Protein AF-A0A1M3I862-F1 (afdb_monomer)

Foldseek 3Di:
DDDDPVPDDDDDDDDDPDWDWDQDPNDTDTDDPPPDDDDDDDPPVVVVVVVVVVVPVPVVPVVVVVVVVVVPPVDDDDDDDDDDDPDDADWDWDADPDPFFGIFTAHPVRDGQWTQGPVPRDIDGPDDDDDDDDDDAAWDWAADDLVVQFRTFIAGNVRDGQWGAGPVRDTDGPDDPPDDDDPVVVLVVCCVPPVVSNPCDDFLFAEEEQEECLLVQPLEPAFLQRLLCVLVVGHHQRLYYHLWALQQSLCLLPLQWKWWDWVVQKDAQFFKTWIAIDTPVRHDGDPQPPHSRFAPQKDWPNFTFDWDDDPNITITGGPDGHHMGGRNDTTTMGTRNLVPVLQHQYEYEHGPNHPAPDLVRSVVSVCSNQVSRPDPDTHYAYEAAQADACVVCVVSLVVVCVVQPLRYDDLLQQQLDPVLCVVLVHDDDPQSVVQSVRSHHRPQQGRPPPVGRRGGYPSSSSSSSVSVSVSCVVVVSD

Secondary structure (DSSP, 8-state):
-PPPGGGPPPP-------EEEEEETTEEEEEEGGG---PPPTTSTTHHHHHHHHTSSSHHHHHHHHHHHHSSGGG----------------EEEE---SSEEEEEE-TT--EEEEEETTT--EEESSTTT------S--EEEE--GGGTEEEEEE-TT--EEEEEETTS-EEE---TT----HHHHHHHHHHH-HHHHS--S-SS-EEEEESHHHHTTTSSS-HHHHHHHHH-S-EEEEE-TT--HHHHHHHTTSSPEEEEEGGGEE-SSSEEEEEEEETTS-B--TTTT--TT--SEEETTEEEEEEEETTEEEEEESS--S-EE--S-EEEEPHHHHHSTTSEEEEB--TT---SSHHHHHHHHHHHHHT--SSS--EEEEPP-SS-HHHHHHHHHHHHHHHGGGEE-HHHHHTSHHHHHHTTPPPPHHHHHHHHTTS--GGGBSSTTT-SS-B-HHHHHHHHHHHHHHHHHTT--

Sequence (478 aa):
MARKISELEPALEIDGTELVPVVKDGENKLAHLEDLVWPLGEGVAAQVAADKEAAAGSASAAATSAAAALEAEVGAGAAASTTMDLRFGSLRTIPFHHGVYSHALVDEDRNIFALIERATGKWKLALADDSIVPLGGGLTFVACPPASGWLFVIVDTDRNVLGGVLANGKWRIALDDSAIIPAGAVQAIIAANYPALANGGVSGPDIACPGDSLTAGAGATTSYPAALATFTGRTVHNLGVGGETARTIAGRFGTWPWIATVSGGAIPESGGVAVTLKSVDGEAVAPLLQGAAGINPCTIAGVSGILSLSGGVYTFTRLANGAAVPVPFPAPIVTDAYANRRGDILIVKIGQNGGYADTEQLLAMIDSIVNSQTRPVRRFLVIGFTTSTLAARASIHSAMLNRYGRRFVNSLEYLSSYAALARAGITPTAGDDAKIANGSLPPSFLTNFPTDVTHMNDAGYGQEAFYIDQRLRELGWI

Solvent-accessible surface area (backbone atoms only — not comparable to full-atom values): 27613 Å² total; per-residue (Å²): 137,85,83,64,81,90,74,66,79,88,81,84,84,83,95,74,90,61,69,44,83,44,76,56,96,89,42,84,43,73,43,59,76,87,80,73,84,86,89,85,75,86,76,64,69,65,62,65,61,62,66,57,66,70,62,64,70,65,62,69,66,63,61,66,63,60,64,68,62,62,75,65,68,84,72,73,86,88,84,82,89,84,80,87,84,84,79,78,74,76,65,44,79,42,84,34,100,51,101,59,33,47,31,32,34,18,45,90,88,62,53,70,54,29,37,27,33,62,90,76,70,48,80,43,61,76,60,72,99,79,79,84,86,89,88,85,85,60,74,43,81,43,77,42,61,80,90,73,52,26,47,29,33,33,19,45,84,87,64,50,72,54,25,33,31,29,63,85,72,47,75,48,68,63,75,54,101,81,70,79,74,58,73,67,60,58,47,51,56,40,28,77,78,36,53,85,75,47,49,92,75,76,70,77,58,37,34,36,29,48,18,20,28,86,34,50,18,48,57,33,93,46,19,26,43,60,43,31,22,67,77,69,75,39,60,47,47,61,26,23,32,47,83,34,21,32,49,32,42,28,20,35,45,32,54,41,30,32,32,34,39,46,53,92,28,36,47,59,39,60,64,68,37,50,40,49,63,22,32,74,88,69,44,86,53,62,76,58,77,71,50,58,54,38,29,58,60,24,28,49,87,85,46,50,22,41,75,45,77,56,97,89,44,39,32,43,26,51,76,65,72,50,78,61,45,83,35,83,57,71,36,56,42,47,19,29,27,42,75,71,46,32,68,27,34,36,44,40,37,67,44,92,62,37,67,56,94,49,67,65,54,46,48,53,43,52,46,34,53,60,68,56,35,74,44,96,72,72,51,57,37,40,45,45,72,61,56,68,29,49,78,81,39,41,68,62,48,49,52,44,34,72,75,46,43,93,32,36,42,61,48,30,65,50,54,18,33,69,66,42,36,53,74,69,71,44,81,83,46,76,65,24,52,58,23,31,77,55,34,14,60,24,52,88,28,31,20,71,59,85,83,34,79,74,34,32,18,45,63,32,23,42,49,50,18,48,54,51,50,51,52,38,44,78,68,70,75,102

Radius of gyration: 34.79 Å; Cα contacts (8 Å, |Δi|>4): 792; chains: 1; bounding box: 78×102×59 Å

pLDDT: mean 70.25, std 27.37, range [26.52, 98.75]

Structure (mmCIF, N/CA/C/O backbone):
data_AF-A0A1M3I862-F1
#
_entry.id   AF-A0A1M3I862-F1
#
loop_
_atom_site.group_PDB
_atom_site.id
_atom_site.type_symbol
_atom_site.label_atom_id
_atom_site.label_alt_id
_atom_site.label_comp_id
_atom_site.label_asym_id
_atom_site.label_entity_id
_atom_site.label_seq_id
_atom_site.pdbx_PDB_ins_code
_atom_site.Cartn_x
_atom_site.Cartn_y
_atom_site.Cartn_z
_atom_site.occupancy
_atom_site.B_iso_or_equiv
_atom_site.auth_seq_id
_atom_site.auth_comp_id
_atom_site.auth_asym_id
_atom_site.auth_atom_id
_atom_site.pdbx_PDB_model_num
ATOM 1 N N . MET A 1 1 ? 14.809 -77.726 -16.623 1.00 30.47 1 MET A N 1
ATOM 2 C CA . MET A 1 1 ? 15.847 -77.905 -15.583 1.00 30.47 1 MET A CA 1
ATOM 3 C C . MET A 1 1 ? 16.326 -76.524 -15.168 1.00 30.47 1 MET A C 1
ATOM 5 O O . MET A 1 1 ? 16.873 -75.827 -16.009 1.00 30.47 1 MET A O 1
ATOM 9 N N . ALA A 1 2 ? 16.042 -76.102 -13.936 1.00 28.00 2 ALA A N 1
ATOM 10 C CA . ALA A 1 2 ? 16.507 -74.825 -13.389 1.00 28.00 2 ALA A CA 1
ATOM 11 C C . ALA A 1 2 ? 17.905 -74.998 -12.763 1.00 28.00 2 ALA A C 1
ATOM 13 O O . ALA A 1 2 ? 18.160 -76.031 -12.141 1.00 28.00 2 ALA A O 1
ATOM 14 N N . ARG A 1 3 ? 18.808 -74.025 -12.952 1.00 28.08 3 ARG A N 1
ATOM 15 C CA . ARG A 1 3 ? 20.164 -74.027 -12.368 1.00 28.08 3 ARG A CA 1
ATOM 16 C C . ARG A 1 3 ? 20.164 -73.454 -10.948 1.00 28.08 3 ARG A C 1
ATOM 18 O O . ARG A 1 3 ? 19.301 -72.650 -10.603 1.00 28.08 3 ARG A O 1
ATOM 25 N N . LYS A 1 4 ? 21.123 -73.897 -10.126 1.00 31.92 4 LYS A N 1
ATOM 26 C CA . LYS A 1 4 ? 21.293 -73.469 -8.728 1.00 31.92 4 LYS A CA 1
ATOM 27 C C . LYS A 1 4 ? 21.999 -72.111 -8.655 1.00 31.92 4 LYS A C 1
ATOM 29 O O . LYS A 1 4 ? 22.919 -71.844 -9.417 1.00 31.92 4 LYS A O 1
ATOM 34 N N . ILE A 1 5 ? 21.618 -71.309 -7.661 1.00 36.09 5 ILE A N 1
ATOM 35 C CA . ILE A 1 5 ? 22.190 -69.990 -7.317 1.00 36.09 5 ILE A CA 1
ATOM 36 C C . ILE A 1 5 ? 23.721 -69.992 -7.137 1.00 36.09 5 ILE A C 1
ATOM 38 O O . ILE A 1 5 ? 24.356 -68.960 -7.305 1.00 36.09 5 ILE A O 1
ATOM 42 N N . SER A 1 6 ? 24.332 -71.143 -6.838 1.00 39.84 6 SER A N 1
ATOM 43 C CA . SER A 1 6 ? 25.788 -71.301 -6.706 1.00 39.84 6 SER A CA 1
ATOM 44 C C . SER A 1 6 ? 26.576 -71.141 -8.014 1.00 39.84 6 SER A C 1
ATOM 46 O O . SER A 1 6 ? 27.799 -71.192 -7.977 1.00 39.84 6 SER A O 1
ATOM 48 N N . GLU A 1 7 ? 25.900 -71.021 -9.158 1.00 39.69 7 GLU A N 1
ATOM 49 C CA . GLU A 1 7 ? 26.516 -70.995 -10.494 1.00 39.69 7 GLU A CA 1
ATOM 50 C C . GLU A 1 7 ? 26.462 -69.612 -11.170 1.00 39.69 7 GLU A C 1
ATOM 52 O O . GLU A 1 7 ? 26.741 -69.504 -12.363 1.00 39.69 7 GLU A O 1
ATOM 57 N N . LEU A 1 8 ? 26.079 -68.557 -10.443 1.00 36.22 8 LEU A N 1
ATOM 58 C CA . LEU A 1 8 ? 26.023 -67.191 -10.969 1.00 36.22 8 LEU A CA 1
ATOM 59 C C . LEU A 1 8 ? 27.274 -66.405 -10.547 1.00 36.22 8 LEU A C 1
ATOM 61 O O . LEU A 1 8 ? 27.578 -66.310 -9.360 1.00 36.22 8 LEU A O 1
ATOM 65 N N . GLU A 1 9 ? 28.000 -65.860 -11.526 1.00 35.66 9 GLU A N 1
ATOM 66 C CA . GLU A 1 9 ? 29.149 -64.970 -11.299 1.00 35.66 9 GLU A CA 1
ATOM 67 C C . GLU A 1 9 ? 28.691 -63.558 -10.871 1.00 35.66 9 GLU A C 1
ATOM 69 O O . GLU A 1 9 ? 27.595 -63.136 -11.258 1.00 35.66 9 GLU A O 1
ATOM 74 N N . PRO A 1 10 ? 29.501 -62.804 -10.097 1.00 35.12 10 PRO A N 1
ATOM 75 C CA . PRO A 1 10 ? 29.122 -61.485 -9.595 1.00 35.12 10 PRO A CA 1
ATOM 76 C C . PRO A 1 10 ? 29.035 -60.448 -10.723 1.00 35.12 10 PRO A C 1
ATOM 78 O O . PRO A 1 10 ? 29.948 -60.320 -11.539 1.00 35.12 10 PRO A O 1
ATOM 81 N N . ALA A 1 11 ? 27.949 -59.677 -10.738 1.00 31.48 11 ALA A N 1
ATOM 82 C CA . ALA A 1 11 ? 27.768 -58.552 -11.647 1.00 31.48 11 ALA A CA 1
ATOM 83 C C . ALA A 1 11 ? 28.617 -57.341 -11.222 1.00 31.48 11 ALA A C 1
ATOM 85 O O . ALA A 1 11 ? 28.744 -57.041 -10.034 1.00 31.48 11 ALA A O 1
ATOM 86 N N . LEU A 1 12 ? 29.156 -56.622 -12.208 1.00 28.77 12 LEU A N 1
ATOM 87 C CA . LEU A 1 12 ? 29.765 -55.306 -12.024 1.00 28.77 12 LEU A CA 1
ATOM 88 C C . LEU A 1 12 ? 28.682 -54.223 -12.161 1.00 28.77 12 LEU A C 1
ATOM 90 O O . LEU A 1 12 ? 28.185 -53.996 -13.258 1.00 28.77 12 LEU A O 1
ATOM 94 N N . GLU A 1 13 ? 28.366 -53.631 -11.004 1.00 32.97 13 GLU A N 1
ATOM 95 C CA . GLU A 1 13 ? 27.828 -52.290 -10.693 1.00 32.97 13 GLU A CA 1
ATOM 96 C C . GLU A 1 13 ? 26.580 -51.752 -11.423 1.00 32.97 13 GLU A C 1
ATOM 98 O O . GLU A 1 13 ? 2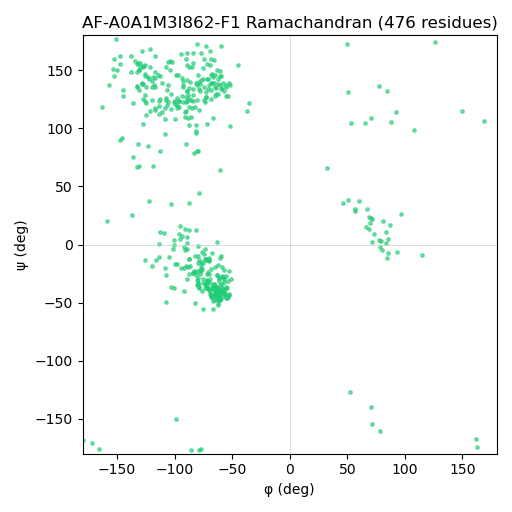6.527 -51.666 -12.645 1.00 32.97 13 GLU A O 1
ATOM 103 N N . ILE A 1 14 ? 25.619 -51.235 -10.638 1.00 30.75 14 ILE A N 1
ATOM 104 C CA . ILE A 1 14 ? 25.434 -49.785 -10.411 1.00 30.75 14 ILE A CA 1
ATOM 105 C C . ILE A 1 14 ? 24.684 -49.560 -9.075 1.00 30.75 14 ILE A C 1
ATOM 107 O O . ILE A 1 14 ? 23.744 -50.263 -8.730 1.00 30.75 14 ILE A O 1
ATOM 111 N N . ASP A 1 15 ? 25.191 -48.567 -8.352 1.00 38.94 15 ASP A N 1
ATOM 112 C CA . ASP A 1 15 ? 24.945 -48.032 -7.007 1.00 38.94 15 ASP A CA 1
ATOM 113 C C . ASP A 1 15 ? 23.489 -47.993 -6.460 1.00 38.94 15 ASP A C 1
ATOM 115 O O . ASP A 1 15 ? 22.646 -47.223 -6.923 1.00 38.94 15 ASP A O 1
ATOM 119 N N . GLY A 1 16 ? 23.232 -48.773 -5.398 1.00 43.16 16 GLY A N 1
ATOM 120 C CA . GLY A 1 16 ? 22.026 -48.756 -4.554 1.00 43.16 16 GLY A CA 1
ATOM 121 C C . GLY A 1 16 ? 22.388 -49.131 -3.108 1.00 43.16 16 GLY A C 1
ATOM 122 O O . GLY A 1 16 ? 22.436 -50.302 -2.742 1.00 43.16 16 GLY A O 1
ATOM 123 N N . THR A 1 17 ? 22.721 -48.136 -2.285 1.00 46.16 17 THR A N 1
ATOM 124 C CA . THR A 1 17 ? 23.561 -48.281 -1.075 1.00 46.16 17 THR A CA 1
ATOM 125 C C . THR A 1 17 ? 22.889 -48.783 0.213 1.00 46.16 17 THR A C 1
ATOM 127 O O . THR A 1 17 ? 23.529 -48.749 1.266 1.00 46.16 17 THR A O 1
ATOM 130 N N . GLU A 1 18 ? 21.659 -49.308 0.193 1.00 44.75 18 GLU A N 1
ATOM 131 C CA . GLU A 1 18 ? 21.063 -49.902 1.405 1.00 44.75 18 GLU A CA 1
ATOM 132 C C . GLU A 1 18 ? 21.343 -51.407 1.522 1.00 44.75 18 GLU A C 1
ATOM 134 O O . GLU A 1 18 ? 20.802 -52.241 0.793 1.00 44.75 18 GLU A O 1
ATOM 139 N N . LEU A 1 19 ? 22.197 -51.745 2.491 1.00 43.12 19 LEU A N 1
ATOM 140 C CA . LEU A 1 19 ? 22.541 -53.106 2.886 1.00 43.12 19 LEU A CA 1
ATOM 141 C C . LEU A 1 19 ? 21.827 -53.481 4.189 1.00 43.12 19 LEU A C 1
ATOM 143 O O . LEU A 1 19 ? 21.940 -52.771 5.190 1.00 43.12 19 LEU A O 1
ATOM 147 N N . VAL A 1 20 ? 21.150 -54.631 4.207 1.00 40.47 20 VAL A N 1
ATOM 148 C CA . VAL A 1 20 ? 20.466 -55.166 5.396 1.00 40.47 20 VAL A CA 1
ATOM 149 C C . VAL A 1 20 ? 21.157 -56.425 5.926 1.00 40.47 20 VAL A C 1
ATOM 151 O O . VAL A 1 20 ? 21.588 -57.274 5.140 1.00 40.47 20 VAL A O 1
ATOM 154 N N . PRO A 1 21 ? 21.285 -56.576 7.259 1.00 37.69 21 PRO A N 1
ATOM 155 C CA . PRO A 1 21 ? 21.890 -57.755 7.858 1.00 37.69 21 PRO A CA 1
ATOM 156 C C . PRO A 1 21 ? 20.963 -58.965 7.741 1.00 37.69 21 PRO A C 1
ATOM 158 O O . PRO A 1 21 ? 19.812 -58.941 8.168 1.00 37.69 21 PRO A O 1
ATOM 161 N N . VAL A 1 22 ? 21.501 -60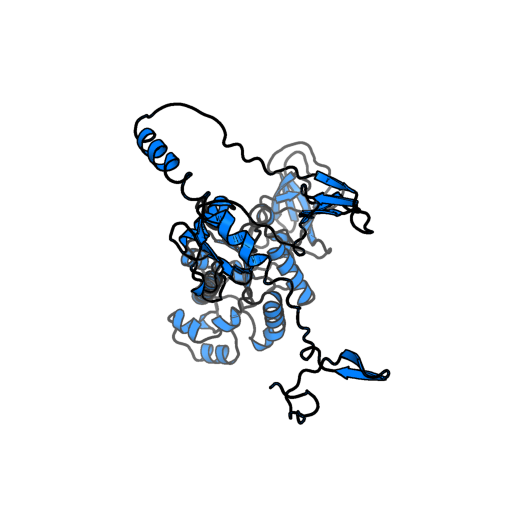.045 7.193 1.00 46.50 22 VAL A N 1
ATOM 162 C CA . VAL A 1 22 ? 20.853 -61.343 7.025 1.00 46.50 22 VAL A CA 1
ATOM 163 C C . VAL A 1 22 ? 21.745 -62.430 7.610 1.00 46.50 22 VAL A C 1
ATOM 165 O O . VAL A 1 22 ? 22.966 -62.424 7.444 1.00 46.50 22 VAL A O 1
ATOM 168 N N . VAL A 1 23 ? 21.131 -63.383 8.308 1.00 39.66 23 VAL A N 1
ATOM 169 C CA . VAL A 1 23 ? 21.848 -64.530 8.872 1.00 39.66 23 VAL A CA 1
ATOM 170 C C . VAL A 1 23 ? 21.852 -65.641 7.838 1.00 39.66 23 VAL A C 1
ATOM 172 O O . VAL A 1 23 ? 20.797 -66.171 7.488 1.00 39.66 23 VAL A O 1
ATOM 175 N N . LYS A 1 24 ? 23.037 -65.998 7.346 1.00 42.34 24 LYS A N 1
ATOM 176 C CA . LYS A 1 24 ? 23.210 -67.093 6.392 1.00 42.34 24 LYS A CA 1
ATOM 177 C C . LYS A 1 24 ? 24.266 -68.047 6.925 1.00 42.34 24 LYS A C 1
ATOM 179 O O . LYS A 1 24 ? 25.370 -67.630 7.255 1.00 42.34 24 LYS A O 1
ATOM 184 N N . ASP A 1 25 ? 23.890 -69.317 7.036 1.00 41.00 25 ASP A N 1
ATOM 185 C CA . ASP A 1 25 ? 24.734 -70.397 7.564 1.00 41.00 25 ASP A CA 1
ATOM 186 C C . ASP A 1 25 ? 25.260 -70.142 8.991 1.00 41.00 25 ASP A C 1
ATOM 188 O O . ASP A 1 25 ? 26.332 -70.601 9.369 1.00 41.00 25 ASP A O 1
ATOM 192 N N . GLY A 1 26 ? 24.485 -69.414 9.804 1.00 38.12 26 GLY A N 1
ATOM 193 C CA . GLY A 1 26 ? 24.811 -69.133 11.206 1.00 38.12 26 GLY A CA 1
ATOM 194 C C . GLY A 1 26 ? 25.748 -67.943 11.436 1.00 38.12 26 GLY A C 1
ATOM 195 O O . GLY A 1 26 ? 26.029 -67.632 12.590 1.00 38.12 26 GLY A O 1
ATOM 196 N N . GLU A 1 27 ? 26.175 -67.240 10.382 1.00 33.00 27 GLU A N 1
ATOM 197 C CA . GLU A 1 27 ? 26.927 -65.985 10.488 1.00 33.00 27 GLU A CA 1
ATOM 198 C C . GLU A 1 27 ? 26.155 -64.803 9.884 1.00 33.00 27 GLU A C 1
ATOM 200 O O . GLU A 1 27 ? 25.393 -64.941 8.921 1.00 33.00 27 GLU A O 1
ATOM 205 N N . ASN A 1 28 ? 26.364 -63.615 10.456 1.00 37.50 28 ASN A N 1
ATOM 206 C CA . ASN A 1 28 ? 25.723 -62.384 10.001 1.00 37.50 28 ASN A CA 1
ATOM 207 C C . ASN A 1 28 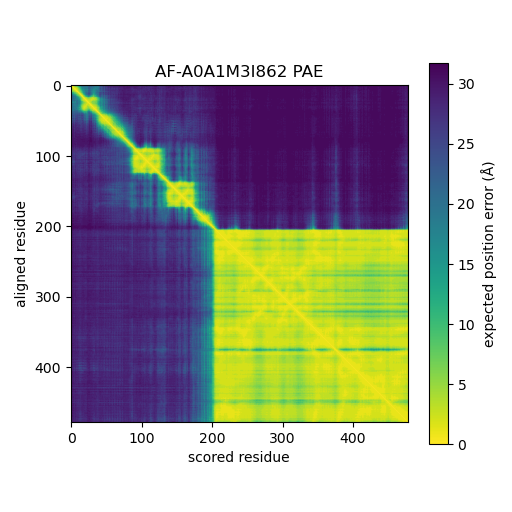? 26.463 -61.819 8.785 1.00 37.50 28 ASN A C 1
ATOM 209 O O . ASN A 1 28 ? 27.659 -61.533 8.859 1.00 37.50 28 ASN A O 1
ATOM 213 N N . LYS A 1 29 ? 25.741 -61.610 7.684 1.00 45.16 29 LYS A N 1
ATOM 214 C CA . LYS A 1 29 ? 26.241 -60.957 6.465 1.00 45.16 29 LYS A CA 1
ATOM 215 C C . LYS A 1 29 ? 25.298 -59.835 6.040 1.00 45.16 29 LYS A C 1
ATOM 217 O O . LYS A 1 29 ? 24.184 -59.752 6.537 1.00 45.16 29 LYS A O 1
ATOM 222 N N . LEU A 1 30 ? 25.742 -58.970 5.133 1.00 41.66 30 LEU A N 1
ATOM 223 C CA . LEU A 1 30 ? 24.939 -57.881 4.572 1.00 41.66 30 LEU A CA 1
ATOM 224 C C . LEU A 1 30 ? 24.539 -58.220 3.126 1.00 41.66 30 LEU A C 1
ATOM 226 O O . LEU A 1 30 ? 25.393 -58.666 2.362 1.00 41.66 30 LEU A O 1
ATOM 230 N N . ALA A 1 31 ? 23.264 -58.032 2.769 1.00 46.41 31 ALA A N 1
ATOM 231 C CA . ALA A 1 31 ? 22.736 -58.228 1.412 1.00 46.41 31 ALA A CA 1
ATOM 232 C C . ALA A 1 31 ? 21.820 -57.066 0.992 1.00 46.41 31 ALA A C 1
ATOM 234 O O . ALA A 1 31 ? 21.281 -56.363 1.850 1.00 46.41 31 ALA A O 1
ATOM 235 N N . HIS A 1 32 ? 21.645 -56.873 -0.317 1.00 51.56 32 HIS A N 1
ATOM 236 C CA . HIS A 1 32 ? 20.746 -55.857 -0.863 1.00 51.56 32 HIS A CA 1
ATOM 237 C C . HIS A 1 32 ? 19.282 -56.309 -0.767 1.00 51.56 32 HIS A C 1
ATOM 239 O O . HIS A 1 32 ? 18.956 -57.486 -0.931 1.00 51.56 32 HIS A O 1
ATOM 245 N N . LEU A 1 33 ? 18.397 -55.359 -0.456 1.00 42.50 33 LEU A N 1
ATOM 246 C CA . LEU A 1 33 ? 16.994 -55.615 -0.105 1.00 42.50 33 LEU A CA 1
ATOM 247 C C . LEU A 1 33 ? 16.177 -56.259 -1.242 1.00 42.50 33 LEU A C 1
ATOM 249 O O . LEU A 1 33 ? 15.201 -56.960 -0.986 1.00 42.50 33 LEU A O 1
ATOM 253 N N . GLU A 1 34 ? 16.572 -56.030 -2.490 1.00 43.12 34 GLU A N 1
ATOM 254 C CA . GLU A 1 34 ? 15.835 -56.435 -3.692 1.00 43.12 34 GLU A CA 1
ATOM 255 C C . GLU A 1 34 ? 16.002 -57.912 -4.093 1.00 43.12 34 GLU A C 1
ATOM 257 O O . GLU A 1 34 ? 15.215 -58.421 -4.890 1.00 43.12 34 GLU A O 1
ATOM 262 N N . ASP A 1 35 ? 16.933 -58.638 -3.470 1.00 44.06 35 ASP A N 1
ATOM 263 C CA . ASP A 1 35 ? 17.248 -60.034 -3.813 1.00 44.06 35 ASP A CA 1
ATOM 264 C C . ASP A 1 35 ? 16.409 -61.091 -3.052 1.00 44.06 35 ASP A C 1
ATOM 266 O O . ASP A 1 35 ? 16.655 -62.297 -3.158 1.00 44.06 35 ASP A O 1
ATOM 270 N N . LEU A 1 36 ? 15.401 -60.687 -2.269 1.00 41.34 36 LEU A N 1
ATOM 271 C CA . LEU A 1 36 ? 14.572 -61.591 -1.452 1.00 41.34 36 LEU A CA 1
ATOM 272 C C . LEU A 1 36 ? 13.217 -61.923 -2.119 1.00 41.34 36 LEU A C 1
ATOM 274 O O . LEU A 1 36 ? 12.307 -61.098 -2.121 1.00 41.34 36 LEU A O 1
ATOM 278 N N . VAL A 1 37 ? 13.025 -63.162 -2.614 1.00 38.56 37 VAL A N 1
ATOM 279 C CA . VAL A 1 37 ? 11.722 -63.670 -3.127 1.00 38.56 37 VAL A CA 1
ATOM 280 C C . VAL A 1 37 ? 11.382 -65.064 -2.563 1.00 38.56 37 VAL A C 1
ATOM 282 O O . VAL A 1 37 ? 12.235 -65.950 -2.545 1.00 38.56 37 VAL A O 1
ATOM 285 N N . TRP A 1 38 ? 10.120 -65.289 -2.151 1.00 32.34 38 TRP A N 1
ATOM 286 C CA . TRP A 1 38 ? 9.602 -66.577 -1.638 1.00 32.34 38 TRP A CA 1
ATOM 287 C C . TRP A 1 38 ? 8.459 -67.154 -2.512 1.00 32.34 38 TRP A C 1
ATOM 289 O O . TRP A 1 38 ? 7.558 -66.395 -2.871 1.00 32.34 38 TRP A O 1
ATOM 299 N N . PRO A 1 39 ? 8.412 -68.470 -2.830 1.00 38.00 39 PRO A N 1
ATOM 300 C CA . PRO A 1 39 ? 7.326 -69.070 -3.618 1.00 38.00 39 PRO A CA 1
ATOM 301 C C . PRO A 1 39 ? 6.180 -69.672 -2.768 1.00 38.00 39 PRO A C 1
ATOM 303 O O . PRO A 1 39 ? 6.410 -70.274 -1.720 1.00 38.00 39 PRO A O 1
ATOM 306 N N . LEU A 1 40 ? 4.932 -69.545 -3.247 1.00 32.41 40 LEU A N 1
ATOM 307 C CA . LEU A 1 40 ? 3.709 -70.127 -2.654 1.00 32.41 40 LEU A CA 1
ATOM 308 C C . LEU A 1 40 ? 3.374 -71.507 -3.269 1.00 32.41 40 LEU A C 1
ATOM 310 O O . LEU A 1 40 ? 3.532 -71.699 -4.472 1.00 32.41 40 LEU A O 1
ATOM 314 N N . GLY A 1 41 ? 2.913 -72.461 -2.446 1.00 32.34 41 GLY A N 1
ATOM 315 C CA . GLY A 1 41 ? 2.682 -73.874 -2.807 1.00 32.34 41 GLY A CA 1
ATOM 316 C C . GLY A 1 41 ? 1.287 -74.234 -3.364 1.00 32.34 41 GLY A C 1
ATOM 317 O O . GLY A 1 41 ? 0.316 -73.498 -3.208 1.00 32.34 41 GLY A O 1
ATOM 318 N N . GLU A 1 42 ? 1.201 -75.420 -3.979 1.00 40.25 42 GLU A N 1
ATOM 319 C CA . GLU A 1 42 ? 0.169 -75.938 -4.910 1.00 40.25 42 GLU A CA 1
ATOM 320 C C . GLU A 1 42 ? -1.285 -76.108 -4.391 1.00 40.25 42 GLU A C 1
ATOM 322 O O . GLU A 1 42 ? -2.158 -76.529 -5.147 1.00 40.25 42 GLU A O 1
ATOM 327 N N . GLY A 1 43 ? -1.609 -75.750 -3.145 1.00 43.22 43 GLY A N 1
ATOM 328 C CA . GLY A 1 43 ? -2.946 -75.985 -2.564 1.00 43.22 43 GLY A CA 1
ATOM 329 C C . GLY A 1 43 ? -4.059 -75.020 -3.007 1.00 43.22 43 GLY A C 1
ATOM 330 O O . GLY A 1 43 ? -5.237 -75.328 -2.852 1.00 43.22 43 GLY A O 1
ATOM 331 N N . VAL A 1 44 ? -3.718 -73.856 -3.569 1.00 41.94 44 VAL A N 1
ATOM 332 C CA . VAL A 1 44 ? -4.689 -72.775 -3.863 1.00 41.94 44 VAL A CA 1
ATOM 333 C C . VAL A 1 44 ? -5.338 -72.917 -5.250 1.00 41.94 44 VAL A C 1
ATOM 335 O O . VAL A 1 44 ? -6.425 -72.396 -5.487 1.00 41.94 44 VAL A O 1
ATOM 338 N N . ALA A 1 45 ? -4.731 -73.676 -6.166 1.00 39.12 45 ALA A N 1
ATOM 339 C CA . ALA A 1 45 ? -5.223 -73.808 -7.540 1.00 39.12 45 ALA A CA 1
ATOM 340 C C . ALA A 1 45 ? -6.522 -74.635 -7.663 1.00 39.12 45 ALA A C 1
ATOM 342 O O . ALA A 1 45 ? -7.296 -74.417 -8.593 1.00 39.12 45 ALA A O 1
ATOM 343 N N . ALA A 1 46 ? -6.794 -75.551 -6.725 1.00 39.66 46 ALA A N 1
ATOM 344 C CA . ALA A 1 46 ? -7.967 -76.430 -6.783 1.00 39.66 46 ALA A CA 1
ATOM 345 C C . ALA A 1 46 ? -9.275 -75.749 -6.326 1.00 39.66 46 ALA A C 1
ATOM 347 O O . ALA A 1 46 ? -10.335 -76.033 -6.878 1.00 39.66 46 ALA A O 1
ATOM 348 N N . GLN A 1 47 ? -9.214 -74.811 -5.373 1.00 39.84 47 GLN A N 1
ATOM 349 C CA . GLN A 1 47 ? -10.404 -74.127 -4.841 1.00 39.84 47 GLN A CA 1
ATOM 350 C C . GLN A 1 47 ? -11.019 -73.148 -5.859 1.00 39.84 47 GLN A C 1
ATOM 352 O O . GLN A 1 47 ? -12.234 -73.014 -5.953 1.00 39.84 47 GLN A O 1
ATOM 357 N N . VAL A 1 48 ? -10.181 -72.537 -6.702 1.00 39.41 48 VAL A N 1
ATOM 358 C CA . VAL A 1 48 ? -10.583 -71.550 -7.723 1.00 39.41 48 VAL A CA 1
ATOM 359 C C . VAL A 1 48 ? -11.416 -72.167 -8.861 1.00 39.41 48 VAL A C 1
ATOM 361 O O . VAL A 1 48 ? -12.148 -71.456 -9.550 1.00 39.41 48 VAL A O 1
ATOM 364 N N . ALA A 1 49 ? -11.333 -73.484 -9.076 1.00 41.31 49 ALA A N 1
ATOM 365 C CA . ALA A 1 49 ? -12.104 -74.166 -10.116 1.00 41.31 49 ALA A CA 1
ATOM 366 C C . ALA A 1 49 ? -13.565 -74.435 -9.701 1.00 41.31 49 ALA A C 1
ATOM 368 O O . ALA A 1 49 ? -14.452 -74.346 -10.548 1.00 41.31 49 ALA A O 1
ATOM 369 N N . ALA A 1 50 ? -13.827 -74.703 -8.416 1.00 39.81 50 ALA A N 1
ATOM 370 C CA . ALA A 1 50 ? -15.165 -75.032 -7.912 1.00 39.81 50 ALA A CA 1
ATOM 371 C C . ALA A 1 50 ? -16.107 -73.812 -7.868 1.00 39.81 50 ALA A C 1
ATOM 373 O O . ALA A 1 50 ? -17.290 -73.921 -8.185 1.00 39.81 50 ALA A O 1
ATOM 374 N N . ASP A 1 51 ? -15.572 -72.626 -7.569 1.00 40.91 51 ASP A N 1
ATOM 375 C CA . ASP A 1 51 ? -16.370 -71.400 -7.427 1.00 40.91 51 ASP A CA 1
ATOM 376 C C . ASP A 1 51 ? -16.872 -70.839 -8.778 1.00 40.91 51 ASP A C 1
ATOM 378 O O . ASP A 1 51 ? -17.771 -69.997 -8.822 1.00 40.91 51 ASP A O 1
ATOM 382 N N . LYS A 1 52 ? -16.337 -71.332 -9.908 1.00 39.66 52 LYS A N 1
ATOM 383 C CA . LYS A 1 52 ? -16.708 -70.890 -11.264 1.00 39.66 52 LYS A CA 1
ATOM 384 C C . LYS A 1 52 ? -18.001 -71.509 -11.807 1.00 39.66 52 LYS A C 1
ATOM 386 O O . LYS A 1 52 ? -18.683 -70.847 -12.585 1.00 39.66 52 LYS A O 1
ATOM 391 N N . GLU A 1 53 ? -18.367 -72.733 -11.418 1.00 38.28 53 GLU A N 1
ATOM 392 C CA . GLU A 1 53 ? -19.584 -73.396 -11.929 1.00 38.28 53 GLU A CA 1
ATOM 393 C C . GLU A 1 53 ? -20.871 -72.917 -11.231 1.00 38.28 53 GLU A C 1
ATOM 395 O O . GLU A 1 53 ? -21.924 -72.844 -11.865 1.00 38.28 53 GLU A O 1
ATOM 400 N N . ALA A 1 54 ? -20.799 -72.485 -9.967 1.00 38.12 54 ALA A N 1
ATOM 401 C CA . ALA A 1 54 ? -21.958 -71.972 -9.226 1.00 38.12 54 ALA A CA 1
ATOM 402 C C . ALA A 1 54 ? -22.456 -70.597 -9.728 1.00 38.12 54 ALA A C 1
ATOM 404 O O . ALA A 1 54 ? -23.637 -70.272 -9.593 1.00 38.12 54 ALA A O 1
ATOM 405 N N . ALA A 1 55 ? -21.582 -69.798 -10.350 1.00 37.50 55 ALA A N 1
ATOM 406 C CA . ALA A 1 55 ? -21.896 -68.446 -10.820 1.00 37.50 55 ALA A CA 1
ATOM 407 C C . ALA A 1 55 ? -22.657 -68.394 -12.166 1.00 37.50 55 ALA A C 1
ATOM 409 O O . ALA A 1 55 ? -23.247 -67.366 -12.492 1.00 37.50 55 ALA A O 1
ATOM 410 N N . ALA A 1 56 ? -22.686 -69.479 -12.951 1.00 35.12 56 ALA A N 1
ATOM 411 C CA . ALA A 1 56 ? -23.301 -69.481 -14.287 1.00 35.12 56 ALA A CA 1
ATOM 412 C C . ALA A 1 56 ? -24.828 -69.727 -14.283 1.00 35.12 56 ALA A C 1
ATOM 414 O O . ALA A 1 56 ? -25.521 -69.300 -15.205 1.00 35.12 56 ALA A O 1
ATOM 415 N N . GLY A 1 57 ? -25.378 -70.376 -13.249 1.00 35.31 57 GLY A N 1
ATOM 416 C CA . GLY A 1 57 ? -26.808 -70.719 -13.173 1.00 35.31 57 GLY A CA 1
ATOM 417 C C . GLY A 1 57 ? -27.736 -69.583 -12.714 1.00 35.31 57 GLY A C 1
ATOM 418 O O . GLY A 1 57 ? -28.910 -69.562 -13.079 1.00 35.31 57 GLY A O 1
ATOM 419 N N . SER A 1 58 ? -27.235 -68.609 -11.946 1.00 37.22 58 SER A N 1
ATOM 420 C CA . SER A 1 58 ? -28.048 -67.525 -11.362 1.00 37.22 58 SER A CA 1
ATOM 421 C C . SER A 1 58 ? -28.241 -66.313 -12.286 1.00 37.22 58 SER A C 1
ATOM 423 O O . SER A 1 58 ? -29.188 -65.547 -12.105 1.00 37.22 58 SER A O 1
ATOM 425 N N . ALA A 1 59 ? -27.408 -66.160 -13.321 1.00 33.53 59 ALA A N 1
ATOM 426 C CA . ALA A 1 59 ? -27.458 -65.026 -14.250 1.00 33.53 59 ALA A CA 1
ATOM 427 C C . ALA A 1 59 ? -28.598 -65.109 -15.295 1.00 33.53 59 ALA A C 1
ATOM 429 O O . ALA A 1 59 ? -29.007 -64.090 -15.845 1.00 33.53 59 ALA A O 1
ATOM 430 N N . SER A 1 60 ? -29.157 -66.299 -15.552 1.00 35.69 60 SER A N 1
ATOM 431 C CA . SER A 1 60 ? -30.172 -66.520 -16.601 1.00 35.69 60 SER A CA 1
ATOM 432 C C . SER A 1 60 ? -31.616 -66.206 -16.173 1.00 35.69 60 SER A C 1
ATOM 434 O O . SER A 1 60 ? -32.451 -65.930 -17.032 1.00 35.69 60 SER A O 1
ATOM 436 N N . ALA A 1 61 ? -31.947 -66.247 -14.877 1.00 32.88 61 ALA A N 1
ATOM 437 C CA . ALA A 1 61 ? -33.320 -66.024 -14.399 1.00 32.88 61 ALA A CA 1
ATOM 438 C C . ALA A 1 61 ? -33.625 -64.539 -14.107 1.00 32.88 61 ALA A C 1
ATOM 440 O O . ALA A 1 61 ? -34.752 -64.090 -14.306 1.00 32.88 61 ALA A O 1
ATOM 441 N N . ALA A 1 62 ? -32.615 -63.755 -13.711 1.00 36.91 62 ALA A N 1
ATOM 442 C CA . ALA A 1 62 ? -32.766 -62.340 -13.351 1.00 36.91 62 ALA A CA 1
ATOM 443 C C . ALA A 1 62 ? -32.923 -61.394 -14.564 1.00 36.91 62 ALA A C 1
ATOM 445 O O . ALA A 1 62 ? -33.473 -60.302 -14.431 1.00 36.91 62 ALA A O 1
ATOM 446 N N . ALA A 1 63 ? -32.488 -61.812 -15.760 1.00 33.47 63 ALA A N 1
ATOM 447 C CA . ALA A 1 63 ? -32.563 -60.997 -16.977 1.00 33.47 63 ALA A CA 1
ATOM 448 C C . ALA A 1 63 ? -33.976 -60.934 -17.599 1.00 33.47 63 ALA A C 1
ATOM 450 O O . ALA A 1 63 ? -34.294 -59.977 -18.301 1.00 33.47 63 ALA A O 1
ATOM 451 N N . THR A 1 64 ? -34.850 -61.910 -17.320 1.00 34.59 64 THR A N 1
ATOM 452 C CA . THR A 1 64 ? -36.183 -61.993 -17.957 1.00 34.59 64 THR A CA 1
ATOM 453 C C . THR A 1 64 ? -37.253 -61.182 -17.205 1.00 34.59 64 THR A C 1
ATOM 455 O O . THR A 1 64 ? -38.199 -60.699 -17.819 1.00 34.59 64 THR A O 1
ATOM 458 N N . SER A 1 65 ? -37.097 -60.947 -15.895 1.00 35.25 65 SER A N 1
ATOM 459 C CA . SER A 1 65 ? -38.040 -60.145 -15.092 1.00 35.25 65 SER A CA 1
ATOM 460 C C . SER A 1 65 ? -37.806 -58.630 -15.181 1.00 35.25 65 SER A C 1
ATOM 462 O O . SER A 1 65 ? -38.733 -57.857 -14.958 1.00 35.25 65 SER A O 1
ATOM 464 N N . ALA A 1 66 ? -36.592 -58.193 -15.530 1.00 34.28 66 ALA A N 1
ATOM 465 C CA . ALA A 1 66 ? -36.235 -56.775 -15.623 1.00 34.28 66 ALA A CA 1
ATOM 466 C C . ALA A 1 66 ? -36.750 -56.093 -16.909 1.00 34.28 66 ALA A C 1
ATOM 468 O O . ALA A 1 66 ? -36.995 -54.890 -16.907 1.00 34.28 66 ALA A O 1
ATOM 469 N N . ALA A 1 67 ? -36.970 -56.850 -17.992 1.00 33.81 67 ALA A N 1
ATOM 470 C CA . ALA A 1 67 ? -37.459 -56.308 -19.264 1.00 33.81 67 ALA A CA 1
ATOM 471 C C . ALA A 1 67 ? -38.965 -55.966 -19.248 1.00 33.81 67 ALA A C 1
ATOM 473 O O . ALA A 1 67 ? -39.381 -55.021 -19.907 1.00 33.81 67 ALA A O 1
ATOM 474 N N . ALA A 1 68 ? -39.780 -56.680 -18.460 1.00 35.12 68 ALA A N 1
ATOM 475 C CA . ALA A 1 68 ? -41.229 -56.453 -18.383 1.00 35.12 68 ALA A CA 1
ATOM 476 C C . ALA A 1 68 ? -41.630 -55.275 -17.468 1.00 35.12 68 ALA A C 1
ATOM 478 O O . ALA A 1 68 ? -42.705 -54.708 -17.634 1.00 35.12 68 ALA A O 1
ATOM 479 N N . ALA A 1 69 ? -40.773 -54.886 -16.516 1.00 36.56 69 ALA A N 1
ATOM 480 C CA . ALA A 1 69 ? -41.028 -53.754 -15.619 1.00 36.56 69 ALA A CA 1
ATOM 481 C C . ALA A 1 69 ? -40.772 -52.387 -16.288 1.00 36.56 69 ALA A C 1
ATOM 483 O O . ALA A 1 69 ? -41.335 -51.382 -15.862 1.00 36.56 69 ALA A O 1
ATOM 484 N N . LEU A 1 70 ? -39.966 -52.354 -17.356 1.00 37.00 70 LEU A N 1
ATOM 485 C CA . LEU A 1 70 ? -39.529 -51.122 -18.019 1.00 37.00 70 LEU A CA 1
ATOM 486 C C . LEU A 1 70 ? -40.558 -50.561 -19.026 1.00 37.00 70 LEU A C 1
ATOM 488 O O . LEU A 1 70 ? -40.570 -49.360 -19.275 1.00 37.00 70 LEU A O 1
ATOM 492 N N . GLU A 1 71 ? -41.461 -51.385 -19.578 1.00 37.50 71 GLU A N 1
ATOM 493 C CA . GLU A 1 71 ? -42.509 -50.912 -20.508 1.00 37.50 71 GLU A CA 1
ATOM 494 C C . GLU A 1 71 ? -43.710 -50.242 -19.806 1.00 37.50 71 GLU A C 1
ATOM 496 O O . GLU A 1 71 ? -44.491 -49.549 -20.457 1.00 37.50 71 GLU A O 1
ATOM 501 N N . ALA A 1 72 ? -43.854 -50.380 -18.481 1.00 36.84 72 ALA A N 1
ATOM 502 C CA . ALA A 1 72 ? -44.988 -49.825 -17.732 1.00 36.84 72 ALA A CA 1
ATOM 503 C C . ALA A 1 72 ? -44.765 -48.393 -17.191 1.00 36.84 72 ALA A C 1
ATOM 505 O O . ALA A 1 72 ? -45.735 -47.699 -16.892 1.00 36.84 72 ALA A O 1
ATOM 506 N N . GLU A 1 73 ? -43.518 -47.917 -17.090 1.00 38.66 73 GLU A N 1
ATOM 507 C CA . GLU A 1 73 ? -43.186 -46.620 -16.463 1.00 38.66 73 GLU A CA 1
ATOM 508 C C . GLU A 1 73 ? -43.235 -45.406 -17.411 1.00 38.66 73 GLU A C 1
ATOM 510 O O . GLU A 1 73 ? -43.270 -44.266 -16.953 1.00 38.66 73 GLU A O 1
ATOM 515 N N . VAL A 1 74 ? -43.313 -45.604 -18.733 1.00 37.34 74 VAL A N 1
ATOM 516 C CA . VAL A 1 74 ? -43.399 -44.493 -19.712 1.00 37.34 74 VAL A CA 1
ATOM 517 C C . VAL A 1 74 ? -44.807 -43.859 -19.754 1.00 37.34 74 VAL A C 1
ATOM 519 O O . VAL A 1 74 ? -45.023 -42.831 -20.394 1.00 37.34 74 VAL A O 1
ATOM 522 N N . GLY A 1 75 ? -45.785 -44.435 -19.049 1.00 36.81 75 GLY A N 1
ATOM 523 C CA . GLY A 1 75 ? -47.206 -44.150 -19.237 1.00 36.81 75 GLY A CA 1
ATOM 524 C C . GLY A 1 75 ? -47.991 -43.653 -18.023 1.00 36.81 75 GLY A C 1
ATOM 525 O O . GLY A 1 75 ? -49.141 -44.047 -17.910 1.00 36.81 75 GLY A O 1
ATOM 526 N N . ALA A 1 76 ? -47.468 -42.819 -17.119 1.00 32.53 76 ALA A N 1
ATOM 527 C CA . ALA A 1 76 ? -48.337 -42.059 -16.202 1.00 32.53 76 ALA A CA 1
ATOM 528 C C . ALA A 1 76 ? -47.608 -40.887 -15.537 1.00 32.53 76 ALA A C 1
ATOM 530 O O . ALA A 1 76 ? -46.660 -41.066 -14.781 1.00 32.53 76 ALA A O 1
ATOM 531 N N . GLY A 1 77 ? -48.088 -39.673 -15.799 1.00 32.69 77 GLY A N 1
ATOM 532 C CA . GLY A 1 77 ? -47.687 -38.483 -15.064 1.00 32.69 77 GLY A CA 1
ATOM 533 C C . GLY A 1 77 ? -48.399 -38.326 -13.716 1.00 32.69 77 GLY A C 1
ATOM 534 O O . GLY A 1 77 ? -49.404 -38.972 -13.435 1.00 32.69 77 GLY A O 1
ATOM 535 N N . ALA A 1 78 ? -47.909 -37.320 -12.990 1.00 33.50 78 ALA A N 1
ATOM 536 C CA . ALA A 1 78 ? -48.510 -36.617 -11.858 1.00 33.50 78 ALA A CA 1
ATOM 537 C C . ALA A 1 78 ? -48.362 -37.210 -10.440 1.00 33.50 78 ALA A C 1
ATOM 539 O O . ALA A 1 78 ? -48.744 -38.333 -10.144 1.00 33.50 78 ALA A O 1
ATOM 540 N N . ALA A 1 79 ? -47.962 -36.285 -9.559 1.00 30.94 79 ALA A N 1
ATOM 541 C CA . ALA A 1 79 ? -48.187 -36.210 -8.116 1.00 30.94 79 ALA A CA 1
ATOM 542 C C . ALA A 1 79 ? -47.138 -36.810 -7.153 1.00 30.94 79 ALA A C 1
ATOM 544 O O . ALA A 1 79 ? -47.000 -38.010 -6.978 1.00 30.94 79 ALA A O 1
ATOM 545 N N . ALA A 1 80 ? -46.543 -35.865 -6.414 1.00 30.81 80 ALA A N 1
ATOM 546 C CA . ALA A 1 80 ? -46.248 -35.905 -4.983 1.00 30.81 80 ALA A CA 1
ATOM 547 C C . ALA A 1 80 ? -45.153 -36.854 -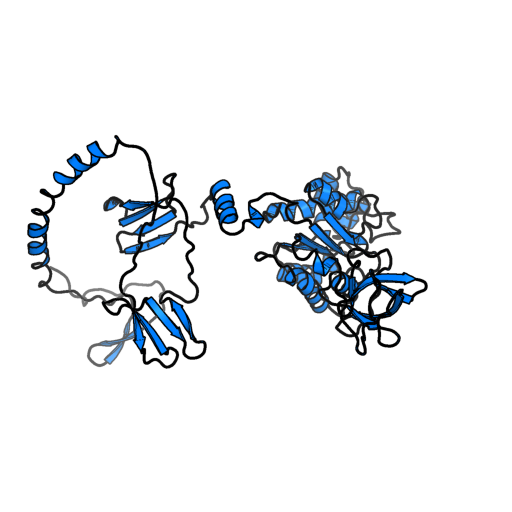4.444 1.00 30.81 80 ALA A C 1
ATOM 549 O O . ALA A 1 80 ? -45.380 -38.019 -4.167 1.00 30.81 80 ALA A O 1
ATOM 550 N N . SER A 1 81 ? -44.057 -36.200 -4.038 1.00 31.09 81 SER A N 1
ATOM 551 C CA . SER A 1 81 ? -43.503 -36.259 -2.675 1.00 31.09 81 SER A CA 1
ATOM 552 C C . SER A 1 81 ? -42.681 -37.477 -2.213 1.00 31.09 81 SER A C 1
ATOM 554 O O . SER A 1 81 ? -43.108 -38.624 -2.230 1.00 31.09 81 SER A O 1
ATOM 556 N N . THR A 1 82 ? -41.588 -37.099 -1.534 1.00 29.64 82 THR A N 1
ATOM 557 C CA . THR A 1 82 ? -40.937 -37.710 -0.354 1.00 29.64 82 THR A CA 1
ATOM 558 C C . THR A 1 82 ? -39.872 -38.804 -0.534 1.00 29.64 82 THR A C 1
ATOM 560 O O . THR A 1 82 ? -40.168 -39.981 -0.673 1.00 29.64 82 THR A O 1
ATOM 563 N N . THR A 1 83 ? -38.620 -38.360 -0.313 1.00 27.28 83 THR A N 1
ATOM 564 C CA . THR A 1 83 ? -37.484 -39.051 0.345 1.00 27.28 83 THR A CA 1
ATOM 565 C C . THR A 1 83 ? -36.888 -40.294 -0.324 1.00 27.28 83 THR A C 1
ATOM 567 O O . THR A 1 83 ? -37.391 -41.399 -0.161 1.00 27.28 83 THR A O 1
ATOM 570 N N . MET A 1 84 ? -35.708 -40.134 -0.941 1.00 26.52 84 MET A N 1
ATOM 571 C CA . MET A 1 84 ? -34.745 -41.235 -1.052 1.00 26.52 84 MET A CA 1
ATOM 572 C C . MET A 1 84 ? -33.995 -41.387 0.275 1.00 26.52 84 MET A C 1
ATOM 574 O O . MET A 1 84 ? -33.278 -40.488 0.713 1.00 26.52 84 MET A O 1
ATOM 578 N N . ASP A 1 85 ? -34.203 -42.538 0.903 1.00 28.91 85 ASP A N 1
ATOM 579 C CA . ASP A 1 85 ? -33.569 -42.996 2.135 1.00 28.91 85 ASP A CA 1
ATOM 580 C C . ASP A 1 85 ? -32.184 -43.586 1.782 1.00 28.91 85 ASP A C 1
ATOM 582 O O . ASP A 1 85 ? -32.077 -44.723 1.325 1.00 28.91 85 ASP A O 1
ATOM 586 N N . LEU A 1 86 ? -31.110 -42.804 1.934 1.00 29.83 86 LEU A N 1
ATOM 587 C CA . LEU A 1 86 ? -29.727 -43.296 1.851 1.00 29.83 86 LEU A CA 1
ATOM 588 C C . LEU A 1 86 ? -29.266 -43.723 3.251 1.00 29.83 86 LEU A C 1
ATOM 590 O O . LEU A 1 86 ? -28.661 -42.940 3.984 1.00 29.83 86 LEU A O 1
ATOM 594 N N . ARG A 1 87 ? -29.551 -44.968 3.646 1.00 30.16 87 ARG A N 1
ATOM 595 C CA . ARG A 1 87 ? -29.013 -45.539 4.891 1.00 30.16 87 ARG A CA 1
ATOM 596 C C . ARG A 1 87 ? -27.629 -46.137 4.640 1.00 30.16 87 ARG A C 1
ATOM 598 O O . ARG A 1 87 ? -27.508 -47.172 3.992 1.00 30.16 87 ARG A O 1
ATOM 605 N N . PHE A 1 88 ? -26.592 -45.499 5.181 1.00 31.23 88 PHE A N 1
ATOM 606 C CA . PHE A 1 88 ? -25.302 -46.149 5.428 1.00 31.23 88 PHE A CA 1
ATOM 607 C C . PHE A 1 88 ? -25.459 -47.159 6.581 1.00 31.23 88 PHE A C 1
ATOM 609 O O . PHE A 1 88 ? -26.129 -46.864 7.571 1.00 31.23 88 PHE A O 1
ATOM 616 N N . GLY A 1 89 ? -24.871 -48.349 6.427 1.00 40.88 89 GLY A N 1
ATOM 617 C CA . GLY A 1 89 ? -24.908 -49.450 7.397 1.00 40.88 89 GLY A CA 1
ATOM 618 C C . GLY A 1 89 ? -24.324 -49.113 8.778 1.00 40.88 89 GLY A C 1
ATOM 619 O O . GLY A 1 89 ? -23.731 -48.056 8.987 1.00 40.88 89 GLY A O 1
ATOM 620 N N . SER A 1 90 ? -24.530 -50.033 9.722 1.00 46.94 90 SER A N 1
ATOM 621 C CA . SER A 1 90 ? -24.389 -49.943 11.186 1.00 46.94 90 SER A CA 1
ATOM 622 C C . SER A 1 90 ? -22.983 -49.601 11.711 1.00 46.94 90 SER A C 1
ATOM 624 O O . SER A 1 90 ? -22.355 -50.392 12.417 1.00 46.94 90 SER A O 1
ATOM 626 N N . LEU A 1 91 ? -22.465 -48.413 11.409 1.00 48.00 91 LEU A N 1
ATOM 627 C CA . LEU A 1 91 ? -21.228 -47.932 12.020 1.00 48.00 91 LEU A CA 1
ATOM 628 C C . LEU A 1 91 ? -21.425 -47.754 13.531 1.00 48.00 91 LEU A C 1
ATOM 630 O O . LEU A 1 91 ? -22.372 -47.102 13.977 1.00 48.00 91 LEU A O 1
ATOM 634 N N . ARG A 1 92 ? -20.513 -48.313 14.330 1.00 42.25 92 ARG A N 1
ATOM 635 C CA . ARG A 1 92 ? -20.548 -48.201 15.795 1.00 42.25 92 ARG A CA 1
ATOM 636 C C . ARG A 1 92 ? -19.210 -47.774 16.366 1.00 42.25 92 ARG A C 1
ATOM 638 O O . ARG A 1 92 ? -18.150 -48.085 15.828 1.00 42.25 92 ARG A O 1
ATOM 645 N N . THR A 1 93 ? -19.269 -47.077 17.493 1.00 45.50 93 THR A N 1
ATOM 646 C CA . THR A 1 93 ? -18.084 -46.657 18.234 1.00 45.50 93 THR A CA 1
ATOM 647 C C . THR A 1 93 ? -17.693 -47.729 19.246 1.00 45.50 93 THR A C 1
ATOM 649 O O . THR A 1 93 ? -18.533 -48.242 19.984 1.00 45.50 93 THR A O 1
ATOM 652 N N . ILE A 1 94 ? -16.412 -48.094 19.276 1.00 43.81 94 ILE A N 1
ATOM 653 C CA . ILE A 1 94 ? -15.864 -49.066 20.229 1.00 43.81 94 ILE A CA 1
ATOM 654 C C . ILE A 1 94 ? -14.679 -48.461 20.996 1.00 43.81 94 ILE A C 1
ATOM 656 O O . ILE A 1 94 ? -13.941 -47.655 20.423 1.00 43.81 94 ILE A O 1
ATOM 660 N N . PRO A 1 95 ? -14.460 -48.825 22.274 1.00 45.16 95 PRO A N 1
ATOM 661 C CA . PRO A 1 95 ? -13.259 -48.428 23.004 1.00 45.16 95 PRO A CA 1
ATOM 662 C C . PRO A 1 95 ? -11.991 -48.919 22.298 1.00 45.16 95 PRO A C 1
ATOM 664 O O . PRO A 1 95 ? -11.909 -50.075 21.884 1.00 45.16 95 PRO A O 1
ATOM 667 N N . PHE A 1 96 ? -10.995 -48.041 22.173 1.00 49.88 96 PHE A N 1
ATOM 668 C CA . PHE A 1 96 ? -9.727 -48.326 21.506 1.00 49.88 96 PHE A CA 1
ATOM 669 C C . PHE A 1 96 ? -8.570 -48.031 22.469 1.00 49.88 96 PHE A C 1
ATOM 671 O O . PHE A 1 96 ? -8.335 -46.890 22.874 1.00 49.88 96 PHE A O 1
ATOM 678 N N . HIS A 1 97 ? -7.869 -49.079 22.903 1.00 46.00 97 HIS A N 1
ATOM 679 C CA . HIS A 1 97 ? -6.822 -48.984 23.921 1.00 46.00 97 HIS A CA 1
ATOM 680 C C . HIS A 1 97 ? -5.483 -48.564 23.296 1.00 46.00 97 HIS A C 1
ATOM 682 O O . HIS A 1 97 ? -4.606 -49.389 23.065 1.00 46.00 97 HIS A O 1
ATOM 688 N N . HIS A 1 98 ? -5.335 -47.264 23.025 1.00 49.72 98 HIS A N 1
ATOM 689 C CA . HIS A 1 98 ? -4.102 -46.639 22.535 1.00 49.72 98 HIS A CA 1
ATOM 690 C C . HIS A 1 98 ? -3.737 -45.405 23.382 1.00 49.72 98 HIS A C 1
ATOM 692 O O . HIS A 1 98 ? -4.621 -44.750 23.938 1.00 49.72 98 HIS A O 1
ATOM 698 N N . GLY A 1 99 ? -2.447 -45.051 23.463 1.00 45.47 99 GLY A N 1
ATOM 699 C CA . GLY A 1 99 ? -1.968 -43.926 24.286 1.00 45.47 99 GLY A CA 1
ATOM 700 C C . GLY A 1 99 ? -2.509 -42.552 23.861 1.00 45.47 99 GLY A C 1
ATOM 701 O O . GLY A 1 99 ? -2.658 -41.663 24.693 1.00 45.47 99 GLY A O 1
ATOM 702 N N . VAL A 1 100 ? -2.868 -42.401 22.582 1.00 46.62 100 VAL A N 1
ATOM 703 C CA . VAL A 1 100 ? -3.342 -41.135 21.978 1.00 46.62 100 VAL A CA 1
ATOM 704 C C . VAL A 1 100 ? -4.849 -41.143 21.676 1.00 46.62 100 VAL A C 1
ATOM 706 O O . VAL A 1 100 ? -5.493 -40.097 21.704 1.00 46.62 100 VAL A O 1
ATOM 709 N N . TYR A 1 101 ? -5.451 -42.315 21.450 1.00 53.75 101 TYR A N 1
ATOM 710 C CA . TYR A 1 101 ? -6.841 -42.439 20.991 1.00 53.75 101 TYR A CA 1
ATOM 711 C C . TYR A 1 101 ? -7.696 -43.196 22.003 1.00 53.75 101 TYR A C 1
ATOM 713 O O . TYR A 1 101 ? -7.215 -44.102 22.683 1.00 53.75 101 TYR A O 1
ATOM 721 N N . SER A 1 102 ? -8.955 -42.786 22.143 1.00 46.03 102 SER A N 1
ATOM 722 C CA . SER A 1 102 ? -9.882 -43.336 23.138 1.00 46.03 102 SER A CA 1
ATOM 723 C C . SER A 1 102 ? -10.860 -44.347 22.546 1.00 46.03 102 SER A C 1
ATOM 725 O O . SER A 1 102 ? -11.179 -45.332 23.209 1.00 46.03 102 SER A O 1
ATOM 727 N N . HIS A 1 103 ? -11.325 -44.107 21.316 1.00 51.53 103 HIS A N 1
ATOM 728 C CA . HIS A 1 103 ? -12.379 -44.876 20.651 1.00 51.53 103 HIS A CA 1
ATOM 729 C C . HIS A 1 103 ? -12.145 -44.931 19.134 1.00 51.53 103 HIS A C 1
ATOM 731 O O . HIS A 1 103 ? -11.506 -44.037 18.577 1.00 51.53 103 HIS A O 1
ATOM 737 N N . ALA A 1 104 ? -12.688 -45.955 18.476 1.00 49.72 104 ALA A N 1
ATOM 738 C CA . ALA A 1 104 ? -12.681 -46.135 17.024 1.00 49.72 104 ALA A CA 1
ATOM 739 C C . ALA A 1 104 ? -14.117 -46.250 16.488 1.00 49.72 104 ALA A C 1
ATOM 741 O O . ALA A 1 104 ? -14.963 -46.859 17.142 1.00 49.72 104 ALA A O 1
ATOM 742 N N . LEU A 1 105 ? -14.388 -45.681 15.312 1.00 52.75 105 LEU A N 1
ATOM 743 C CA . LEU A 1 105 ? -15.609 -45.906 14.537 1.00 52.75 105 LEU A CA 1
ATOM 744 C C . LEU A 1 105 ? -15.352 -47.038 13.551 1.00 52.75 105 LEU A C 1
ATOM 746 O O . LEU A 1 105 ? -14.429 -46.946 12.736 1.00 52.75 105 LEU A O 1
ATOM 750 N N . VAL A 1 106 ? -16.163 -48.085 13.640 1.00 46.47 106 VAL A N 1
ATOM 751 C CA . VAL A 1 106 ? -15.983 -49.302 12.854 1.00 46.47 106 VAL A CA 1
ATOM 752 C C . VAL A 1 106 ? -17.278 -49.766 12.203 1.00 46.47 106 VAL A C 1
ATOM 754 O O . VAL A 1 106 ? -18.361 -49.463 12.708 1.00 46.47 106 VAL A O 1
ATOM 757 N N . ASP A 1 107 ? -17.160 -50.518 11.113 1.00 49.88 107 ASP A N 1
ATOM 758 C CA . ASP A 1 107 ? -18.271 -51.278 10.532 1.00 49.88 107 ASP A CA 1
ATOM 759 C C . ASP A 1 107 ? -18.572 -52.566 11.326 1.00 49.88 107 ASP A C 1
ATOM 761 O O . ASP A 1 107 ? -18.009 -52.830 12.398 1.00 49.88 107 ASP A O 1
ATOM 765 N N . GLU A 1 108 ? -19.511 -53.365 10.815 1.00 44.09 108 GLU A N 1
ATOM 766 C CA . GLU A 1 108 ? -19.930 -54.628 11.430 1.00 44.09 108 GLU A CA 1
ATOM 767 C C . GLU A 1 108 ? -18.774 -55.641 11.532 1.00 44.09 108 GLU A C 1
ATOM 769 O O . GLU A 1 108 ? -18.704 -56.379 12.523 1.00 44.09 108 GLU A O 1
ATOM 774 N N . ASP A 1 109 ? -17.811 -55.562 10.608 1.00 45.12 109 ASP A N 1
ATOM 775 C CA . ASP A 1 109 ? -16.618 -56.411 10.509 1.00 45.12 109 ASP A CA 1
ATOM 776 C C . ASP A 1 109 ? -15.403 -55.874 11.296 1.00 45.12 109 ASP A C 1
ATOM 778 O O . ASP A 1 109 ? -14.356 -56.517 11.359 1.00 45.12 109 ASP A O 1
ATOM 782 N N . ARG A 1 110 ? -15.560 -54.737 11.991 1.00 42.34 110 ARG A N 1
ATOM 783 C CA . ARG A 1 110 ? -14.544 -54.040 12.806 1.00 42.34 110 ARG A CA 1
ATOM 784 C C . ARG A 1 110 ? -13.420 -53.343 12.024 1.00 42.34 110 ARG A C 1
ATOM 786 O O . ARG A 1 110 ? -12.382 -53.034 12.617 1.00 42.34 110 ARG A O 1
ATOM 793 N N . ASN A 1 111 ? -13.618 -53.018 10.750 1.00 47.62 111 ASN A N 1
ATOM 794 C CA . ASN A 1 111 ? -12.676 -52.177 10.009 1.00 47.62 111 ASN A CA 1
ATOM 795 C C . ASN A 1 111 ? -12.747 -50.733 10.517 1.00 47.62 111 ASN A C 1
ATOM 797 O O . ASN A 1 111 ? -13.833 -50.189 10.707 1.00 47.62 111 ASN A O 1
ATOM 801 N N . ILE A 1 112 ? -11.594 -50.102 10.757 1.00 46.31 112 ILE A N 1
ATOM 802 C CA . ILE A 1 112 ? -11.531 -48.758 11.345 1.00 46.31 112 ILE A CA 1
ATOM 803 C C . ILE A 1 112 ? -11.670 -47.700 10.256 1.00 46.31 112 ILE A C 1
ATOM 805 O O . ILE A 1 112 ? -10.797 -47.550 9.407 1.00 46.31 112 ILE A O 1
ATOM 809 N N . PHE A 1 113 ? -12.738 -46.912 10.349 1.00 48.09 113 PHE A N 1
ATOM 810 C CA . PHE A 1 113 ? -12.971 -45.757 9.485 1.00 48.09 113 PHE A CA 1
ATOM 811 C C . PHE A 1 113 ? -12.403 -44.473 10.091 1.00 48.09 113 PHE A C 1
ATOM 813 O O . PHE A 1 113 ? -11.824 -43.650 9.382 1.00 48.09 113 PHE A O 1
ATOM 820 N N . ALA A 1 114 ? -12.548 -44.296 11.409 1.00 50.41 114 ALA A N 1
ATOM 821 C CA . ALA A 1 114 ? -12.069 -43.107 12.108 1.00 50.41 114 ALA A CA 1
ATOM 822 C C . ALA A 1 114 ? -11.725 -43.372 13.585 1.00 50.41 114 ALA A C 1
ATOM 824 O O . ALA A 1 114 ? -12.209 -44.328 14.187 1.00 50.41 114 ALA A O 1
ATOM 825 N N . LEU A 1 115 ? -10.911 -42.499 14.182 1.00 48.78 115 LEU A N 1
ATOM 826 C CA . LEU A 1 115 ? -10.433 -42.570 15.569 1.00 48.78 115 LEU A CA 1
ATOM 827 C C . LEU A 1 115 ? -10.748 -41.274 16.333 1.00 48.78 115 LEU A C 1
ATOM 829 O O . LEU A 1 115 ? -10.678 -40.192 15.754 1.00 48.78 115 LEU A O 1
ATOM 833 N N . ILE A 1 116 ? -11.050 -41.375 17.634 1.00 46.88 116 ILE A N 1
ATOM 834 C CA . ILE A 1 116 ? -11.239 -40.218 18.529 1.00 46.88 116 ILE A CA 1
ATOM 835 C C . ILE A 1 116 ? -9.982 -39.975 19.362 1.00 46.88 116 ILE A C 1
ATOM 837 O O . ILE A 1 116 ? -9.585 -40.823 20.170 1.00 46.88 116 ILE A O 1
ATOM 841 N N . GLU A 1 117 ? -9.394 -38.790 19.233 1.00 45.69 117 GLU A N 1
ATOM 842 C CA . GLU A 1 117 ? -8.228 -38.367 20.012 1.00 45.69 117 GLU A CA 1
ATOM 843 C C . GLU A 1 117 ? -8.583 -38.063 21.479 1.00 45.69 117 GLU A C 1
ATOM 845 O O . GLU A 1 117 ? -9.524 -37.324 21.766 1.00 45.69 117 GLU A O 1
ATOM 850 N N . ARG A 1 118 ? -7.808 -38.612 22.428 1.00 54.94 118 ARG A N 1
ATOM 851 C CA . ARG A 1 118 ? -8.025 -38.453 23.881 1.00 54.94 118 ARG A CA 1
ATOM 852 C C . ARG A 1 118 ? -7.912 -37.005 24.347 1.00 54.94 118 ARG A C 1
ATOM 854 O O . ARG A 1 118 ? -8.663 -36.602 25.226 1.00 54.94 118 ARG A O 1
ATOM 861 N N . ALA A 1 119 ? -6.966 -36.252 23.788 1.00 46.03 119 ALA A N 1
ATOM 862 C CA . ALA A 1 119 ? -6.660 -34.898 24.240 1.00 46.03 119 ALA A CA 1
ATOM 863 C C . ALA A 1 119 ? -7.713 -33.868 23.799 1.00 46.03 119 ALA A C 1
ATOM 865 O O . ALA A 1 119 ? -7.965 -32.911 24.525 1.00 46.03 119 ALA A O 1
ATOM 866 N N . THR A 1 120 ? -8.321 -34.058 22.620 1.00 45.44 120 THR A N 1
ATOM 867 C CA . THR A 1 120 ? -9.170 -33.036 21.981 1.00 45.44 120 THR A CA 1
ATOM 868 C C . THR A 1 120 ? -10.616 -33.472 21.746 1.00 45.44 120 THR A C 1
ATOM 870 O O . THR A 1 120 ? -11.472 -32.618 21.524 1.00 45.44 120 THR A O 1
ATOM 873 N N . GLY A 1 121 ? -10.908 -34.778 21.766 1.00 38.75 121 GLY A N 1
ATOM 874 C CA . GLY A 1 121 ? -12.233 -35.327 21.467 1.00 38.75 121 GLY A CA 1
ATOM 875 C C . GLY A 1 121 ? -12.629 -35.285 19.985 1.00 38.75 121 GLY A C 1
ATOM 876 O O . GLY A 1 121 ? -13.783 -35.562 19.664 1.00 38.75 121 GLY A O 1
ATOM 877 N N . LYS A 1 122 ? -11.709 -34.933 19.073 1.00 43.88 122 LYS A N 1
ATOM 878 C CA . LYS A 1 122 ? -11.977 -34.817 17.629 1.00 43.88 122 LYS A CA 1
ATOM 879 C C . LYS A 1 122 ? -11.796 -36.146 16.884 1.00 43.88 122 LYS A C 1
ATOM 881 O O . LYS A 1 122 ? -10.996 -36.989 17.291 1.00 43.88 122 LYS A O 1
ATOM 886 N N . TRP A 1 123 ? -12.528 -36.294 15.776 1.00 43.56 123 TRP A N 1
ATOM 887 C CA . TRP A 1 123 ? -12.485 -37.454 14.878 1.00 43.56 123 TRP A CA 1
ATOM 888 C C . TRP A 1 123 ? -11.404 -37.311 13.800 1.00 43.56 123 TRP A C 1
ATOM 890 O O . TRP A 1 123 ? -11.316 -36.267 13.157 1.00 43.56 123 TRP A O 1
ATOM 900 N N . LYS A 1 124 ? -10.634 -38.379 13.564 1.00 46.78 124 LYS A N 1
ATOM 901 C CA . LYS A 1 124 ? -9.607 -38.477 12.516 1.00 46.78 124 LYS A CA 1
ATOM 902 C C . LYS A 1 124 ? -9.868 -39.694 11.626 1.00 46.78 124 LYS A C 1
ATOM 904 O O . LYS A 1 124 ? -9.937 -40.804 12.147 1.00 46.78 124 LYS A O 1
ATOM 909 N N . LEU A 1 125 ? -10.035 -39.495 10.316 1.00 48.19 125 LEU A N 1
ATOM 910 C CA . LEU A 1 125 ? -10.214 -40.584 9.341 1.00 48.19 125 LEU A CA 1
ATOM 911 C C . LEU A 1 125 ? -8.900 -41.348 9.141 1.00 48.19 125 LEU A C 1
ATOM 913 O O . LEU A 1 125 ? -7.825 -40.755 9.144 1.00 48.19 125 LEU A O 1
ATOM 917 N N . ALA A 1 126 ? -8.981 -42.667 8.976 1.00 45.25 126 ALA A N 1
ATOM 918 C CA . ALA A 1 126 ? -7.813 -43.546 8.899 1.00 45.25 126 ALA A CA 1
ATOM 919 C C . ALA A 1 126 ? -7.111 -43.539 7.516 1.00 45.25 126 ALA A C 1
ATOM 921 O O . ALA A 1 126 ? -6.769 -44.598 6.998 1.00 45.25 126 ALA A O 1
ATOM 922 N N . LEU A 1 127 ? -6.897 -42.363 6.905 1.00 43.28 127 LEU A N 1
ATOM 923 C CA . LEU A 1 127 ? -6.231 -42.185 5.602 1.00 43.28 127 LEU A CA 1
ATOM 924 C C . LEU A 1 127 ? -5.414 -40.880 5.575 1.00 43.28 127 LEU A C 1
ATOM 926 O O . LEU A 1 127 ? -5.949 -39.840 5.206 1.00 43.28 127 LEU A O 1
ATOM 930 N N . ALA A 1 128 ? -4.127 -40.961 5.939 1.00 39.34 128 ALA A N 1
ATOM 931 C CA . ALA A 1 128 ? -3.169 -39.843 5.996 1.00 39.34 128 ALA A CA 1
ATOM 932 C C . ALA A 1 128 ? -3.670 -38.596 6.770 1.00 39.34 128 ALA A C 1
ATOM 934 O O . ALA A 1 128 ? -4.794 -38.542 7.261 1.00 39.34 128 ALA A O 1
ATOM 935 N N . ASP A 1 129 ? -2.802 -37.612 6.993 1.00 30.84 129 ASP A N 1
ATOM 936 C CA . ASP A 1 129 ? -3.058 -36.586 8.011 1.00 30.84 129 ASP A CA 1
ATOM 937 C C . ASP A 1 129 ? -4.027 -35.456 7.588 1.00 30.84 129 ASP A C 1
ATOM 939 O O . ASP A 1 129 ? -4.355 -34.623 8.434 1.00 30.84 129 ASP A O 1
ATOM 943 N N . ASP A 1 130 ? -4.555 -35.428 6.352 1.00 34.84 130 ASP A N 1
ATOM 944 C CA . ASP A 1 130 ? -5.240 -34.224 5.838 1.00 34.84 130 ASP A CA 1
ATOM 945 C C . ASP A 1 130 ? -6.246 -34.365 4.657 1.00 34.84 130 ASP A C 1
ATOM 947 O O . ASP A 1 130 ? -6.594 -33.365 4.027 1.00 34.84 130 ASP A O 1
ATOM 951 N N . SER A 1 131 ? -6.816 -35.539 4.354 1.00 34.81 131 SER A N 1
ATOM 952 C CA . SER A 1 131 ? -7.758 -35.672 3.210 1.00 34.81 131 SER A CA 1
ATOM 953 C C . SER A 1 131 ? -9.230 -35.292 3.512 1.00 34.81 131 SER A C 1
ATOM 955 O O . SER A 1 131 ? -9.840 -35.847 4.427 1.00 34.81 131 SER A O 1
ATOM 957 N N . ILE A 1 132 ? -9.839 -34.421 2.680 1.00 33.69 132 ILE A N 1
ATOM 958 C CA . ILE A 1 132 ? -11.292 -34.101 2.622 1.00 33.69 132 ILE A CA 1
ATOM 959 C C . ILE A 1 132 ? -11.789 -34.171 1.160 1.00 33.69 132 ILE A C 1
ATOM 961 O O . ILE A 1 132 ? -11.176 -33.571 0.281 1.00 33.69 132 ILE A O 1
ATOM 965 N N . VAL A 1 133 ? -12.926 -34.838 0.898 1.00 36.72 133 VAL A N 1
ATOM 966 C CA . VAL A 1 133 ? -13.605 -34.873 -0.421 1.00 36.72 133 VAL A CA 1
ATOM 967 C C . VAL A 1 133 ? -14.963 -34.152 -0.341 1.00 36.72 133 VAL A C 1
ATOM 969 O O . VAL A 1 133 ? -15.794 -34.555 0.476 1.00 36.72 133 VAL A O 1
ATOM 972 N N . PRO A 1 134 ? -15.239 -33.124 -1.168 1.00 34.91 134 PRO A N 1
ATOM 973 C CA . PRO A 1 134 ? -16.567 -32.517 -1.270 1.00 34.91 134 PRO A CA 1
ATOM 974 C C . PRO A 1 134 ? -17.448 -33.215 -2.328 1.00 34.91 134 PRO A C 1
ATOM 976 O O . PRO A 1 134 ? -16.975 -33.613 -3.390 1.00 34.91 134 PRO A O 1
ATOM 979 N N . LEU A 1 135 ? -18.746 -33.354 -2.033 1.00 28.83 135 LEU A N 1
ATOM 980 C CA . LEU A 1 135 ? -19.768 -33.993 -2.879 1.00 28.83 135 LEU A CA 1
ATOM 981 C C . LEU A 1 135 ? -20.504 -32.984 -3.783 1.00 28.83 135 LEU A C 1
ATOM 983 O O . LEU A 1 135 ? -20.967 -31.957 -3.290 1.00 28.83 135 LEU A O 1
ATOM 987 N N . GLY A 1 136 ? -20.732 -33.353 -5.055 1.00 29.84 136 GLY A N 1
ATOM 988 C CA . GLY A 1 136 ? -21.822 -32.821 -5.892 1.00 29.84 136 GLY A CA 1
ATOM 989 C C . GLY A 1 136 ? -21.546 -32.747 -7.406 1.00 29.84 136 GLY A C 1
ATOM 990 O O . GLY A 1 136 ? -20.749 -31.924 -7.835 1.00 29.84 136 GLY A O 1
ATOM 991 N N . GLY A 1 137 ? -22.287 -33.535 -8.207 1.00 35.62 137 GLY A N 1
ATOM 992 C CA . GLY A 1 137 ? -22.577 -33.263 -9.630 1.00 35.62 137 GLY A CA 1
ATOM 993 C C . GLY A 1 137 ? -21.876 -34.132 -10.690 1.00 35.62 137 GLY A C 1
ATOM 994 O O . GLY A 1 137 ? -20.774 -33.819 -11.118 1.00 35.62 137 GLY A O 1
ATOM 995 N N . GLY A 1 138 ? -22.567 -35.160 -11.205 1.00 42.62 138 GLY A N 1
ATOM 996 C CA . GLY A 1 138 ? -22.338 -35.683 -12.566 1.00 42.62 138 GLY A CA 1
ATOM 997 C C . GLY A 1 138 ? -21.166 -36.646 -12.792 1.00 42.62 138 GLY A C 1
ATOM 998 O O . GLY A 1 138 ? -20.744 -36.803 -13.935 1.00 42.62 138 GLY A O 1
ATOM 999 N N . LEU A 1 139 ? -20.648 -37.292 -11.747 1.00 42.97 139 LEU A N 1
ATOM 1000 C CA . LEU A 1 139 ? -19.573 -38.279 -11.876 1.00 42.97 139 LEU A CA 1
ATOM 1001 C C . LEU A 1 139 ? -20.132 -39.687 -12.090 1.00 42.97 139 LEU A C 1
ATOM 1003 O O . LEU A 1 139 ? -20.941 -40.164 -11.295 1.00 42.97 139 LEU A O 1
ATOM 1007 N N . THR A 1 140 ? -19.670 -40.362 -13.139 1.00 43.88 140 THR A N 1
ATOM 1008 C CA . THR A 1 140 ? -20.033 -41.750 -13.450 1.00 43.88 140 THR A CA 1
ATOM 1009 C C . THR A 1 140 ? -18.798 -42.638 -13.387 1.00 43.88 140 THR A C 1
ATOM 1011 O O . THR A 1 140 ? -17.748 -42.298 -13.926 1.00 43.88 140 THR A O 1
ATOM 1014 N N . PHE A 1 141 ? -18.923 -43.803 -12.754 1.00 45.50 141 PHE A N 1
ATOM 1015 C CA . PHE A 1 141 ? -17.890 -44.833 -12.781 1.00 45.50 141 PHE A CA 1
ATOM 1016 C C . PHE A 1 141 ? -18.109 -45.721 -14.007 1.00 45.50 141 PHE A C 1
ATOM 1018 O O . PHE A 1 141 ? -19.150 -46.361 -14.142 1.00 45.50 141 PHE A O 1
ATOM 1025 N N . VAL A 1 142 ? -17.133 -45.756 -14.908 1.00 43.97 142 VAL A N 1
ATOM 1026 C CA . VAL A 1 142 ? -17.161 -46.561 -16.131 1.00 43.97 142 VAL A CA 1
ATOM 1027 C C . VAL A 1 142 ? -16.175 -47.707 -15.972 1.00 43.97 142 VAL A C 1
ATOM 1029 O O . VAL A 1 142 ? -14.976 -47.482 -15.826 1.00 43.97 142 VAL A O 1
ATOM 1032 N N . ALA A 1 143 ? -16.674 -48.942 -15.998 1.00 43.34 143 ALA A N 1
ATOM 1033 C CA . ALA A 1 143 ? -15.825 -50.128 -16.005 1.00 43.34 143 ALA A CA 1
ATOM 1034 C C . ALA A 1 143 ? -14.999 -50.185 -17.300 1.00 43.34 143 ALA A C 1
ATOM 1036 O O . ALA A 1 143 ? -15.526 -49.963 -18.393 1.00 43.34 143 ALA A O 1
ATOM 1037 N N . CYS A 1 144 ? -13.709 -50.493 -17.178 1.00 40.00 144 CYS A N 1
ATOM 1038 C CA . CYS A 1 144 ? -12.791 -50.537 -18.312 1.00 40.00 144 CYS A CA 1
ATOM 1039 C C . CYS A 1 144 ? -12.478 -51.986 -18.727 1.00 40.00 144 CYS A C 1
ATOM 1041 O O . CYS A 1 144 ? -12.459 -52.882 -17.881 1.00 40.00 144 CYS A O 1
ATOM 1043 N N . PRO A 1 145 ? -12.198 -52.253 -20.018 1.00 42.53 145 PRO A N 1
ATOM 1044 C CA . PRO A 1 145 ? -11.771 -53.575 -20.464 1.00 42.53 145 PRO A CA 1
ATOM 1045 C C . PRO A 1 145 ? -10.469 -54.015 -19.767 1.00 42.53 145 PRO A C 1
ATOM 1047 O O . PRO A 1 145 ? -9.579 -53.178 -19.592 1.00 42.53 145 PRO A O 1
ATOM 1050 N N . PRO A 1 146 ? -10.277 -55.314 -19.464 1.00 40.72 146 PRO A N 1
ATOM 1051 C CA . PRO A 1 146 ? -9.109 -55.799 -18.715 1.00 40.72 146 PRO A CA 1
ATOM 1052 C C . PRO A 1 146 ? -7.747 -55.447 -19.338 1.00 40.72 146 PRO A C 1
ATOM 1054 O O . PRO A 1 146 ? -6.771 -55.242 -18.622 1.00 40.72 146 PRO A O 1
ATOM 1057 N N . ALA A 1 147 ? -7.679 -55.320 -20.668 1.00 41.50 147 ALA A N 1
ATOM 1058 C CA . ALA A 1 147 ? -6.458 -54.957 -21.393 1.00 41.50 147 ALA A CA 1
ATOM 1059 C C . ALA A 1 147 ? -6.049 -53.476 -21.241 1.00 41.50 147 ALA A C 1
ATOM 1061 O O . ALA A 1 147 ? -4.938 -53.112 -21.613 1.00 41.50 147 ALA A O 1
ATOM 1062 N N . SER A 1 148 ? -6.924 -52.617 -20.704 1.00 41.25 148 SER A N 1
ATOM 1063 C CA . SER A 1 148 ? -6.665 -51.176 -20.552 1.00 41.25 148 SER A CA 1
ATOM 1064 C C . SER A 1 148 ? -5.697 -50.835 -19.414 1.00 41.25 148 SER A C 1
ATOM 1066 O O . SER A 1 148 ? -5.210 -49.710 -19.341 1.00 41.25 148 SER A O 1
ATOM 1068 N N . GLY A 1 149 ? -5.447 -51.773 -18.495 1.00 46.28 149 GLY A N 1
ATOM 1069 C CA . GLY A 1 149 ? -4.739 -51.499 -17.244 1.00 46.28 149 GLY A CA 1
ATOM 1070 C C . GLY A 1 149 ? -5.598 -50.804 -16.180 1.00 46.28 149 GLY A C 1
ATOM 1071 O O . GLY A 1 149 ? -5.080 -50.520 -15.102 1.00 46.28 149 GLY A O 1
ATOM 1072 N N . TRP A 1 150 ? -6.895 -50.586 -16.438 1.00 44.31 150 TRP A N 1
ATOM 1073 C CA . TRP A 1 150 ? -7.871 -49.997 -15.513 1.00 44.31 150 TRP A CA 1
ATOM 1074 C C . TRP A 1 150 ? -9.027 -50.960 -15.221 1.00 44.31 150 TRP A C 1
ATOM 1076 O O . TRP A 1 150 ? -9.505 -51.657 -16.111 1.00 44.31 150 TRP A O 1
ATOM 1086 N N . LEU A 1 151 ? -9.474 -50.981 -13.965 1.00 42.72 151 LEU A N 1
ATOM 1087 C CA . LEU A 1 151 ? -10.685 -51.661 -13.494 1.00 42.72 151 LEU A CA 1
ATOM 1088 C C . LEU A 1 151 ? -11.918 -50.789 -13.752 1.00 42.72 151 LEU A C 1
ATOM 1090 O O . LEU A 1 151 ? -12.890 -51.234 -14.359 1.00 42.72 151 LEU A O 1
ATOM 1094 N N . PHE A 1 152 ? -11.858 -49.524 -13.343 1.00 43.53 152 PHE A N 1
ATOM 1095 C CA . PHE A 1 152 ? -12.871 -48.523 -13.662 1.00 43.53 152 PHE A CA 1
ATOM 1096 C C . PHE A 1 152 ? -12.264 -47.124 -13.653 1.00 43.53 152 PHE A C 1
ATOM 1098 O O . PHE A 1 152 ? -11.314 -46.856 -12.917 1.00 43.53 152 PHE A O 1
ATOM 1105 N N . VAL A 1 153 ? -12.834 -46.227 -14.449 1.00 43.78 153 VAL A N 1
ATOM 1106 C CA . VAL A 1 153 ? -12.502 -44.802 -14.469 1.00 43.78 153 VAL A CA 1
ATOM 1107 C C . VAL A 1 153 ? -13.687 -43.973 -14.006 1.00 43.78 153 VAL A C 1
ATOM 1109 O O . VAL A 1 153 ? -14.840 -44.322 -14.241 1.00 43.78 153 VAL A O 1
ATOM 1112 N N . ILE A 1 154 ? -13.396 -42.874 -13.332 1.00 50.75 154 ILE A N 1
ATOM 1113 C CA . ILE A 1 154 ? -14.360 -41.848 -12.965 1.00 50.75 154 ILE A CA 1
ATOM 1114 C C . ILE A 1 154 ? -14.375 -40.849 -14.106 1.00 50.75 154 ILE A C 1
ATOM 1116 O O . ILE A 1 154 ? -13.329 -40.292 -14.446 1.00 50.75 154 ILE A O 1
ATOM 1120 N N . VAL A 1 155 ? -15.549 -40.628 -14.685 1.00 46.56 155 VAL A N 1
ATOM 1121 C CA . VAL A 1 155 ? -15.747 -39.639 -15.740 1.00 46.56 155 VAL A CA 1
ATOM 1122 C C . VAL A 1 155 ? -16.793 -38.610 -15.351 1.00 46.56 155 VAL A C 1
ATOM 1124 O O . VAL A 1 155 ? -17.688 -38.911 -14.561 1.00 46.56 155 VAL A O 1
ATOM 1127 N N . ASP A 1 156 ? -16.690 -37.408 -15.908 1.00 46.84 156 ASP A N 1
ATOM 1128 C CA . ASP A 1 156 ? -17.773 -36.424 -15.862 1.00 46.84 156 ASP A CA 1
ATOM 1129 C C . ASP A 1 156 ? -18.872 -36.725 -16.903 1.00 46.84 156 ASP A C 1
ATOM 1131 O O . ASP A 1 156 ? -18.842 -37.727 -17.627 1.00 46.84 156 ASP A O 1
ATOM 1135 N N . THR A 1 157 ? -19.869 -35.841 -16.968 1.00 43.81 157 THR A N 1
ATOM 1136 C CA . THR A 1 157 ? -21.015 -35.934 -17.885 1.00 43.81 157 THR A CA 1
ATOM 1137 C C . THR A 1 157 ? -20.631 -35.821 -19.363 1.00 43.81 157 THR A C 1
ATOM 1139 O O . THR A 1 157 ? -21.370 -36.329 -20.205 1.00 43.81 157 THR A O 1
ATOM 1142 N N . ASP A 1 158 ? -19.454 -35.269 -19.671 1.00 43.75 158 ASP A N 1
ATOM 1143 C CA . ASP A 1 158 ? -18.892 -35.159 -21.023 1.00 43.75 158 ASP A CA 1
ATOM 1144 C C . ASP A 1 158 ? -17.922 -36.317 -21.359 1.00 43.75 158 ASP A C 1
ATOM 1146 O O . ASP A 1 158 ? -17.343 -36.361 -22.445 1.00 43.75 158 ASP A O 1
ATOM 1150 N N . ARG A 1 159 ? -17.789 -37.304 -20.457 1.00 47.12 159 ARG A N 1
ATOM 1151 C CA . ARG A 1 159 ? -16.915 -38.493 -20.544 1.00 47.12 159 ARG A CA 1
ATOM 1152 C C . ARG A 1 159 ? -15.408 -38.205 -20.454 1.00 47.12 159 ARG A C 1
ATOM 1154 O O . ARG A 1 159 ? -14.610 -39.050 -20.868 1.00 47.12 159 ARG A O 1
ATOM 1161 N N . ASN A 1 160 ? -14.995 -37.089 -19.852 1.00 44.94 160 ASN A N 1
ATOM 1162 C CA . ASN A 1 160 ? -13.582 -36.846 -19.536 1.00 44.94 160 ASN A CA 1
ATOM 1163 C C . ASN A 1 160 ? -13.144 -37.704 -18.343 1.00 44.94 160 ASN A C 1
ATOM 1165 O O . ASN A 1 160 ? -13.860 -37.775 -17.349 1.00 44.94 160 ASN A O 1
ATOM 1169 N N . VAL A 1 161 ? -11.966 -38.337 -18.405 1.00 47.88 161 VAL A N 1
ATOM 1170 C CA . VAL A 1 161 ? -11.444 -39.187 -17.318 1.00 47.88 161 VAL A CA 1
ATOM 1171 C C . VAL A 1 161 ? -10.780 -38.336 -16.240 1.00 47.88 161 VAL A C 1
ATOM 1173 O O . VAL A 1 161 ? -9.767 -37.689 -16.482 1.00 47.88 161 VAL A O 1
ATOM 1176 N N . LEU A 1 162 ? -11.327 -38.391 -15.030 1.00 44.16 162 LEU A N 1
ATOM 1177 C CA . LEU A 1 162 ? -10.870 -37.622 -13.868 1.00 44.16 162 LEU A CA 1
ATOM 1178 C C . LEU A 1 162 ? -9.990 -38.450 -12.925 1.00 44.16 162 LEU A C 1
ATOM 1180 O O . LEU A 1 162 ? -9.269 -37.923 -12.080 1.00 44.16 162 LEU A O 1
ATOM 1184 N N . GLY A 1 163 ? -10.030 -39.768 -13.072 1.00 51.91 163 GLY A N 1
ATOM 1185 C CA . GLY A 1 163 ? -9.272 -40.708 -12.266 1.00 51.91 163 GLY A CA 1
ATOM 1186 C C . GLY A 1 163 ? -9.861 -42.101 -12.377 1.00 51.91 163 GLY A C 1
ATOM 1187 O O . GLY A 1 163 ? -10.697 -42.361 -13.237 1.00 51.91 163 GLY A O 1
ATOM 1188 N N . GLY A 1 164 ? -9.445 -43.011 -11.512 1.00 49.38 164 GLY A N 1
ATOM 1189 C CA . GLY A 1 164 ? -9.945 -44.373 -11.516 1.00 49.38 164 GLY A CA 1
ATOM 1190 C C . GLY A 1 164 ? -9.067 -45.335 -10.742 1.00 49.38 164 GLY A C 1
ATOM 1191 O O . GLY A 1 164 ? -8.068 -44.961 -10.124 1.00 49.38 164 GLY A O 1
ATOM 1192 N N . VAL A 1 165 ? -9.439 -46.603 -10.827 1.00 45.78 165 VAL A N 1
ATOM 1193 C CA . VAL A 1 165 ? -8.700 -47.715 -10.247 1.00 45.78 165 VAL A CA 1
ATOM 1194 C C . VAL A 1 165 ? -8.031 -48.486 -11.358 1.00 45.78 165 VAL A C 1
ATOM 1196 O O . VAL A 1 165 ? -8.676 -48.934 -12.304 1.00 45.78 165 VAL A O 1
ATOM 1199 N N . LEU A 1 166 ? -6.722 -48.637 -11.239 1.00 42.72 166 LEU A N 1
ATOM 1200 C CA . LEU A 1 166 ? -5.918 -49.488 -12.095 1.00 42.72 166 LEU A CA 1
ATOM 1201 C C . LEU A 1 166 ? -6.248 -50.958 -11.828 1.00 42.72 166 LEU A C 1
ATOM 1203 O O . LEU A 1 166 ? -6.630 -51.322 -10.723 1.00 42.72 166 LEU A O 1
ATOM 1207 N N . ALA A 1 167 ? -6.027 -51.831 -12.807 1.00 43.62 167 ALA A N 1
ATOM 1208 C CA . ALA A 1 167 ? -6.286 -53.270 -12.697 1.00 43.62 167 ALA A CA 1
ATOM 1209 C C . ALA A 1 167 ? -5.508 -53.963 -11.560 1.00 43.62 167 ALA A C 1
ATOM 1211 O O . ALA A 1 167 ? -5.896 -55.029 -11.095 1.00 43.62 167 ALA A O 1
ATOM 1212 N N . ASN A 1 168 ? -4.438 -53.330 -11.076 1.00 43.38 168 ASN A N 1
ATOM 1213 C CA . ASN A 1 168 ? -3.667 -53.757 -9.907 1.00 43.38 168 ASN A CA 1
ATOM 1214 C C . ASN A 1 168 ? -4.216 -53.208 -8.572 1.00 43.38 168 ASN A C 1
ATOM 1216 O O . ASN A 1 168 ? -3.516 -53.249 -7.562 1.00 43.38 168 ASN A O 1
ATOM 1220 N N . GLY A 1 169 ? -5.428 -52.646 -8.572 1.00 38.03 169 GLY A N 1
ATOM 1221 C CA . GLY A 1 169 ? -6.107 -52.101 -7.398 1.00 38.03 169 GLY A CA 1
ATOM 1222 C C . GLY A 1 169 ? -5.619 -50.721 -6.954 1.00 38.03 169 GLY A C 1
ATOM 1223 O O . GLY A 1 169 ? -6.174 -50.159 -6.011 1.00 38.03 169 GLY A O 1
ATOM 1224 N N . LYS A 1 170 ? -4.604 -50.143 -7.613 1.00 38.34 170 LYS A N 1
ATOM 1225 C CA . LYS A 1 170 ? -4.091 -48.813 -7.260 1.00 38.34 170 LYS A CA 1
ATOM 1226 C C . LYS A 1 170 ? -4.998 -47.715 -7.804 1.00 38.34 170 LYS A C 1
ATOM 1228 O O . LYS A 1 170 ? -5.365 -47.720 -8.975 1.00 38.34 170 LYS A O 1
ATOM 1233 N N . TRP A 1 171 ? -5.301 -46.736 -6.963 1.00 39.00 171 TRP A N 1
ATOM 1234 C CA . TRP A 1 171 ? -6.034 -45.538 -7.361 1.00 39.00 171 TRP A CA 1
ATOM 1235 C C . TRP A 1 171 ? -5.107 -44.514 -8.034 1.00 39.00 171 TRP A C 1
ATOM 1237 O O . TRP A 1 171 ? -3.994 -44.278 -7.563 1.00 39.00 171 TRP A O 1
ATOM 1247 N N . ARG A 1 172 ? -5.572 -43.891 -9.125 1.00 41.16 172 ARG A N 1
ATOM 1248 C CA . ARG A 1 172 ? -4.920 -42.756 -9.806 1.00 41.16 172 ARG A CA 1
ATOM 1249 C C . ARG A 1 172 ? -5.940 -41.655 -10.089 1.00 41.16 172 ARG A C 1
ATOM 1251 O O . ARG A 1 172 ? -7.024 -41.940 -10.583 1.00 41.16 172 ARG A O 1
ATOM 1258 N N . ILE A 1 173 ? -5.567 -40.405 -9.830 1.00 46.19 173 ILE A N 1
ATOM 1259 C CA . ILE A 1 173 ? -6.334 -39.209 -10.208 1.00 46.19 173 ILE A CA 1
ATOM 1260 C C . ILE A 1 173 ? -5.613 -38.555 -11.387 1.00 46.19 173 ILE A C 1
ATOM 1262 O O . ILE A 1 173 ? -4.383 -38.488 -11.391 1.00 46.19 173 ILE A O 1
ATOM 1266 N N . ALA A 1 174 ? -6.360 -38.111 -12.398 1.00 41.50 174 ALA A N 1
ATOM 1267 C CA . ALA A 1 174 ? -5.805 -37.389 -13.535 1.00 41.50 174 ALA A CA 1
ATOM 1268 C C . ALA A 1 174 ? -5.567 -35.921 -13.147 1.00 41.50 174 ALA A C 1
ATOM 1270 O O . ALA A 1 174 ? -6.374 -35.047 -13.440 1.00 41.50 174 ALA A O 1
ATOM 1271 N N . LEU A 1 175 ? -4.457 -35.653 -12.464 1.00 40.72 175 LEU A N 1
ATOM 1272 C CA . LEU A 1 175 ? -3.820 -34.338 -12.473 1.00 40.72 175 LEU A CA 1
ATOM 1273 C C . LEU A 1 175 ? -2.384 -34.561 -12.945 1.00 40.72 175 LEU A C 1
ATOM 1275 O O . LEU A 1 175 ? -1.483 -34.820 -12.156 1.00 40.72 175 LEU A O 1
ATOM 1279 N N . ASP A 1 176 ? -2.230 -34.580 -14.263 1.00 37.56 176 ASP A N 1
ATOM 1280 C CA . ASP A 1 176 ? -0.946 -34.423 -14.943 1.00 37.56 176 ASP A CA 1
ATOM 1281 C C . ASP A 1 176 ? -0.720 -32.920 -15.203 1.00 37.56 176 ASP A C 1
ATOM 1283 O O . ASP A 1 176 ? -1.686 -32.163 -15.330 1.00 37.56 176 ASP A O 1
ATOM 1287 N N . ASP A 1 177 ? 0.538 -32.493 -15.312 1.00 30.84 177 ASP A N 1
ATOM 1288 C CA . ASP A 1 177 ? 0.966 -31.109 -15.563 1.00 30.84 177 ASP A CA 1
ATOM 1289 C C . ASP A 1 177 ? 0.426 -30.536 -16.894 1.00 30.84 177 ASP A C 1
ATOM 1291 O O . ASP A 1 177 ? 0.517 -29.332 -17.139 1.00 30.84 177 ASP A O 1
ATOM 1295 N N . SER A 1 178 ? -0.172 -31.374 -17.751 1.00 31.69 178 SER A N 1
ATOM 1296 C CA . SER A 1 178 ? -0.836 -30.982 -19.001 1.00 31.69 178 SER A CA 1
ATOM 1297 C C . SER A 1 178 ? -2.373 -30.888 -18.930 1.00 31.69 178 SER A C 1
ATOM 1299 O O . SER A 1 178 ? -3.021 -30.603 -19.940 1.00 31.69 178 SER A O 1
ATOM 1301 N N . ALA A 1 179 ? -2.987 -31.091 -17.757 1.00 32.75 179 ALA A N 1
ATOM 1302 C CA . ALA A 1 179 ? -4.442 -31.058 -17.607 1.00 32.75 179 ALA A CA 1
ATOM 1303 C C . ALA A 1 179 ? -5.024 -29.646 -17.843 1.00 32.75 179 ALA A C 1
ATOM 1305 O O . ALA A 1 179 ? -4.906 -28.747 -17.009 1.00 32.75 179 ALA A O 1
ATOM 1306 N N . ILE A 1 180 ? -5.719 -29.460 -18.971 1.00 32.38 180 ILE A N 1
ATOM 1307 C CA . ILE A 1 180 ? -6.521 -28.262 -19.250 1.00 32.38 180 ILE A CA 1
ATOM 1308 C C . ILE A 1 180 ? -7.923 -28.485 -18.680 1.00 32.38 180 ILE A C 1
ATOM 1310 O O . ILE A 1 180 ? -8.739 -29.191 -19.269 1.00 32.38 180 ILE A O 1
ATOM 1314 N N . ILE A 1 181 ? -8.216 -27.867 -17.534 1.00 35.00 181 ILE A N 1
ATOM 1315 C CA . ILE A 1 181 ? -9.582 -27.830 -17.001 1.00 35.00 181 ILE A CA 1
ATOM 1316 C C . ILE A 1 181 ? -10.401 -26.865 -17.874 1.00 35.00 181 ILE A C 1
ATOM 1318 O O . ILE A 1 181 ? -9.984 -25.713 -18.043 1.00 35.00 181 ILE A O 1
ATOM 1322 N N . PRO A 1 182 ? -11.565 -27.273 -18.418 1.00 33.06 182 PRO A N 1
ATOM 1323 C CA . PRO A 1 182 ? -12.437 -26.361 -19.142 1.00 33.06 182 PRO A CA 1
ATOM 1324 C C . PRO A 1 182 ? -12.774 -25.173 -18.243 1.00 33.06 182 PRO A C 1
ATOM 1326 O O . PRO A 1 182 ? -13.240 -25.358 -17.116 1.00 33.06 182 PRO A O 1
ATOM 1329 N N . ALA A 1 183 ? -12.560 -23.948 -18.729 1.00 31.64 183 ALA A N 1
ATOM 1330 C CA . ALA A 1 183 ? -12.759 -22.734 -17.935 1.00 31.64 183 ALA A CA 1
ATOM 1331 C C . ALA A 1 183 ? -14.148 -22.684 -17.257 1.00 31.64 183 ALA A C 1
ATOM 1333 O O . ALA A 1 183 ? -14.273 -22.160 -16.154 1.00 31.64 183 ALA A O 1
ATOM 1334 N N . GLY A 1 184 ? -15.173 -23.295 -17.867 1.00 30.31 184 GLY A N 1
ATOM 1335 C CA . GLY A 1 184 ? -16.524 -23.405 -17.306 1.00 30.31 184 GLY A CA 1
ATOM 1336 C C . GLY A 1 184 ? -16.663 -24.334 -16.088 1.00 30.31 184 GLY A C 1
ATOM 1337 O O . GLY A 1 184 ? -17.440 -24.024 -15.187 1.00 30.31 184 GLY A O 1
ATOM 1338 N N . ALA A 1 185 ? -15.894 -25.424 -16.001 1.00 31.45 185 AL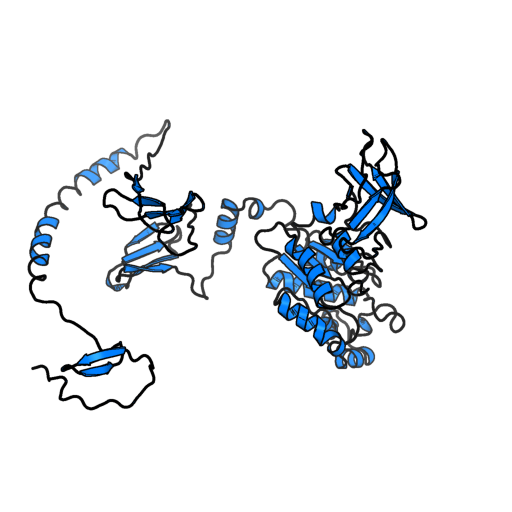A A N 1
ATOM 1339 C CA . ALA A 1 185 ? -15.973 -26.383 -14.891 1.00 31.45 185 ALA A CA 1
ATOM 1340 C C . ALA A 1 185 ? -15.346 -25.822 -13.602 1.00 31.45 185 ALA A C 1
ATOM 1342 O O . ALA A 1 185 ? -15.899 -25.978 -12.513 1.00 31.45 185 ALA A O 1
ATOM 1343 N N . VAL A 1 186 ? -14.246 -25.070 -13.731 1.00 34.00 186 VAL A N 1
ATOM 1344 C CA . VAL A 1 186 ? -13.643 -24.323 -12.612 1.00 34.00 186 VAL A CA 1
ATOM 1345 C C . VAL A 1 186 ? -14.623 -23.278 -12.076 1.00 34.00 186 VAL A C 1
ATOM 1347 O O . VAL A 1 186 ? -14.808 -23.170 -10.866 1.00 34.00 186 VAL A O 1
ATOM 1350 N N . GLN A 1 187 ? -15.297 -22.542 -12.966 1.00 35.88 187 GLN A N 1
ATOM 1351 C CA . GLN A 1 187 ? -16.270 -21.515 -12.581 1.00 35.88 187 GLN A CA 1
ATOM 1352 C C . GLN A 1 187 ? -17.496 -22.105 -11.869 1.00 35.88 187 GLN A C 1
ATOM 1354 O O . GLN A 1 187 ? -17.954 -21.530 -10.887 1.00 35.88 187 GLN A O 1
ATOM 1359 N N . ALA A 1 188 ? -17.985 -23.276 -12.287 1.00 34.53 188 ALA A N 1
ATOM 1360 C CA . ALA A 1 188 ? -19.122 -23.951 -11.655 1.00 34.53 188 ALA A CA 1
ATOM 1361 C C . ALA A 1 188 ? -18.799 -24.511 -10.254 1.00 34.53 188 ALA A C 1
ATOM 1363 O O . ALA A 1 188 ? -19.609 -24.397 -9.334 1.00 34.53 188 ALA A O 1
ATOM 1364 N N . ILE A 1 189 ? -17.598 -25.061 -10.055 1.00 34.00 189 ILE A N 1
ATOM 1365 C CA . ILE A 1 189 ? -17.143 -25.557 -8.743 1.00 34.00 189 ILE A CA 1
ATOM 1366 C C . ILE A 1 189 ? -16.906 -24.393 -7.774 1.00 34.00 189 ILE A C 1
ATOM 1368 O O . ILE A 1 189 ? -17.278 -24.465 -6.598 1.00 34.00 189 ILE A O 1
ATOM 1372 N N . ILE A 1 190 ? -16.331 -23.301 -8.280 1.00 35.97 190 ILE A N 1
ATOM 1373 C CA . ILE A 1 190 ? -16.204 -22.040 -7.554 1.00 35.97 190 ILE A CA 1
ATOM 1374 C C . ILE A 1 190 ? -17.597 -21.489 -7.206 1.00 35.97 190 ILE A C 1
ATOM 1376 O O . ILE A 1 190 ? -17.793 -21.038 -6.084 1.00 35.97 190 ILE A O 1
ATOM 1380 N N . ALA A 1 191 ? -18.587 -21.607 -8.095 1.00 35.97 191 ALA A N 1
ATOM 1381 C CA . ALA A 1 191 ? -19.960 -21.164 -7.850 1.00 35.97 191 ALA A CA 1
ATOM 1382 C C . ALA A 1 191 ? -20.688 -21.896 -6.744 1.00 35.97 191 ALA A C 1
ATOM 1384 O O . ALA A 1 191 ? -21.342 -21.271 -5.910 1.00 35.97 191 ALA A O 1
ATOM 1385 N N . ALA A 1 192 ? -20.569 -23.217 -6.754 1.00 34.00 192 ALA A N 1
ATOM 1386 C CA . ALA A 1 192 ? -21.281 -24.079 -5.834 1.00 34.00 192 ALA A CA 1
ATOM 1387 C C . ALA A 1 192 ? -20.731 -23.984 -4.402 1.00 34.00 192 ALA A C 1
ATOM 1389 O O . ALA A 1 192 ? -21.490 -24.117 -3.448 1.00 34.00 192 ALA A O 1
ATOM 1390 N N . ASN A 1 193 ? -19.427 -23.722 -4.249 1.00 31.34 193 ASN A N 1
ATOM 1391 C CA . ASN A 1 193 ? -18.747 -23.739 -2.948 1.00 31.34 193 ASN A CA 1
ATOM 1392 C C . ASN A 1 193 ? -18.352 -22.344 -2.438 1.00 31.34 193 ASN A C 1
ATOM 1394 O O . ASN A 1 193 ? -18.149 -22.148 -1.241 1.00 31.34 193 ASN A O 1
ATOM 1398 N N . TYR A 1 194 ? -18.268 -21.363 -3.336 1.00 33.88 194 TYR A N 1
ATOM 1399 C CA . TYR A 1 194 ? -17.963 -19.965 -3.049 1.00 33.88 194 TYR A CA 1
ATOM 1400 C C . TYR A 1 194 ? -18.914 -19.069 -3.860 1.00 33.88 194 TYR A C 1
ATOM 1402 O O . TYR A 1 194 ? -18.492 -18.448 -4.833 1.00 33.88 194 TYR A O 1
ATOM 1410 N N . PRO A 1 195 ? -20.196 -18.938 -3.474 1.00 36.47 195 PRO A N 1
ATOM 1411 C CA . PRO A 1 195 ? -21.183 -18.169 -4.245 1.00 36.47 195 PRO A CA 1
ATOM 1412 C C . PRO A 1 195 ? -20.782 -16.695 -4.474 1.00 36.47 195 PRO A C 1
ATOM 1414 O O . PRO A 1 195 ? -21.202 -16.087 -5.455 1.00 36.47 195 PRO A O 1
ATOM 1417 N N . ALA A 1 196 ? -19.890 -16.147 -3.638 1.00 36.00 196 ALA A N 1
ATOM 1418 C CA . ALA A 1 196 ? -19.256 -14.833 -3.809 1.00 36.00 196 ALA A CA 1
ATOM 1419 C C . ALA A 1 196 ? -18.229 -14.743 -4.962 1.00 36.00 196 ALA A C 1
ATOM 1421 O O . ALA A 1 196 ? -17.774 -13.655 -5.303 1.00 36.00 196 ALA A O 1
ATOM 1422 N N . LEU A 1 197 ? -17.817 -15.870 -5.538 1.00 36.25 197 LEU A N 1
ATOM 1423 C CA . LEU A 1 197 ? -16.901 -15.936 -6.673 1.00 36.25 197 LEU A CA 1
ATOM 1424 C C . LEU A 1 197 ? -17.604 -16.275 -7.997 1.00 36.25 197 LEU A C 1
ATOM 1426 O O . LEU A 1 197 ? -16.969 -16.108 -9.033 1.00 36.25 197 LEU A O 1
ATOM 1430 N N . ALA A 1 198 ? -18.878 -16.692 -7.995 1.00 33.66 198 ALA A N 1
ATOM 1431 C CA . ALA A 1 198 ? -19.581 -17.028 -9.241 1.00 33.66 198 ALA A CA 1
ATOM 1432 C C . ALA A 1 198 ? -20.900 -16.318 -9.513 1.00 33.66 198 ALA A C 1
ATOM 1434 O O . ALA A 1 198 ? -21.350 -16.318 -10.656 1.00 33.66 198 ALA A O 1
ATOM 1435 N N . ASN A 1 199 ? -21.495 -15.653 -8.528 1.00 31.75 199 ASN A N 1
ATOM 1436 C CA . ASN A 1 199 ? -22.388 -14.558 -8.860 1.00 31.75 199 ASN A CA 1
ATOM 1437 C C . ASN A 1 199 ? -21.508 -13.342 -9.126 1.00 31.75 199 ASN A C 1
ATOM 1439 O O . ASN A 1 199 ? -21.094 -12.657 -8.194 1.00 31.75 199 ASN A O 1
ATOM 1443 N N . GLY A 1 200 ? -21.190 -13.084 -10.395 1.00 42.00 200 GLY A N 1
ATOM 1444 C CA . GLY A 1 200 ? -20.661 -11.786 -10.795 1.00 42.00 200 GLY A CA 1
ATOM 1445 C C . GLY A 1 200 ? -21.581 -10.670 -10.285 1.00 42.00 200 GLY A C 1
ATOM 1446 O O . GLY A 1 200 ? -22.638 -10.424 -10.855 1.00 42.00 200 GLY A O 1
ATOM 1447 N N . GLY A 1 201 ? -21.179 -10.019 -9.195 1.00 27.77 201 GLY A N 1
ATOM 1448 C CA . GLY A 1 201 ? -21.855 -8.887 -8.564 1.00 27.77 201 GLY A CA 1
ATOM 1449 C C . GLY A 1 201 ? -21.201 -8.645 -7.204 1.00 27.77 201 GLY A C 1
ATOM 1450 O O . GLY A 1 201 ? -21.357 -9.452 -6.302 1.00 27.77 201 GLY A O 1
ATOM 1451 N N . VAL A 1 202 ? -20.386 -7.623 -6.963 1.00 35.66 202 VAL A N 1
ATOM 1452 C CA . VAL A 1 202 ? -20.229 -6.294 -7.561 1.00 35.66 202 VAL A CA 1
ATOM 1453 C C . VAL A 1 202 ? -18.728 -5.986 -7.518 1.00 35.66 202 VAL A C 1
ATOM 1455 O O . VAL A 1 202 ? -18.149 -6.118 -6.450 1.00 35.66 202 VAL A O 1
ATOM 1458 N N . SER A 1 203 ? -18.119 -5.611 -8.654 1.00 35.62 203 SER A N 1
ATOM 1459 C CA . SER A 1 203 ? -16.670 -5.383 -8.838 1.00 35.62 203 SER A CA 1
ATOM 1460 C C . SER A 1 203 ? -15.807 -6.574 -8.384 1.00 35.62 203 SER A C 1
ATOM 1462 O O . SER A 1 203 ? -15.620 -6.813 -7.194 1.00 35.62 203 SER A O 1
ATOM 1464 N N . GLY A 1 204 ? -15.251 -7.375 -9.309 1.00 53.28 204 GLY A N 1
ATOM 1465 C CA . GLY A 1 204 ? -14.198 -8.315 -8.875 1.00 53.28 204 GLY A CA 1
ATOM 1466 C C . GLY A 1 204 ? -13.140 -7.500 -8.127 1.00 53.28 204 GLY A C 1
ATOM 1467 O O . GLY A 1 204 ? -12.919 -6.372 -8.564 1.00 53.28 204 GLY A O 1
ATOM 1468 N N . PRO A 1 205 ? -12.601 -8.017 -7.007 1.00 69.25 205 PRO A N 1
ATOM 1469 C CA . PRO A 1 205 ? -12.154 -7.208 -5.872 1.00 69.25 205 PRO A CA 1
ATOM 1470 C C . PRO A 1 205 ? -11.553 -5.898 -6.346 1.00 69.25 205 PRO A C 1
ATOM 1472 O O . PRO A 1 205 ? -10.607 -5.932 -7.144 1.00 69.25 205 PRO A O 1
ATOM 1475 N N . ASP A 1 206 ? -12.124 -4.786 -5.885 1.00 89.12 206 ASP A N 1
ATOM 1476 C CA . ASP A 1 206 ? -11.513 -3.482 -6.083 1.00 89.12 206 ASP A CA 1
ATOM 1477 C C . ASP A 1 206 ? -10.013 -3.588 -5.767 1.00 89.12 206 ASP A C 1
ATOM 1479 O O . ASP A 1 206 ? -9.552 -4.471 -5.033 1.00 89.12 206 ASP A O 1
ATOM 1483 N N . ILE A 1 207 ? -9.216 -2.719 -6.362 1.00 95.56 207 ILE A N 1
ATOM 1484 C CA . ILE A 1 207 ? -7.783 -2.702 -6.097 1.00 95.56 207 ILE A CA 1
ATOM 1485 C C . ILE A 1 207 ? -7.532 -1.607 -5.072 1.00 95.56 207 ILE A C 1
ATOM 1487 O O . ILE A 1 207 ? -7.913 -0.465 -5.298 1.00 95.56 207 ILE A O 1
ATOM 1491 N N . ALA A 1 208 ? -6.882 -1.921 -3.958 1.00 97.06 208 ALA A N 1
ATOM 1492 C CA . ALA A 1 208 ? -6.477 -0.928 -2.973 1.00 97.06 208 ALA A CA 1
ATOM 1493 C C . ALA A 1 208 ? -4.965 -0.719 -3.035 1.00 97.06 208 ALA A C 1
ATOM 1495 O O . ALA A 1 208 ? -4.186 -1.668 -2.915 1.00 97.06 208 ALA A O 1
ATOM 1496 N N . CYS A 1 209 ? -4.553 0.537 -3.192 1.00 98.56 209 CYS A N 1
ATOM 1497 C CA . CYS A 1 209 ? -3.153 0.913 -3.356 1.00 98.56 209 CYS A CA 1
ATOM 1498 C C . CYS A 1 209 ? -2.666 1.721 -2.140 1.00 98.56 209 CYS A C 1
ATOM 1500 O O . CYS A 1 209 ? -2.668 2.953 -2.204 1.00 98.56 209 CYS A O 1
ATOM 1502 N N . PRO A 1 210 ? -2.298 1.088 -1.006 1.00 98.44 210 PRO A N 1
ATOM 1503 C CA . PRO A 1 210 ? -1.655 1.790 0.102 1.00 98.44 210 PRO A CA 1
ATOM 1504 C C . PRO A 1 210 ? -0.249 2.248 -0.291 1.00 98.44 210 PRO A C 1
ATOM 1506 O O . PRO A 1 210 ? 0.600 1.439 -0.676 1.00 98.44 210 PRO A O 1
ATOM 1509 N N . GLY A 1 211 ? 0.007 3.550 -0.147 1.00 98.31 211 GLY A N 1
ATOM 1510 C CA . GLY A 1 211 ? 1.321 4.104 -0.443 1.00 98.31 211 GLY A CA 1
ATOM 1511 C C . GLY A 1 211 ? 1.536 5.560 -0.055 1.00 98.31 211 GLY A C 1
ATOM 1512 O O . GLY A 1 211 ? 0.724 6.173 0.643 1.00 98.31 211 GLY A O 1
ATOM 1513 N N . ASP A 1 212 ? 2.669 6.087 -0.511 1.00 98.50 212 ASP A N 1
ATOM 1514 C CA . ASP A 1 212 ? 3.126 7.463 -0.302 1.00 98.50 212 ASP A CA 1
ATOM 1515 C C . ASP A 1 212 ? 2.825 8.370 -1.521 1.00 98.50 212 ASP A C 1
ATOM 1517 O O . ASP A 1 212 ? 1.848 8.151 -2.247 1.00 98.50 212 ASP A O 1
ATOM 1521 N N . SER A 1 213 ? 3.651 9.399 -1.768 1.00 98.00 213 SER A N 1
ATOM 1522 C CA . SER A 1 213 ? 3.514 10.325 -2.903 1.00 98.00 213 SER A CA 1
ATOM 1523 C C . SER A 1 213 ? 3.622 9.621 -4.255 1.00 98.00 213 SER A C 1
ATOM 1525 O O . SER A 1 213 ? 2.944 10.024 -5.202 1.00 98.00 213 SER A O 1
ATOM 1527 N N . LEU A 1 214 ? 4.402 8.538 -4.334 1.00 98.31 214 LEU A N 1
ATOM 1528 C CA . LEU A 1 214 ? 4.565 7.726 -5.540 1.00 98.31 214 LEU A CA 1
ATOM 1529 C C . LEU A 1 214 ? 3.350 6.837 -5.825 1.00 98.31 214 LEU A C 1
ATOM 1531 O O . LEU A 1 214 ? 3.297 6.186 -6.865 1.00 98.31 214 LEU A O 1
ATOM 1535 N N . THR A 1 215 ? 2.396 6.768 -4.895 1.00 98.69 215 THR A N 1
ATOM 1536 C CA . THR A 1 215 ? 1.072 6.169 -5.116 1.00 98.69 215 THR A CA 1
ATOM 1537 C C . THR A 1 215 ? 0.005 7.238 -5.296 1.00 98.69 215 THR A C 1
ATOM 1539 O O . THR A 1 215 ? -0.849 7.104 -6.170 1.00 98.69 215 THR A O 1
ATOM 1542 N N . ALA A 1 216 ? 0.113 8.350 -4.560 1.00 98.25 216 ALA A N 1
ATOM 1543 C CA . ALA A 1 216 ? -0.759 9.507 -4.737 1.00 98.25 216 ALA A CA 1
ATOM 1544 C C . ALA A 1 216 ? -0.701 10.048 -6.177 1.00 98.25 216 ALA A C 1
ATOM 1546 O O . ALA A 1 216 ? -1.721 10.492 -6.695 1.00 98.25 216 ALA A O 1
ATOM 1547 N N . GLY A 1 217 ? 0.459 9.932 -6.837 1.00 97.62 217 GLY A N 1
ATOM 1548 C CA . GLY A 1 217 ? 0.688 10.403 -8.205 1.00 97.62 217 GLY A CA 1
ATOM 1549 C C . GLY A 1 217 ? 1.339 11.777 -8.267 1.00 97.62 217 GLY A C 1
ATOM 1550 O O . GLY A 1 217 ? 1.150 12.496 -9.242 1.00 97.62 217 GLY A O 1
ATOM 1551 N N . ALA A 1 218 ? 2.090 12.165 -7.230 1.00 97.31 218 ALA A N 1
ATOM 1552 C CA . ALA A 1 218 ? 2.828 13.422 -7.255 1.00 97.31 218 ALA A CA 1
ATOM 1553 C C . ALA A 1 218 ? 3.736 13.467 -8.494 1.00 97.31 218 ALA A C 1
ATOM 1555 O O . ALA A 1 218 ? 4.362 12.458 -8.823 1.00 97.31 218 ALA A O 1
ATOM 1556 N N . GLY A 1 219 ? 3.782 14.622 -9.162 1.00 94.12 219 GLY A N 1
ATOM 1557 C CA . GLY A 1 219 ? 4.549 14.836 -10.394 1.00 94.12 219 GLY A CA 1
ATOM 1558 C C . GLY A 1 219 ? 3.777 14.621 -11.698 1.00 94.12 219 GLY A C 1
ATOM 1559 O O . GLY A 1 219 ? 4.311 14.951 -12.759 1.00 94.12 219 GLY A O 1
ATOM 1560 N N . ALA A 1 220 ? 2.535 14.136 -11.625 1.00 96.31 220 ALA A N 1
ATOM 1561 C CA . ALA A 1 220 ? 1.715 13.778 -12.775 1.00 96.31 220 ALA A CA 1
ATOM 1562 C C . ALA A 1 220 ? 0.255 14.225 -12.615 1.00 96.31 220 ALA A C 1
ATOM 1564 O O . ALA A 1 220 ? -0.217 14.491 -11.509 1.00 96.31 220 ALA A O 1
ATOM 1565 N N . THR A 1 221 ? -0.464 14.283 -13.732 1.00 96.44 221 THR A N 1
ATOM 1566 C CA . THR A 1 221 ? -1.917 14.493 -13.750 1.00 96.44 221 THR A CA 1
ATOM 1567 C C . THR A 1 221 ? -2.647 13.182 -13.459 1.00 96.44 221 THR A C 1
ATOM 1569 O O . THR A 1 221 ? -3.689 13.172 -12.809 1.00 96.44 221 THR A O 1
ATOM 1572 N N . THR A 1 222 ? -2.085 12.064 -13.927 1.00 96.50 222 THR A N 1
ATOM 1573 C CA . THR A 1 222 ? -2.627 10.714 -13.762 1.00 96.50 222 THR A CA 1
ATOM 1574 C C . THR A 1 222 ? -1.670 9.860 -12.936 1.00 96.50 222 THR A C 1
ATOM 1576 O O . THR A 1 222 ? -0.544 9.578 -13.342 1.00 96.50 222 THR A O 1
ATOM 1579 N N . SER A 1 223 ? -2.131 9.409 -11.771 1.00 98.12 223 SER A N 1
ATOM 1580 C CA . SER A 1 223 ? -1.388 8.484 -10.913 1.00 98.12 223 SER A CA 1
ATOM 1581 C C . SER A 1 223 ? -1.400 7.052 -11.470 1.00 98.12 223 SER A C 1
ATOM 1583 O O . SER A 1 223 ? -2.302 6.688 -12.232 1.00 98.12 223 SER A O 1
ATOM 1585 N N . TYR A 1 224 ? -0.455 6.192 -11.056 1.00 98.62 224 TYR A N 1
ATOM 1586 C CA . TYR A 1 224 ? -0.489 4.785 -11.486 1.00 98.62 224 TYR A CA 1
ATOM 1587 C C . TYR A 1 224 ? -1.793 4.073 -11.073 1.00 98.62 224 TYR A C 1
ATOM 1589 O O . TYR A 1 224 ? -2.297 3.303 -11.887 1.00 98.62 224 TYR A O 1
ATOM 1597 N N . PRO A 1 225 ? -2.407 4.319 -9.888 1.00 98.62 225 PRO A N 1
ATOM 1598 C CA . PRO A 1 225 ? -3.701 3.721 -9.566 1.00 98.62 225 PRO A CA 1
ATOM 1599 C C . PRO A 1 225 ? -4.811 4.136 -10.543 1.00 98.62 225 PRO A C 1
ATOM 1601 O O . PRO A 1 225 ? -5.619 3.299 -10.938 1.00 98.62 225 PRO A O 1
ATOM 1604 N N . ALA A 1 226 ? -4.830 5.399 -10.983 1.00 98.31 226 ALA A N 1
ATOM 1605 C CA . ALA A 1 226 ? -5.816 5.887 -11.949 1.00 98.31 226 ALA A CA 1
ATOM 1606 C C . ALA A 1 226 ? -5.604 5.283 -13.351 1.00 98.31 226 ALA A C 1
ATOM 1608 O O . ALA A 1 226 ? -6.558 4.836 -13.993 1.00 98.31 226 ALA A O 1
ATOM 1609 N N . ALA A 1 227 ? -4.353 5.192 -13.809 1.00 98.00 227 ALA A N 1
ATOM 1610 C CA . ALA A 1 227 ? -4.023 4.503 -15.057 1.00 98.00 227 ALA A CA 1
ATOM 1611 C C . ALA A 1 227 ? -4.355 2.998 -14.981 1.00 98.00 227 ALA A C 1
ATOM 1613 O O . ALA A 1 227 ? -4.920 2.434 -15.919 1.00 98.00 227 ALA A O 1
ATOM 1614 N N . LEU A 1 228 ? -4.094 2.354 -13.839 1.00 98.00 228 LEU A N 1
ATOM 1615 C CA . LEU A 1 228 ? -4.417 0.947 -13.598 1.00 98.00 228 LEU A CA 1
ATOM 1616 C C . LEU A 1 228 ? -5.930 0.692 -13.633 1.00 98.00 228 LEU A C 1
ATOM 1618 O O . LEU A 1 228 ? -6.360 -0.321 -14.182 1.00 98.00 228 LEU A O 1
ATOM 1622 N N . ALA A 1 229 ? -6.750 1.613 -13.117 1.00 96.38 229 ALA A N 1
ATOM 1623 C CA . ALA A 1 229 ? -8.208 1.524 -13.238 1.00 96.38 229 ALA A CA 1
ATOM 1624 C C . ALA A 1 229 ? -8.649 1.457 -14.705 1.00 96.38 229 ALA A C 1
ATOM 1626 O O . ALA A 1 229 ? -9.507 0.654 -15.066 1.00 96.38 229 ALA A O 1
ATOM 1627 N N . THR A 1 230 ? -7.991 2.234 -15.569 1.00 93.75 230 THR A N 1
ATOM 1628 C CA . THR A 1 230 ? -8.254 2.229 -17.014 1.00 93.75 230 THR A CA 1
ATOM 1629 C C . THR A 1 230 ? -7.828 0.912 -17.667 1.00 93.75 230 THR A C 1
ATOM 1631 O O . THR A 1 230 ? -8.594 0.346 -18.441 1.00 93.75 230 THR A O 1
ATOM 1634 N N . PHE A 1 231 ? -6.641 0.382 -17.344 1.00 87.06 231 PHE A N 1
ATOM 1635 C CA . PHE A 1 231 ? -6.157 -0.882 -17.924 1.00 87.06 231 PHE A CA 1
ATOM 1636 C C . PHE A 1 231 ? -6.969 -2.105 -17.491 1.00 87.06 231 PHE A C 1
ATOM 1638 O O . PHE A 1 231 ? -7.191 -3.024 -18.282 1.00 87.06 231 PHE A O 1
ATOM 1645 N N . THR A 1 232 ? -7.407 -2.122 -16.235 1.00 86.19 232 THR A N 1
ATOM 1646 C CA . THR A 1 232 ? -8.089 -3.279 -15.643 1.00 86.19 232 THR A CA 1
ATOM 1647 C C . THR A 1 232 ? -9.609 -3.216 -15.777 1.00 86.19 232 THR A C 1
ATOM 1649 O O . THR A 1 232 ? -10.268 -4.245 -15.641 1.00 86.19 232 THR A O 1
ATOM 1652 N N . GLY A 1 233 ? -10.180 -2.027 -16.003 1.00 87.94 233 GLY A N 1
ATOM 1653 C CA . GLY A 1 233 ? -11.624 -1.794 -15.941 1.00 87.94 233 GLY A CA 1
ATOM 1654 C C . GLY A 1 233 ? -12.212 -1.950 -14.531 1.00 87.94 233 GLY A C 1
ATOM 1655 O O . GLY A 1 233 ? -13.426 -2.093 -14.391 1.00 87.94 233 GLY A O 1
ATOM 1656 N N . ARG A 1 234 ? -11.369 -1.968 -13.488 1.00 87.69 234 ARG A N 1
ATOM 1657 C CA . ARG A 1 234 ? -11.772 -2.132 -12.083 1.00 87.69 234 ARG A CA 1
ATOM 1658 C C . ARG A 1 234 ? -11.751 -0.805 -11.341 1.00 87.69 234 ARG A C 1
ATOM 1660 O O . ARG A 1 234 ? -10.992 0.101 -11.680 1.00 87.69 234 ARG A O 1
ATOM 1667 N N . THR A 1 235 ? -12.522 -0.723 -10.261 1.00 93.69 235 THR A N 1
ATOM 1668 C CA . THR A 1 235 ? -12.355 0.347 -9.273 1.00 93.69 235 THR A CA 1
ATOM 1669 C C . THR A 1 235 ? -10.994 0.198 -8.600 1.00 93.69 235 THR A C 1
ATOM 1671 O O . THR A 1 235 ? -10.662 -0.871 -8.081 1.00 93.69 235 THR A O 1
ATOM 1674 N N . VAL A 1 236 ? -10.212 1.277 -8.585 1.00 97.12 236 VAL A N 1
ATOM 1675 C CA . VAL A 1 236 ? -8.918 1.330 -7.900 1.00 97.12 236 VAL A CA 1
ATOM 1676 C C . VAL A 1 236 ? -8.941 2.447 -6.863 1.00 97.12 236 VAL A C 1
ATOM 1678 O O . VAL A 1 236 ? -9.027 3.629 -7.194 1.00 97.12 236 VAL A O 1
ATOM 1681 N N . HIS A 1 237 ? -8.841 2.068 -5.595 1.00 97.19 237 HIS A N 1
ATOM 1682 C CA . HIS A 1 237 ? -8.750 2.963 -4.451 1.00 97.19 237 HIS A CA 1
ATOM 1683 C C . HIS A 1 237 ? -7.310 3.440 -4.294 1.00 97.19 237 HIS A C 1
ATOM 1685 O O . HIS A 1 237 ? -6.441 2.719 -3.793 1.00 97.19 237 HIS A O 1
ATOM 1691 N N . ASN A 1 238 ? -7.052 4.678 -4.714 1.00 98.06 238 ASN A N 1
ATOM 1692 C CA . ASN A 1 238 ? -5.783 5.340 -4.447 1.00 98.06 238 ASN A CA 1
ATOM 1693 C C . ASN A 1 238 ? -5.705 5.718 -2.961 1.00 98.06 238 ASN A C 1
ATOM 1695 O O . ASN A 1 238 ? -6.326 6.684 -2.519 1.00 98.06 238 ASN A O 1
ATOM 1699 N N . LEU A 1 239 ? -4.930 4.950 -2.195 1.00 97.81 239 LEU A N 1
ATOM 1700 C CA . LEU A 1 239 ? -4.659 5.202 -0.782 1.00 97.81 239 LEU A CA 1
ATOM 1701 C C . LEU A 1 239 ? -3.246 5.793 -0.610 1.00 97.81 239 LEU A C 1
ATOM 1703 O O . LEU A 1 239 ? -2.547 5.487 0.357 1.00 97.81 239 LEU A O 1
ATOM 1707 N N . GLY A 1 240 ? -2.797 6.604 -1.568 1.00 98.19 240 GLY A N 1
ATOM 1708 C CA . GLY A 1 240 ? -1.534 7.328 -1.518 1.00 98.19 240 GLY A CA 1
ATOM 1709 C C . GLY A 1 240 ? -1.638 8.648 -0.756 1.00 98.19 240 GLY A C 1
ATOM 1710 O O . GLY A 1 240 ? -2.552 9.430 -1.008 1.00 98.19 240 GLY A O 1
ATOM 1711 N N . VAL A 1 241 ? -0.682 8.933 0.133 1.00 98.31 241 VAL A N 1
ATOM 1712 C CA . VAL A 1 241 ? -0.545 10.253 0.781 1.00 98.31 241 VAL A CA 1
ATOM 1713 C C . VAL A 1 241 ? 0.921 10.664 0.790 1.00 98.31 241 VAL A C 1
ATOM 1715 O O . VAL A 1 241 ? 1.779 9.964 1.327 1.00 98.31 241 VAL A O 1
ATOM 1718 N N . GLY A 1 242 ? 1.231 11.811 0.188 1.00 97.56 242 GLY A N 1
ATOM 1719 C CA . GLY A 1 242 ? 2.611 12.274 0.096 1.00 97.56 242 GLY A CA 1
ATOM 1720 C C . GLY A 1 242 ? 3.216 12.653 1.449 1.00 97.56 242 GLY A C 1
ATOM 1721 O O . GLY A 1 242 ? 2.571 13.295 2.276 1.00 97.56 242 GLY A O 1
ATOM 1722 N N . GLY A 1 243 ? 4.481 12.275 1.645 1.00 96.81 243 GLY A N 1
ATOM 1723 C CA . GLY A 1 243 ? 5.253 12.538 2.864 1.00 96.81 243 GLY A CA 1
ATOM 1724 C C . GLY A 1 243 ? 5.046 11.524 3.993 1.00 96.81 243 GLY A C 1
ATOM 1725 O O . GLY A 1 243 ? 5.832 11.509 4.937 1.00 96.81 243 GLY A O 1
ATOM 1726 N N . GLU A 1 244 ? 4.043 10.645 3.909 1.00 98.19 244 GLU A N 1
ATOM 1727 C CA . GLU A 1 244 ? 3.830 9.620 4.934 1.00 98.19 244 GLU A CA 1
ATOM 1728 C C . GLU A 1 244 ? 4.900 8.518 4.870 1.00 98.19 244 GLU A C 1
ATOM 1730 O O . GLU A 1 244 ? 5.353 8.108 3.798 1.00 98.19 244 GLU A O 1
ATOM 1735 N N . THR A 1 245 ? 5.304 8.030 6.043 1.00 98.44 245 THR A N 1
ATOM 1736 C CA . THR A 1 245 ? 6.283 6.947 6.216 1.00 98.44 245 THR A CA 1
ATOM 1737 C C . THR A 1 245 ? 5.634 5.565 6.109 1.00 98.44 245 THR A C 1
ATOM 1739 O O . THR A 1 245 ? 4.418 5.448 6.259 1.00 98.44 245 THR A O 1
ATOM 1742 N N . ALA A 1 246 ? 6.421 4.491 5.941 1.00 98.38 246 ALA A N 1
ATOM 1743 C CA . ALA A 1 246 ? 5.892 3.116 5.911 1.00 98.38 246 ALA A CA 1
ATOM 1744 C C . ALA A 1 246 ? 5.021 2.795 7.136 1.00 98.38 246 ALA A C 1
ATOM 1746 O O . ALA A 1 246 ? 3.930 2.246 7.001 1.00 98.38 246 ALA A O 1
ATOM 1747 N N . ARG A 1 247 ? 5.473 3.222 8.319 1.00 97.88 247 ARG A N 1
ATOM 1748 C CA . ARG A 1 247 ? 4.763 3.065 9.592 1.00 97.88 247 ARG A CA 1
ATOM 1749 C C . ARG A 1 247 ? 3.430 3.797 9.615 1.00 97.88 247 ARG A C 1
ATOM 1751 O O . ARG A 1 247 ? 2.421 3.245 10.048 1.00 97.88 247 ARG A O 1
ATOM 1758 N N . THR A 1 248 ? 3.420 5.037 9.130 1.00 98.38 248 THR A N 1
ATOM 1759 C CA . THR A 1 248 ? 2.181 5.812 9.024 1.00 98.38 248 THR A CA 1
ATOM 1760 C C . THR A 1 248 ? 1.226 5.122 8.049 1.00 98.38 248 THR A C 1
ATOM 1762 O O . THR A 1 248 ? 0.081 4.876 8.405 1.00 98.38 248 THR A O 1
ATOM 1765 N N . ILE A 1 249 ? 1.697 4.692 6.877 1.00 98.69 249 ILE A N 1
ATOM 1766 C CA . ILE A 1 249 ? 0.853 4.052 5.857 1.00 98.69 249 ILE A CA 1
ATOM 1767 C C . ILE A 1 249 ? 0.288 2.704 6.339 1.00 98.69 249 ILE A C 1
ATOM 1769 O O . ILE A 1 249 ? -0.901 2.442 6.161 1.00 98.69 249 ILE A O 1
ATOM 1773 N N . ALA A 1 250 ? 1.091 1.864 6.996 1.00 98.00 250 ALA A N 1
ATOM 1774 C CA . ALA A 1 250 ? 0.623 0.591 7.548 1.00 98.00 250 ALA A CA 1
ATOM 1775 C C . ALA A 1 250 ? -0.415 0.787 8.668 1.00 98.00 250 ALA A C 1
ATOM 1777 O O . ALA A 1 250 ? -1.391 0.039 8.758 1.00 98.00 250 ALA A O 1
ATOM 1778 N N . GLY A 1 251 ? -0.264 1.833 9.487 1.00 94.69 251 GLY A N 1
ATOM 1779 C CA . GLY A 1 251 ? -1.283 2.211 10.466 1.00 94.69 251 GLY A CA 1
ATOM 1780 C C . GLY A 1 251 ? -2.531 2.835 9.847 1.00 94.69 251 GLY A C 1
ATOM 1781 O O . GLY A 1 251 ? -3.631 2.579 10.328 1.00 94.69 251 GLY A O 1
ATOM 1782 N N . ARG A 1 252 ? -2.404 3.538 8.717 1.00 96.19 252 ARG A N 1
ATOM 1783 C CA . ARG A 1 252 ? -3.547 4.033 7.939 1.00 96.19 252 ARG A CA 1
ATOM 1784 C C . ARG A 1 252 ? -4.357 2.895 7.327 1.00 96.19 252 ARG A C 1
ATOM 1786 O O . ARG A 1 252 ? -5.585 2.937 7.343 1.00 96.19 252 ARG A O 1
ATOM 1793 N N . PHE A 1 253 ? -3.686 1.846 6.858 1.00 95.69 253 PHE A N 1
ATOM 1794 C CA . PHE A 1 253 ? -4.346 0.604 6.452 1.00 95.69 253 PHE A CA 1
ATOM 1795 C C . PHE A 1 253 ? -4.889 -0.204 7.653 1.00 95.69 253 PHE A C 1
ATOM 1797 O O . PHE A 1 253 ? -5.700 -1.107 7.477 1.00 95.69 253 PHE A O 1
ATOM 1804 N N . GLY A 1 254 ? -4.472 0.143 8.876 1.00 89.38 254 GLY A N 1
ATOM 1805 C CA . GLY A 1 254 ? -4.958 -0.387 10.154 1.00 89.38 254 GLY A CA 1
ATOM 1806 C C . GLY A 1 254 ? -4.320 -1.699 10.611 1.00 89.38 254 GLY A C 1
ATOM 1807 O O . GLY A 1 254 ? -4.795 -2.307 11.566 1.00 89.38 254 GLY A O 1
ATOM 1808 N N . THR A 1 255 ? -3.245 -2.147 9.962 1.00 85.88 255 THR A N 1
ATOM 1809 C CA . THR A 1 255 ? -2.553 -3.409 10.296 1.00 85.88 255 THR A CA 1
ATOM 1810 C C . THR A 1 255 ? -1.331 -3.206 11.177 1.00 85.88 255 THR A C 1
ATOM 1812 O O . THR A 1 255 ? -0.884 -4.144 11.834 1.00 85.88 255 THR A O 1
ATOM 1815 N N . TRP A 1 256 ? -0.840 -1.968 11.239 1.00 88.94 256 TRP A N 1
ATOM 1816 C CA . TRP A 1 256 ? 0.144 -1.494 12.207 1.00 88.94 256 TRP A CA 1
ATOM 1817 C C . TRP A 1 256 ? -0.475 -0.363 13.043 1.00 88.94 256 TRP A C 1
ATOM 1819 O O . TRP A 1 256 ? -0.155 0.810 12.841 1.00 88.94 256 TRP A O 1
ATOM 1829 N N . PRO A 1 257 ? -1.475 -0.684 13.883 1.00 87.50 257 PRO A N 1
ATOM 1830 C CA . PRO A 1 257 ? -2.504 0.262 14.290 1.00 87.50 257 PRO A CA 1
ATOM 1831 C C . PRO A 1 257 ? -1.935 1.476 15.019 1.00 87.50 257 PRO A C 1
ATOM 1833 O O . PRO A 1 257 ? -0.985 1.379 15.799 1.00 87.50 257 PRO A O 1
ATOM 1836 N N . TRP A 1 258 ? -2.567 2.626 14.799 1.00 92.81 258 TRP A N 1
ATOM 1837 C CA . TRP A 1 258 ? -2.316 3.795 15.627 1.00 92.81 258 TRP A CA 1
ATOM 1838 C C . TRP A 1 258 ? -3.058 3.670 16.948 1.00 92.81 258 TRP A C 1
ATOM 1840 O O . TRP A 1 258 ? -4.226 3.282 16.991 1.00 92.81 258 TRP A O 1
ATOM 1850 N N . ILE A 1 259 ? -2.380 4.047 18.018 1.00 93.62 259 ILE A N 1
ATOM 1851 C CA . ILE A 1 259 ? -2.902 4.102 19.370 1.00 93.62 259 ILE A CA 1
ATOM 1852 C C . ILE A 1 259 ? -3.188 5.567 19.698 1.00 93.62 259 ILE A C 1
ATOM 1854 O O . ILE A 1 259 ? -2.282 6.405 19.718 1.00 93.62 259 ILE A O 1
ATOM 1858 N N . ALA A 1 260 ? -4.461 5.872 19.926 1.00 94.50 260 ALA A N 1
ATOM 1859 C CA . ALA A 1 260 ? -4.953 7.198 20.249 1.00 94.50 260 ALA A CA 1
ATOM 1860 C C . ALA A 1 260 ? -5.034 7.402 21.762 1.00 94.50 260 ALA A C 1
ATOM 1862 O O . ALA A 1 260 ? -5.681 6.629 22.467 1.0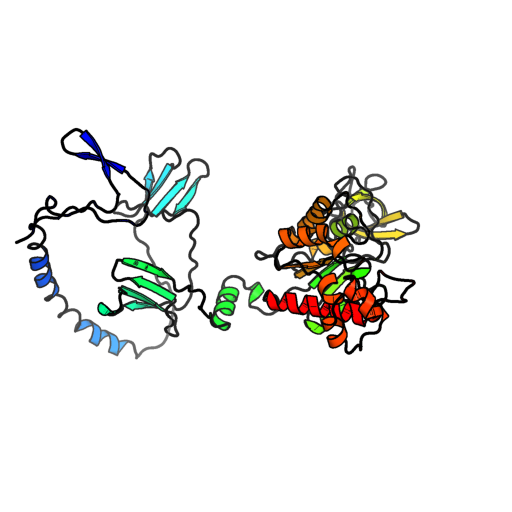0 94.50 260 ALA A O 1
ATOM 1863 N N . THR A 1 261 ? -4.441 8.485 22.256 1.00 97.69 261 THR A N 1
ATOM 1864 C CA . THR A 1 261 ? -4.714 8.999 23.604 1.00 97.69 261 THR A CA 1
ATOM 1865 C C . THR A 1 261 ? -5.754 10.104 23.501 1.00 97.69 261 THR A C 1
ATOM 1867 O O . THR A 1 261 ? -5.507 11.118 22.846 1.00 97.69 261 THR A O 1
ATOM 1870 N N . VAL A 1 262 ? -6.913 9.914 24.132 1.00 97.50 262 VAL A N 1
ATOM 1871 C CA . VAL A 1 262 ? -8.017 10.884 24.118 1.00 97.50 262 VAL A CA 1
ATOM 1872 C C . VAL A 1 262 ? -7.814 11.920 25.221 1.00 97.50 262 VAL A C 1
ATOM 1874 O O . VAL A 1 262 ? -7.676 11.565 26.393 1.00 97.50 262 VAL A O 1
ATOM 1877 N N . SER A 1 263 ? -7.801 13.206 24.862 1.00 98.12 263 SER A N 1
ATOM 1878 C CA . SER A 1 263 ? -7.689 14.291 25.841 1.00 98.12 263 SER A CA 1
ATOM 1879 C C . SER A 1 263 ? -8.856 14.252 26.831 1.00 98.12 263 SER A C 1
ATOM 1881 O O . SER A 1 263 ? -10.006 14.066 26.441 1.00 98.12 263 SER A O 1
ATOM 1883 N N . GLY A 1 264 ? -8.559 14.385 28.124 1.00 96.00 264 GLY A N 1
ATOM 1884 C CA . GLY A 1 264 ? -9.560 14.265 29.190 1.00 96.00 264 GLY A CA 1
ATOM 1885 C C . GLY A 1 264 ? -10.083 12.842 29.433 1.00 96.00 264 GLY A C 1
ATOM 1886 O O . GLY A 1 264 ? -10.932 12.663 30.299 1.00 96.00 264 GLY A O 1
ATOM 1887 N N . GLY A 1 265 ? -9.584 11.828 28.713 1.00 96.12 265 GLY A N 1
ATOM 1888 C CA . GLY A 1 265 ? -9.915 10.420 28.955 1.00 96.12 265 GLY A CA 1
ATOM 1889 C C . GLY A 1 265 ? -11.350 10.021 28.599 1.00 96.12 265 GLY A C 1
ATOM 1890 O O . GLY A 1 265 ? -11.825 8.993 29.079 1.00 96.12 265 GLY A O 1
ATOM 1891 N N . ALA A 1 266 ? -12.063 10.808 27.789 1.00 96.31 266 ALA A N 1
ATOM 1892 C CA . ALA A 1 266 ? -13.410 10.478 27.328 1.00 96.31 266 ALA A CA 1
ATOM 1893 C C . ALA A 1 266 ? -13.732 11.128 25.977 1.00 96.31 266 ALA A C 1
ATOM 1895 O O . ALA A 1 266 ? -13.336 12.260 25.703 1.00 96.31 266 ALA A O 1
ATOM 1896 N N . ILE A 1 267 ? -14.502 10.422 25.150 1.00 97.81 267 ILE A N 1
ATOM 1897 C CA . ILE A 1 267 ? -15.131 10.994 23.956 1.00 97.81 267 ILE A CA 1
ATOM 1898 C C . ILE A 1 267 ? -16.445 11.661 24.403 1.00 97.81 267 ILE A C 1
ATOM 1900 O O . ILE A 1 267 ? -17.272 10.977 25.017 1.00 97.81 267 ILE A O 1
ATOM 1904 N N . PRO A 1 268 ? -16.654 12.965 24.132 1.00 97.94 268 PRO A N 1
ATOM 1905 C CA . PRO A 1 268 ? -17.798 13.721 24.638 1.00 97.94 268 PRO A CA 1
ATOM 1906 C C . PRO A 1 268 ? -19.117 13.283 23.998 1.00 97.94 268 PRO A C 1
ATOM 1908 O O . PRO A 1 268 ? -19.135 12.608 22.969 1.00 97.94 268 PRO A O 1
ATOM 1911 N N . GLU A 1 269 ? -20.236 13.710 24.589 1.00 97.25 269 GLU A N 1
ATOM 1912 C CA . GLU A 1 269 ? -21.583 13.390 24.099 1.00 97.25 269 GLU A CA 1
ATOM 1913 C C . GLU A 1 269 ? -21.833 13.871 22.662 1.00 97.25 269 GLU A C 1
ATOM 1915 O O . GLU A 1 269 ? -22.498 13.195 21.874 1.00 97.25 269 GLU A O 1
ATOM 1920 N N . SER A 1 270 ? -21.241 15.008 22.303 1.00 95.44 270 SER A N 1
ATOM 1921 C CA . SER A 1 270 ? -21.292 15.615 20.975 1.00 95.44 270 SER A CA 1
ATOM 1922 C C . SER A 1 270 ? -19.986 16.355 20.671 1.00 95.44 270 SER A C 1
ATOM 1924 O O . SER A 1 270 ? -19.217 16.674 21.579 1.00 95.44 270 SER A O 1
ATOM 1926 N N . GLY A 1 271 ? -19.735 16.632 19.391 1.00 94.00 271 GLY A N 1
ATOM 1927 C CA . GLY A 1 271 ? -18.566 17.396 18.954 1.00 94.00 271 GLY A CA 1
ATOM 1928 C C . GLY A 1 271 ? -17.259 16.597 18.921 1.00 94.00 271 GLY A C 1
ATOM 1929 O O . GLY A 1 271 ? -17.253 15.367 18.807 1.00 94.00 271 GLY A O 1
ATOM 1930 N N . GLY A 1 272 ? -16.145 17.333 18.934 1.00 97.25 272 GLY A N 1
ATOM 1931 C CA . GLY A 1 272 ? -14.795 16.801 18.772 1.00 97.25 272 GLY A CA 1
ATOM 1932 C C . GLY A 1 272 ? -13.976 16.810 20.058 1.00 97.25 272 GLY A C 1
ATOM 1933 O O . GLY A 1 272 ? -14.167 17.655 20.929 1.00 97.25 272 GLY A O 1
ATOM 1934 N N . VAL A 1 273 ? -13.028 15.881 20.149 1.00 98.50 273 VAL A N 1
ATOM 1935 C CA . VAL A 1 273 ? -12.034 15.804 21.222 1.00 98.50 273 VAL A CA 1
ATOM 1936 C C . VAL A 1 273 ? -10.634 15.706 20.630 1.00 98.50 273 VAL A C 1
ATOM 1938 O O . VAL A 1 273 ? -10.410 15.004 19.642 1.00 98.50 273 VAL A O 1
ATOM 1941 N N . ALA A 1 274 ? -9.685 16.426 21.225 1.00 98.62 274 ALA A N 1
ATOM 1942 C CA . ALA A 1 274 ? -8.288 16.340 20.825 1.00 98.62 274 ALA A CA 1
ATOM 1943 C C . ALA A 1 274 ? -7.731 14.943 21.131 1.00 98.62 274 ALA A C 1
ATOM 1945 O O . ALA A 1 274 ? -7.993 14.375 22.196 1.00 98.62 274 ALA A O 1
ATOM 1946 N N . VAL A 1 275 ? -6.932 14.410 20.212 1.00 98.38 275 VAL A N 1
ATOM 1947 C CA . VAL A 1 275 ? -6.255 13.121 20.368 1.00 98.38 275 VAL A CA 1
ATOM 1948 C C . VAL A 1 275 ? -4.774 13.256 20.035 1.00 98.38 275 VAL A C 1
ATOM 1950 O O . VAL A 1 275 ? -4.384 14.073 19.204 1.00 98.38 275 VAL A O 1
ATOM 1953 N N . THR A 1 276 ? -3.934 12.442 20.665 1.00 97.94 276 THR A N 1
ATOM 1954 C CA . THR A 1 276 ? -2.541 12.247 20.234 1.00 97.94 276 THR A CA 1
ATOM 1955 C C . THR A 1 276 ? -2.359 10.828 19.728 1.00 97.94 276 THR A C 1
ATOM 1957 O O . THR A 1 276 ? -2.997 9.902 20.231 1.00 97.94 276 THR A O 1
ATOM 1960 N N . LEU A 1 277 ? -1.521 10.661 18.705 1.00 97.44 277 LEU A N 1
ATOM 1961 C CA . LEU A 1 277 ? -1.367 9.403 17.981 1.00 97.44 277 LEU A CA 1
ATOM 1962 C C . LEU A 1 277 ? 0.067 8.900 18.088 1.00 97.44 277 LEU A C 1
ATOM 1964 O O . LEU A 1 277 ? 1.019 9.658 17.897 1.00 97.44 277 LEU A O 1
ATOM 1968 N N . LYS A 1 278 ? 0.206 7.602 18.342 1.00 95.44 278 LYS A N 1
ATOM 1969 C CA . LYS A 1 278 ? 1.460 6.860 18.205 1.00 95.44 278 LYS A CA 1
ATOM 1970 C C . LYS A 1 278 ? 1.210 5.581 17.429 1.00 95.44 278 LYS A C 1
ATOM 1972 O O . LYS A 1 278 ? 0.096 5.071 17.416 1.00 95.44 278 LYS A O 1
ATOM 1977 N N . SER A 1 279 ? 2.241 5.052 16.798 1.00 92.69 279 SER A N 1
ATOM 1978 C CA . SER A 1 279 ? 2.234 3.679 16.302 1.00 92.69 279 SER A CA 1
ATOM 1979 C C . SER A 1 279 ? 2.162 2.685 17.470 1.00 92.69 279 SER A C 1
ATOM 1981 O O . SER A 1 279 ? 2.524 3.023 18.598 1.00 92.69 279 SER A O 1
ATOM 1983 N N . VAL A 1 280 ? 1.719 1.453 17.209 1.00 86.75 280 VAL A N 1
ATOM 1984 C CA . VAL A 1 280 ? 1.640 0.365 18.206 1.00 86.75 280 VAL A CA 1
ATOM 1985 C C . VAL A 1 280 ? 2.973 0.072 18.907 1.00 86.75 280 VAL A C 1
ATOM 1987 O O . VAL A 1 280 ? 2.983 -0.351 20.057 1.00 86.75 280 VAL A O 1
ATOM 1990 N N . ASP A 1 281 ? 4.098 0.354 18.257 1.00 87.62 281 ASP A N 1
ATOM 1991 C CA . ASP A 1 281 ? 5.447 0.238 18.822 1.00 87.62 281 ASP A CA 1
ATOM 1992 C C . ASP A 1 281 ? 5.961 1.527 19.487 1.00 87.62 281 ASP A C 1
ATOM 1994 O O . ASP A 1 281 ? 7.139 1.642 19.806 1.00 87.62 281 ASP A O 1
ATOM 1998 N N . GLY A 1 282 ? 5.081 2.501 19.731 1.00 91.44 282 GLY A N 1
ATOM 1999 C CA . GLY A 1 282 ? 5.376 3.722 20.486 1.00 91.44 282 GLY A CA 1
ATOM 2000 C C . GLY A 1 282 ? 5.997 4.860 19.673 1.00 91.44 282 GLY A C 1
ATOM 2001 O O . GLY A 1 282 ? 6.096 5.980 20.186 1.00 91.44 282 GLY A O 1
ATOM 2002 N N . GLU A 1 283 ? 6.355 4.601 18.417 1.00 95.62 283 GLU A N 1
ATOM 2003 C CA . GLU A 1 283 ? 6.948 5.572 17.499 1.00 95.62 283 GLU A CA 1
ATOM 2004 C C . GLU A 1 283 ? 5.948 6.631 17.016 1.00 95.62 283 GLU A C 1
ATOM 2006 O O . GLU A 1 283 ? 4.731 6.413 16.967 1.00 95.62 283 GLU A O 1
ATOM 2011 N N . ALA A 1 284 ? 6.470 7.794 16.628 1.00 95.06 284 ALA A N 1
ATOM 2012 C CA . ALA A 1 284 ? 5.658 8.881 16.091 1.00 95.06 284 ALA A CA 1
ATOM 2013 C C . ALA A 1 284 ? 5.063 8.529 14.715 1.00 95.06 284 ALA A C 1
ATOM 2015 O O . ALA A 1 284 ? 5.687 7.859 13.888 1.00 95.06 284 ALA A O 1
ATOM 2016 N N . VAL A 1 285 ? 3.852 9.027 14.459 1.00 97.00 285 VAL A N 1
ATOM 2017 C CA . VAL A 1 285 ? 3.151 8.917 13.171 1.00 97.00 285 VAL A CA 1
ATOM 2018 C C . VAL A 1 285 ? 2.592 10.277 12.770 1.00 97.00 285 VAL A C 1
ATOM 2020 O O . VAL A 1 285 ? 2.226 11.080 13.629 1.00 97.00 285 VAL A O 1
ATOM 2023 N N . ALA A 1 286 ? 2.524 10.533 11.465 1.00 96.38 286 ALA A N 1
ATOM 2024 C CA . ALA A 1 286 ? 2.043 11.801 10.920 1.00 96.38 286 ALA A CA 1
ATOM 2025 C C . ALA A 1 286 ? 1.000 11.571 9.815 1.00 96.38 286 ALA A C 1
ATOM 2027 O O . ALA A 1 286 ? 1.303 11.796 8.645 1.00 96.38 286 ALA A O 1
ATOM 2028 N N . PRO A 1 287 ? -0.197 11.052 10.143 1.00 96.19 287 PRO A N 1
ATOM 2029 C CA . PRO A 1 287 ? -1.249 10.881 9.150 1.00 96.19 287 PRO A CA 1
ATOM 2030 C C . PRO A 1 287 ? -1.885 12.203 8.714 1.00 96.19 287 PRO A C 1
ATOM 2032 O O . PRO A 1 287 ? -1.697 13.237 9.348 1.00 96.19 287 PRO A O 1
ATOM 2035 N N . LEU A 1 288 ? -2.717 12.149 7.669 1.00 96.06 288 LEU A N 1
ATOM 2036 C CA . LEU A 1 288 ? -3.532 13.276 7.187 1.00 96.06 288 LEU A CA 1
ATOM 2037 C C . LEU A 1 288 ? -2.743 14.428 6.543 1.00 96.06 288 LEU A C 1
ATOM 2039 O O . LEU A 1 288 ? -3.333 15.476 6.287 1.00 96.06 288 LEU A O 1
ATOM 2043 N N . LEU A 1 289 ? -1.455 14.242 6.218 1.00 95.06 289 LEU A N 1
ATOM 2044 C CA . LEU A 1 289 ? -0.608 15.301 5.640 1.00 95.06 289 LEU A CA 1
ATOM 2045 C C . LEU A 1 289 ? -1.209 15.930 4.380 1.00 95.06 289 LEU A C 1
ATOM 2047 O O . LEU A 1 289 ? -1.077 17.132 4.168 1.00 95.06 289 LEU A O 1
ATOM 2051 N N . GLN A 1 290 ? -1.858 15.116 3.545 1.00 94.44 290 GLN A N 1
ATOM 2052 C CA . GLN A 1 290 ? -2.470 15.553 2.285 1.00 94.44 290 GLN A CA 1
ATOM 2053 C C . GLN A 1 290 ? -3.862 14.936 2.074 1.00 94.44 290 GLN A C 1
ATOM 2055 O O . GLN A 1 290 ? -4.317 14.782 0.945 1.00 94.44 290 GLN A O 1
ATOM 2060 N N . GLY A 1 291 ? -4.542 14.565 3.165 1.00 92.19 291 GLY A N 1
ATOM 2061 C CA . GLY A 1 291 ? -5.888 13.988 3.132 1.00 92.19 291 GLY A CA 1
ATOM 2062 C C . GLY A 1 291 ? -6.021 12.648 3.856 1.00 92.19 291 GLY A C 1
ATOM 2063 O O . GLY A 1 291 ? -5.053 12.080 4.350 1.00 92.19 291 GLY A O 1
ATOM 2064 N N . ALA A 1 292 ? -7.260 12.155 3.947 1.00 92.12 292 ALA A N 1
ATOM 2065 C CA . ALA A 1 292 ? -7.606 11.000 4.779 1.00 92.12 292 ALA A CA 1
ATOM 2066 C C . ALA A 1 292 ? -7.274 9.634 4.177 1.00 92.12 292 ALA A C 1
ATOM 2068 O O . ALA A 1 292 ? -6.968 8.733 4.943 1.00 92.12 292 ALA A O 1
ATOM 2069 N N . ALA A 1 293 ? -7.365 9.460 2.855 1.00 92.12 293 ALA A N 1
ATOM 2070 C CA . ALA A 1 293 ? -6.965 8.250 2.120 1.00 92.12 293 ALA A CA 1
ATOM 2071 C C . ALA A 1 293 ? -7.152 6.913 2.884 1.00 92.12 293 ALA A C 1
ATOM 2073 O O . ALA A 1 293 ? -6.181 6.239 3.239 1.00 92.12 293 ALA A O 1
ATOM 2074 N N . GLY A 1 294 ? -8.404 6.536 3.164 1.00 92.25 294 GLY A N 1
ATOM 2075 C CA . GLY A 1 294 ? -8.735 5.282 3.852 1.00 92.25 294 GLY A CA 1
ATOM 2076 C C . GLY A 1 294 ? -8.698 5.332 5.385 1.00 92.25 294 GLY A C 1
ATOM 2077 O O . GLY A 1 294 ? -8.889 4.302 6.018 1.00 92.25 294 GLY A O 1
ATOM 2078 N N . ILE A 1 295 ? -8.480 6.492 6.014 1.00 96.69 295 ILE A N 1
ATOM 2079 C CA . ILE A 1 295 ? -8.660 6.635 7.471 1.00 96.69 295 ILE A CA 1
ATOM 2080 C C . ILE A 1 295 ? -10.144 6.697 7.824 1.00 96.69 295 ILE A C 1
ATOM 2082 O O . ILE A 1 295 ? -10.603 5.934 8.667 1.00 96.69 295 ILE A O 1
ATOM 2086 N N . ASN A 1 296 ? -10.864 7.643 7.214 1.00 95.75 296 ASN A N 1
ATOM 2087 C CA . ASN A 1 296 ? -12.194 8.058 7.644 1.00 95.75 296 ASN A CA 1
ATOM 2088 C C . ASN A 1 296 ? -13.314 7.394 6.822 1.00 95.75 296 ASN A C 1
ATOM 2090 O O . ASN A 1 296 ? -13.150 7.271 5.608 1.00 95.75 296 ASN A O 1
ATOM 2094 N N . PRO A 1 297 ? -14.469 7.082 7.442 1.00 96.06 297 PRO A N 1
ATOM 2095 C CA . PRO A 1 297 ? -14.720 7.169 8.883 1.00 96.06 297 PRO A CA 1
ATOM 2096 C C . PRO A 1 297 ? -13.889 6.144 9.669 1.00 96.06 297 PRO A C 1
ATOM 2098 O O . PRO A 1 297 ? -13.613 5.051 9.186 1.00 96.06 297 PRO A O 1
ATOM 2101 N N . CYS A 1 298 ? -13.478 6.504 10.884 1.00 94.38 298 CYS A N 1
ATOM 2102 C CA . CYS A 1 298 ? -12.703 5.633 11.767 1.00 94.38 298 CYS A CA 1
ATOM 2103 C C . CYS A 1 298 ? -13.429 5.400 13.095 1.00 94.38 298 CYS A C 1
ATOM 2105 O O . CYS A 1 298 ? -14.420 6.062 13.406 1.00 94.38 298 CYS A O 1
ATOM 2107 N N . THR A 1 299 ? -12.948 4.439 13.881 1.00 93.06 299 THR A N 1
ATOM 2108 C CA . THR A 1 299 ? -13.511 4.108 15.194 1.00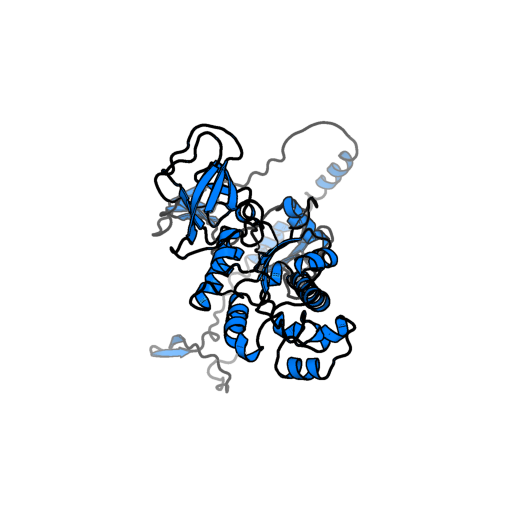 93.06 299 THR A CA 1
ATOM 2109 C C . THR A 1 299 ? -12.450 4.179 16.283 1.00 93.06 299 THR A C 1
ATOM 2111 O O . THR A 1 299 ? -11.359 3.635 16.116 1.00 93.06 299 THR A O 1
ATOM 2114 N N . ILE A 1 300 ? -12.796 4.798 17.416 1.00 90.44 300 ILE A N 1
ATOM 2115 C CA . ILE A 1 300 ? -12.008 4.799 18.659 1.00 90.44 300 ILE A CA 1
ATOM 2116 C C . ILE A 1 300 ? -12.916 4.311 19.787 1.00 90.44 300 ILE A C 1
ATOM 2118 O O . ILE A 1 300 ? -13.990 4.870 19.996 1.00 90.44 300 ILE A O 1
ATOM 2122 N N . ALA A 1 301 ? -12.507 3.254 20.498 1.00 87.31 301 ALA A N 1
ATOM 2123 C CA . ALA A 1 301 ? -13.278 2.664 21.603 1.00 87.31 301 ALA A CA 1
ATOM 2124 C C . ALA A 1 301 ? -14.757 2.364 21.249 1.00 87.31 301 ALA A C 1
ATOM 2126 O O . ALA A 1 301 ? -15.663 2.580 22.049 1.00 87.31 301 ALA A O 1
ATOM 2127 N N . GLY A 1 302 ? -15.009 1.904 20.018 1.00 86.38 302 GLY A N 1
ATOM 2128 C CA . GLY A 1 302 ? -16.356 1.601 19.518 1.00 86.38 302 GLY A CA 1
ATOM 2129 C C . GLY A 1 302 ? -17.174 2.814 19.052 1.00 86.38 302 GLY A C 1
ATOM 2130 O O . GLY A 1 302 ? -18.250 2.629 18.491 1.00 86.38 302 GLY A O 1
ATOM 2131 N N . VAL A 1 303 ? -16.679 4.047 19.216 1.00 90.62 303 VAL A N 1
ATOM 2132 C CA . VAL A 1 303 ? -17.334 5.258 18.698 1.00 90.62 303 VAL A CA 1
ATOM 2133 C C . VAL A 1 303 ? -16.849 5.537 17.283 1.00 90.62 303 VAL A C 1
ATOM 2135 O O . VAL A 1 303 ? -15.649 5.704 17.076 1.00 90.62 303 VAL A O 1
ATOM 2138 N N . SER A 1 304 ? -17.771 5.625 16.322 1.00 94.81 304 SER A N 1
ATOM 2139 C CA . SER A 1 304 ? -17.463 6.017 14.942 1.00 94.81 304 SER A CA 1
ATOM 2140 C C . SER A 1 304 ? -17.366 7.540 14.800 1.00 94.81 304 SER A C 1
ATOM 2142 O O . SER A 1 304 ? -18.168 8.284 15.375 1.00 94.81 304 SER A O 1
ATOM 2144 N N . GLY A 1 305 ? -16.383 8.015 14.040 1.00 94.62 305 GLY A N 1
ATOM 2145 C CA . GLY A 1 305 ? -16.076 9.431 13.891 1.00 94.62 305 GLY A CA 1
ATOM 2146 C C . GLY A 1 305 ? -15.157 9.747 12.716 1.00 94.62 305 GLY A C 1
ATOM 2147 O O . GLY A 1 305 ? -14.785 8.884 11.921 1.00 94.62 305 GLY A O 1
ATOM 2148 N N . ILE A 1 306 ? -14.798 11.022 12.628 1.00 98.19 306 ILE A N 1
ATOM 2149 C CA . ILE A 1 306 ? -13.859 11.587 11.667 1.00 98.19 306 ILE A CA 1
ATOM 2150 C C . ILE A 1 306 ? -12.628 12.062 12.429 1.00 98.19 306 ILE A C 1
ATOM 2152 O O . ILE A 1 306 ? -12.731 12.873 13.351 1.00 98.19 306 ILE A O 1
ATOM 2156 N N . LEU A 1 307 ? -11.461 11.577 12.019 1.00 98.38 307 LEU A N 1
ATOM 2157 C CA . LEU A 1 307 ? -10.171 12.108 12.429 1.00 98.38 307 LEU A CA 1
ATOM 2158 C C . LEU A 1 307 ? -9.768 13.243 11.480 1.00 98.38 307 LEU A C 1
ATOM 2160 O O . LEU A 1 307 ? -9.692 13.048 10.265 1.00 98.38 307 LEU A O 1
ATOM 2164 N N . SER A 1 308 ? -9.482 14.418 12.028 1.00 98.00 308 SER A N 1
ATOM 2165 C CA . SER A 1 308 ? -9.021 15.593 11.281 1.00 98.00 308 SER A CA 1
ATOM 2166 C C . SER A 1 308 ? -7.741 16.162 11.881 1.00 98.00 308 SER A C 1
ATOM 2168 O O . SER A 1 308 ? -7.529 16.045 13.086 1.00 98.00 308 SER A O 1
ATOM 2170 N N . LEU A 1 309 ? -6.935 16.834 11.060 1.00 97.12 309 LEU A N 1
ATOM 2171 C CA . LEU A 1 309 ? -5.731 17.550 11.475 1.00 97.12 309 LEU A CA 1
ATOM 2172 C C . LEU A 1 309 ? -5.884 19.036 11.132 1.00 97.12 309 LEU A C 1
ATOM 2174 O O . LEU A 1 309 ? -6.124 19.379 9.978 1.00 97.12 309 LEU A O 1
ATOM 2178 N N . SER A 1 310 ? -5.739 19.915 12.124 1.00 96.19 310 SER A N 1
ATOM 2179 C CA . SER A 1 310 ? -5.715 21.369 11.925 1.00 96.19 310 SER A CA 1
ATOM 2180 C C . SER A 1 310 ? -4.755 22.014 12.917 1.00 96.19 310 SER A C 1
ATOM 2182 O O . SER A 1 310 ? -4.757 21.663 14.095 1.00 96.19 310 SER A O 1
ATOM 2184 N N . GLY A 1 311 ? -3.886 22.913 12.444 1.00 93.75 311 GLY A N 1
ATOM 2185 C CA . GLY A 1 311 ? -2.899 23.590 13.295 1.00 93.75 311 GLY A CA 1
ATOM 2186 C C . GLY A 1 311 ? -1.966 22.641 14.065 1.00 93.75 311 GLY A C 1
ATOM 2187 O O . GLY A 1 311 ? -1.542 22.972 15.166 1.00 93.75 311 GLY A O 1
ATOM 2188 N N . GLY A 1 312 ? -1.690 21.444 13.529 1.00 93.38 312 GLY A N 1
ATOM 2189 C CA . GLY A 1 312 ? -0.881 20.415 14.200 1.00 93.38 312 GLY A CA 1
ATOM 2190 C C . GLY A 1 312 ? -1.622 19.595 15.266 1.00 93.38 312 GLY A C 1
ATOM 2191 O O . GLY A 1 312 ? -1.013 18.737 15.899 1.00 93.38 312 GLY A O 1
ATOM 2192 N N . VAL A 1 313 ? -2.923 19.823 15.460 1.00 97.00 313 VAL A N 1
ATOM 2193 C CA . VAL A 1 313 ? -3.745 19.117 16.449 1.00 97.00 313 VAL A CA 1
ATOM 2194 C C . VAL A 1 313 ? -4.658 18.116 15.750 1.00 97.00 313 VAL A C 1
ATOM 2196 O O . VAL A 1 313 ? -5.476 18.489 14.904 1.00 97.00 313 VAL A O 1
ATOM 2199 N N . TYR A 1 314 ? -4.548 16.840 16.130 1.00 98.38 314 TYR A N 1
ATOM 2200 C CA . TYR A 1 314 ? -5.521 15.830 15.727 1.00 98.38 314 TYR A CA 1
ATOM 2201 C C . TYR A 1 314 ? -6.781 15.950 16.582 1.00 98.38 314 TYR A C 1
ATOM 2203 O O . TYR A 1 314 ? -6.718 16.016 17.809 1.00 98.38 314 TYR A O 1
ATOM 2211 N N . THR A 1 315 ? -7.934 15.952 15.925 1.00 98.62 315 THR A N 1
ATOM 2212 C CA . THR A 1 315 ? -9.250 15.979 16.567 1.00 98.62 315 THR A CA 1
ATOM 2213 C C . THR A 1 315 ? -10.075 14.813 16.049 1.00 98.62 315 THR A C 1
ATOM 2215 O O . THR A 1 315 ? -10.193 14.634 14.838 1.00 98.62 315 THR A O 1
ATOM 2218 N N . PHE A 1 316 ? -10.644 14.027 16.959 1.00 98.75 316 PHE A N 1
ATOM 2219 C CA . PHE A 1 316 ? -11.636 13.008 16.643 1.00 98.75 316 PHE A CA 1
ATOM 2220 C C . PHE A 1 316 ? -13.031 13.569 16.915 1.00 98.75 316 PHE A C 1
ATOM 2222 O O . PHE A 1 316 ? -13.339 13.942 18.046 1.00 98.75 316 PHE A O 1
ATOM 2229 N N . THR A 1 317 ? -13.873 13.626 15.886 1.00 98.50 317 THR A N 1
ATOM 2230 C CA . THR A 1 317 ? -15.259 14.105 15.982 1.00 98.50 317 THR A CA 1
ATOM 2231 C C . THR A 1 317 ? -16.207 12.955 15.716 1.00 98.50 317 THR A C 1
ATOM 2233 O O . THR A 1 317 ? -16.172 12.370 14.636 1.00 98.50 317 THR A O 1
ATOM 2236 N N . ARG A 1 318 ? -17.055 12.614 16.688 1.00 97.19 318 ARG A N 1
ATOM 2237 C CA . ARG A 1 318 ? -18.018 11.517 16.523 1.00 97.19 318 ARG A CA 1
ATOM 2238 C C . ARG A 1 318 ? -19.046 11.839 15.433 1.00 97.19 318 ARG A C 1
ATOM 2240 O O . ARG A 1 318 ? -19.448 12.989 15.292 1.00 97.19 318 ARG A O 1
ATOM 2247 N N . LEU A 1 319 ? -19.488 10.823 14.690 1.00 93.19 319 LEU A N 1
ATOM 2248 C CA . LEU A 1 319 ? -20.483 10.995 13.619 1.00 93.19 319 LEU A CA 1
ATOM 2249 C C . LEU A 1 319 ? -21.896 11.245 14.154 1.00 93.19 319 LEU A C 1
ATOM 2251 O O . LEU A 1 319 ? -22.667 11.976 13.539 1.00 93.19 319 LEU A O 1
ATOM 2255 N N . ALA A 1 320 ? -22.236 10.630 15.287 1.00 94.12 320 ALA A N 1
ATOM 2256 C CA . ALA A 1 320 ? -23.545 10.742 15.914 1.00 94.12 320 ALA A CA 1
ATOM 2257 C C . ALA A 1 320 ? -23.402 11.124 17.389 1.00 94.12 320 ALA A C 1
ATOM 2259 O O . ALA A 1 320 ? -22.538 10.600 18.098 1.00 94.12 320 ALA A O 1
ATOM 2260 N N . ASN A 1 321 ? -24.274 12.025 17.844 1.00 93.38 321 ASN A N 1
ATOM 2261 C CA . ASN A 1 321 ? -24.398 12.350 19.261 1.00 93.38 321 ASN A CA 1
ATOM 2262 C C . ASN A 1 321 ? -24.853 11.113 20.050 1.00 93.38 321 ASN A C 1
ATOM 2264 O O . ASN A 1 321 ? -25.580 10.263 19.536 1.00 93.38 321 ASN A O 1
ATOM 2268 N N . GLY A 1 322 ? -24.450 11.027 21.311 1.00 93.19 322 GLY A N 1
ATOM 2269 C CA . GLY A 1 322 ? -24.796 9.917 22.195 1.00 93.19 322 GLY A CA 1
ATOM 2270 C C . GLY A 1 322 ? -24.204 10.111 23.583 1.00 93.19 322 GLY A C 1
ATOM 2271 O O . GLY A 1 322 ? -23.682 11.177 23.882 1.00 93.19 322 GLY A O 1
ATOM 2272 N N . ALA A 1 323 ? -24.226 9.078 24.422 1.00 93.94 323 ALA A N 1
ATOM 2273 C CA . ALA A 1 323 ? -23.568 9.143 25.726 1.00 93.94 323 ALA A CA 1
ATOM 2274 C C . ALA A 1 323 ? -22.054 9.397 25.581 1.00 93.94 323 ALA A C 1
ATOM 2276 O O . ALA A 1 323 ? -21.429 8.992 24.585 1.00 93.94 323 ALA A O 1
ATOM 2277 N N . ALA A 1 324 ? -21.464 10.072 26.569 1.00 96.50 324 ALA A N 1
ATOM 2278 C CA . ALA A 1 324 ? -20.016 10.181 26.679 1.00 96.50 324 ALA A CA 1
ATOM 2279 C C . ALA A 1 324 ? -19.418 8.779 26.865 1.00 96.50 324 ALA A C 1
ATOM 2281 O O . ALA A 1 324 ? -19.959 7.961 27.610 1.00 96.50 324 ALA A O 1
ATOM 2282 N N . VAL A 1 325 ? -18.309 8.496 26.181 1.00 96.75 325 VAL A N 1
ATOM 2283 C CA . VAL A 1 325 ? -17.644 7.187 26.242 1.00 96.75 325 VAL A CA 1
ATOM 2284 C C . VAL A 1 325 ? -16.307 7.341 26.961 1.00 96.75 325 VAL A C 1
ATOM 2286 O O . VAL A 1 325 ? -15.426 8.021 26.430 1.00 96.75 325 VAL A O 1
ATOM 2289 N N . PRO A 1 326 ? -16.132 6.736 28.152 1.00 94.06 326 PRO A N 1
ATOM 2290 C CA . PRO A 1 326 ? -14.851 6.729 28.846 1.00 94.06 326 PRO A CA 1
ATOM 2291 C C . PRO A 1 326 ? -13.781 5.996 28.032 1.00 94.06 326 PRO A C 1
ATOM 2293 O O . PRO A 1 326 ? -13.970 4.855 27.615 1.00 94.06 326 PRO A O 1
ATOM 2296 N N . VAL A 1 327 ? -12.633 6.644 27.851 1.00 92.12 327 VAL A N 1
ATOM 2297 C CA . VAL A 1 327 ? -11.426 6.097 27.217 1.00 92.12 327 VAL A CA 1
ATOM 2298 C C . VAL A 1 327 ? -10.222 6.434 28.113 1.00 92.12 327 VAL A C 1
ATOM 2300 O O . VAL A 1 327 ? -9.379 7.254 27.746 1.00 92.12 327 VAL A O 1
ATOM 2303 N N . PRO A 1 328 ? -10.151 5.861 29.334 1.00 86.12 328 PRO A N 1
ATOM 2304 C CA . PRO A 1 328 ? -9.133 6.222 30.328 1.00 86.12 328 PRO A CA 1
ATOM 2305 C C . PRO A 1 328 ? -7.718 5.753 29.957 1.00 86.12 328 PRO A C 1
ATOM 2307 O O . PRO A 1 328 ? -6.744 6.208 30.553 1.00 86.12 328 PRO A O 1
ATOM 2310 N N . PHE A 1 329 ? -7.599 4.856 28.977 1.00 90.44 329 PHE A N 1
ATOM 2311 C CA . PHE A 1 329 ? -6.335 4.331 28.474 1.00 90.44 329 PHE A CA 1
ATOM 2312 C C . PHE A 1 329 ? -6.244 4.521 26.958 1.00 90.44 329 PHE A C 1
ATOM 2314 O O . PHE A 1 329 ? -7.285 4.570 26.297 1.00 90.44 329 PHE A O 1
ATOM 2321 N N . PRO A 1 330 ? -5.028 4.599 26.391 1.00 85.56 330 PRO A N 1
ATOM 2322 C CA . PRO A 1 330 ? -4.858 4.698 24.949 1.00 85.56 330 PRO A CA 1
ATOM 2323 C C . PRO A 1 330 ? -5.556 3.544 24.212 1.00 85.56 330 PRO A C 1
ATOM 2325 O O . PRO A 1 330 ? -5.458 2.388 24.624 1.00 85.56 330 PRO A O 1
ATOM 2328 N N . ALA A 1 331 ? -6.260 3.859 23.125 1.00 82.69 331 ALA A N 1
ATOM 2329 C CA . ALA A 1 331 ? -7.103 2.915 22.393 1.00 82.69 331 ALA A CA 1
ATOM 2330 C C . ALA A 1 331 ? -6.693 2.828 20.914 1.00 82.69 331 ALA A C 1
ATOM 2332 O O . ALA A 1 331 ? -6.326 3.849 20.328 1.00 82.69 331 ALA A O 1
ATOM 2333 N N . PRO A 1 332 ? -6.763 1.645 20.278 1.00 90.12 332 PRO A N 1
ATOM 2334 C CA . PRO A 1 332 ? -6.465 1.521 18.859 1.00 90.12 332 PRO A CA 1
ATOM 2335 C C . PRO A 1 332 ? -7.508 2.254 18.008 1.00 90.12 332 PRO A C 1
ATOM 2337 O O . PRO A 1 332 ? -8.703 2.247 18.319 1.00 90.12 332 PRO A O 1
ATOM 2340 N N . ILE A 1 333 ? -7.049 2.845 16.907 1.00 89.50 333 ILE A N 1
ATOM 2341 C CA . ILE A 1 333 ? -7.911 3.358 15.843 1.00 89.50 333 ILE A CA 1
ATOM 2342 C C . ILE A 1 333 ? -8.183 2.231 14.848 1.00 89.50 333 ILE A C 1
ATOM 2344 O O . ILE A 1 333 ? -7.252 1.622 14.323 1.00 89.50 333 ILE A O 1
ATOM 2348 N N . VAL A 1 334 ? -9.459 1.999 14.540 1.00 89.88 334 VAL A N 1
ATOM 2349 C CA . VAL A 1 334 ? -9.871 1.164 13.404 1.00 89.88 334 VAL A CA 1
ATOM 2350 C C . VAL A 1 334 ? -10.212 2.079 12.234 1.00 89.88 334 VAL A C 1
ATOM 2352 O O . VAL A 1 334 ? -11.115 2.906 12.349 1.00 89.88 334 VAL A O 1
ATOM 2355 N N . THR A 1 335 ? -9.479 1.959 11.130 1.00 93.19 335 THR A N 1
ATOM 2356 C CA . THR A 1 335 ? -9.642 2.806 9.940 1.00 93.19 335 THR A CA 1
ATOM 2357 C C . THR A 1 335 ? -10.641 2.220 8.941 1.00 93.19 335 THR A C 1
ATOM 2359 O O . THR A 1 335 ? -10.902 1.014 8.946 1.00 93.19 335 THR A O 1
ATOM 2362 N N . ASP A 1 336 ? -11.174 3.063 8.053 1.00 90.88 336 ASP A N 1
ATOM 2363 C CA . ASP A 1 336 ? -12.030 2.629 6.940 1.00 90.88 336 ASP A CA 1
ATOM 2364 C C . ASP A 1 336 ? -11.335 1.582 6.055 1.00 90.88 336 ASP A C 1
ATOM 2366 O O . ASP A 1 336 ? -11.922 0.554 5.719 1.00 90.88 336 ASP A O 1
ATOM 2370 N N . ALA A 1 337 ? -10.053 1.788 5.745 1.00 91.94 337 ALA A N 1
ATOM 2371 C CA . ALA A 1 337 ? -9.257 0.864 4.949 1.00 91.94 337 ALA A CA 1
ATOM 2372 C C . ALA A 1 337 ? -9.203 -0.529 5.589 1.00 91.94 337 ALA A C 1
ATOM 2374 O O . ALA A 1 337 ? -9.430 -1.532 4.911 1.00 91.94 337 ALA A O 1
ATOM 2375 N N . TYR A 1 338 ? -8.988 -0.601 6.904 1.00 87.44 338 TYR A N 1
ATOM 2376 C CA . TYR A 1 338 ? -9.004 -1.873 7.619 1.00 87.44 338 TYR A CA 1
ATOM 2377 C C . TYR A 1 338 ? -10.383 -2.535 7.577 1.00 87.44 338 TYR A C 1
ATOM 2379 O O . TYR A 1 338 ? -10.496 -3.744 7.373 1.00 87.44 338 TYR A O 1
ATOM 2387 N N . ALA A 1 339 ? -11.451 -1.761 7.760 1.00 80.25 339 ALA A N 1
ATOM 2388 C CA . ALA A 1 339 ? -12.806 -2.295 7.747 1.00 80.25 339 ALA A CA 1
ATOM 2389 C C . ALA A 1 339 ? -13.196 -2.833 6.360 1.00 80.25 339 ALA A C 1
ATOM 2391 O O . ALA A 1 339 ? -13.736 -3.935 6.263 1.00 80.25 339 ALA A O 1
ATOM 2392 N N . ASN A 1 340 ? -12.867 -2.091 5.300 1.00 84.94 340 ASN A N 1
ATOM 2393 C CA . ASN A 1 340 ? -13.515 -2.236 3.998 1.00 84.94 340 ASN A CA 1
ATOM 2394 C C . ASN A 1 340 ? -12.592 -2.696 2.861 1.00 84.94 340 ASN A C 1
ATOM 2396 O O . ASN A 1 340 ? -13.097 -3.088 1.815 1.00 84.94 340 ASN A O 1
ATOM 2400 N N . ARG A 1 341 ? -11.262 -2.683 3.033 1.00 89.88 341 ARG A N 1
ATOM 2401 C CA . ARG A 1 341 ? -10.298 -2.953 1.940 1.00 89.88 341 ARG A CA 1
ATOM 2402 C C . ARG A 1 341 ? -9.493 -4.236 2.106 1.00 89.88 341 ARG A C 1
ATOM 2404 O O . ARG A 1 341 ? -8.705 -4.591 1.242 1.00 89.88 341 ARG A O 1
ATOM 2411 N N . ARG A 1 342 ? -9.711 -5.011 3.171 1.00 85.00 342 ARG A N 1
ATOM 2412 C CA . ARG A 1 342 ? -9.022 -6.307 3.365 1.00 85.00 342 ARG A CA 1
ATOM 2413 C C . ARG A 1 342 ? -9.480 -7.409 2.394 1.00 85.00 342 ARG A C 1
ATOM 2415 O O . ARG A 1 342 ? -8.822 -8.442 2.291 1.00 85.00 342 ARG A O 1
ATOM 2422 N N . GLY A 1 343 ? -10.596 -7.212 1.688 1.00 80.81 343 GLY A N 1
ATOM 2423 C CA . GLY A 1 343 ? -11.074 -8.113 0.629 1.00 80.81 343 GLY A CA 1
ATOM 2424 C C . GLY A 1 343 ? -10.512 -7.812 -0.769 1.00 80.81 343 GLY A C 1
ATOM 2425 O O . GLY A 1 343 ? -10.646 -8.654 -1.669 1.00 80.81 343 GLY A O 1
ATOM 2426 N N . ASP A 1 344 ? -9.877 -6.648 -0.926 1.00 89.69 344 ASP A N 1
ATOM 2427 C CA . ASP A 1 344 ? -9.391 -6.088 -2.190 1.00 89.69 344 ASP A CA 1
ATOM 2428 C C . ASP A 1 344 ? -8.094 -6.767 -2.652 1.00 89.69 344 ASP A C 1
ATOM 2430 O O . ASP A 1 344 ? -7.414 -7.449 -1.876 1.00 89.69 344 ASP A O 1
ATOM 2434 N N . ILE A 1 345 ? -7.729 -6.576 -3.924 1.00 93.12 345 ILE A N 1
ATOM 2435 C CA . ILE A 1 345 ? -6.356 -6.850 -4.375 1.00 93.12 345 ILE A CA 1
ATOM 2436 C C . ILE A 1 345 ? -5.477 -5.723 -3.840 1.00 93.12 345 ILE A C 1
ATOM 2438 O O . ILE A 1 345 ? -5.737 -4.554 -4.113 1.00 93.12 345 ILE A O 1
ATOM 2442 N N . LEU A 1 346 ? -4.427 -6.065 -3.094 1.00 96.75 346 LEU A N 1
ATOM 2443 C CA . LEU A 1 346 ? -3.562 -5.058 -2.478 1.00 96.75 346 LEU A CA 1
ATOM 2444 C C . LEU A 1 346 ? -2.337 -4.785 -3.345 1.00 96.75 346 LEU A C 1
ATOM 2446 O O . LEU A 1 346 ? -1.563 -5.697 -3.614 1.00 96.75 346 LEU A O 1
ATOM 2450 N N . ILE A 1 347 ? -2.120 -3.536 -3.741 1.00 98.50 347 ILE A N 1
ATOM 2451 C CA . ILE A 1 347 ? -0.887 -3.098 -4.406 1.00 98.50 347 ILE A CA 1
ATOM 2452 C C . ILE A 1 347 ? -0.105 -2.245 -3.413 1.00 98.50 347 ILE A C 1
ATOM 2454 O O . ILE A 1 347 ? -0.371 -1.059 -3.237 1.00 98.50 347 ILE A O 1
ATOM 2458 N N . VAL A 1 348 ? 0.826 -2.875 -2.701 1.00 98.75 348 VAL A N 1
ATOM 2459 C CA . VAL A 1 348 ? 1.542 -2.257 -1.583 1.00 98.75 348 VAL A CA 1
ATOM 2460 C C . VAL A 1 348 ? 2.820 -1.600 -2.090 1.00 98.75 348 VAL A C 1
ATOM 2462 O O . VAL A 1 348 ? 3.745 -2.286 -2.527 1.00 98.75 348 VAL A O 1
ATOM 2465 N N . LYS A 1 349 ? 2.884 -0.268 -1.998 1.00 98.50 349 LYS A N 1
ATOM 2466 C CA . LYS A 1 349 ? 4.053 0.534 -2.383 1.00 98.50 349 LYS A CA 1
ATOM 2467 C C . LYS A 1 349 ? 4.383 1.521 -1.265 1.00 98.50 349 LYS A C 1
ATOM 2469 O O . LYS A 1 349 ? 3.904 2.653 -1.259 1.00 98.50 349 LYS A O 1
ATOM 2474 N N . ILE A 1 350 ? 5.178 1.067 -0.297 1.00 98.44 350 ILE A N 1
ATOM 2475 C CA . ILE A 1 350 ? 5.540 1.841 0.898 1.00 98.44 350 ILE A CA 1
ATOM 2476 C C . ILE A 1 350 ? 7.051 1.840 1.130 1.00 98.44 350 ILE A C 1
ATOM 2478 O O . ILE A 1 350 ? 7.754 0.913 0.733 1.00 98.44 350 ILE A O 1
ATOM 2482 N N . GLY A 1 351 ? 7.531 2.858 1.845 1.00 97.75 351 GLY A N 1
ATOM 2483 C CA . GLY A 1 351 ? 8.896 2.917 2.366 1.00 97.75 351 GLY A CA 1
ATOM 2484 C C . GLY A 1 351 ? 9.769 4.021 1.784 1.00 97.75 351 GLY A C 1
ATOM 2485 O O . GLY A 1 351 ? 10.837 4.269 2.336 1.00 97.75 351 GLY A O 1
ATOM 2486 N N . GLN A 1 352 ? 9.334 4.739 0.742 1.00 97.50 352 GLN A N 1
ATOM 2487 C CA . GLN A 1 352 ? 10.143 5.805 0.132 1.00 97.50 352 GLN A CA 1
ATOM 2488 C C . GLN A 1 352 ? 10.575 6.868 1.153 1.00 97.50 352 GLN A C 1
ATOM 2490 O O . GLN A 1 352 ? 11.705 7.345 1.099 1.00 97.50 352 GLN A O 1
ATOM 2495 N N . ASN A 1 353 ? 9.698 7.186 2.110 1.00 97.81 353 ASN A N 1
ATOM 2496 C CA . ASN A 1 353 ? 9.929 8.197 3.146 1.00 97.81 353 ASN A CA 1
ATOM 2497 C C . ASN A 1 353 ? 10.459 7.609 4.471 1.00 97.81 353 ASN A C 1
ATOM 2499 O O . ASN A 1 353 ? 10.383 8.258 5.511 1.00 97.81 353 ASN A O 1
ATOM 2503 N N . GLY A 1 354 ? 10.955 6.368 4.473 1.00 97.44 354 GLY A N 1
ATOM 2504 C CA . GLY A 1 354 ? 11.471 5.714 5.678 1.00 97.44 354 GLY A CA 1
ATOM 2505 C C . GLY A 1 354 ? 10.379 5.333 6.687 1.00 97.44 354 GLY A C 1
ATOM 2506 O O . GLY A 1 354 ? 9.300 4.860 6.317 1.00 97.44 354 GLY A O 1
ATOM 2507 N N . GLY A 1 355 ? 10.672 5.522 7.980 1.00 96.88 355 GLY A N 1
ATOM 2508 C CA . GLY A 1 355 ? 9.822 5.109 9.110 1.00 96.88 355 GLY A CA 1
ATOM 2509 C C . GLY A 1 355 ? 10.046 3.678 9.588 1.00 96.88 355 GLY A C 1
ATOM 2510 O O . GLY A 1 355 ? 9.199 3.141 10.295 1.00 96.88 355 GLY A O 1
ATOM 2511 N N . TYR A 1 356 ? 11.166 3.080 9.201 1.00 97.50 356 TYR A N 1
ATOM 2512 C CA . TYR A 1 356 ? 11.633 1.762 9.610 1.00 97.50 356 TYR A CA 1
ATOM 2513 C C . TYR A 1 356 ? 13.141 1.832 9.890 1.00 97.50 356 TYR A C 1
ATOM 2515 O O . TYR A 1 356 ? 13.843 2.632 9.271 1.00 97.50 356 TYR A O 1
ATOM 2523 N N . ALA A 1 357 ? 13.625 1.024 10.828 1.00 96.12 357 ALA A N 1
ATOM 2524 C CA . ALA A 1 357 ? 15.027 0.960 11.231 1.00 96.12 357 ALA A CA 1
ATOM 2525 C C . ALA A 1 357 ? 15.874 0.155 10.237 1.00 96.12 357 ALA A C 1
ATOM 2527 O O . ALA A 1 357 ? 17.019 0.507 9.964 1.00 96.12 357 ALA A O 1
ATOM 2528 N N . ASP A 1 358 ? 15.299 -0.909 9.676 1.00 96.56 358 ASP A N 1
ATOM 2529 C CA . ASP A 1 358 ? 15.970 -1.821 8.758 1.00 96.56 358 ASP A CA 1
ATOM 2530 C C . ASP A 1 358 ? 14.986 -2.465 7.764 1.00 96.56 358 ASP A C 1
ATOM 2532 O O . ASP A 1 358 ? 13.772 -2.231 7.790 1.00 96.56 358 ASP A O 1
ATOM 2536 N N . THR A 1 359 ? 15.536 -3.265 6.847 1.00 95.75 359 THR A N 1
ATOM 2537 C CA . THR A 1 359 ? 14.762 -3.947 5.803 1.00 95.75 359 THR A CA 1
ATOM 2538 C C . THR A 1 359 ? 13.729 -4.909 6.387 1.00 95.75 359 THR A C 1
ATOM 2540 O O . THR A 1 359 ? 12.603 -4.936 5.896 1.00 95.75 359 THR A O 1
ATOM 2543 N N . GLU A 1 360 ? 14.056 -5.661 7.440 1.00 96.19 360 GLU A N 1
ATOM 2544 C CA . GLU A 1 360 ? 13.106 -6.609 8.033 1.00 96.19 360 GLU A CA 1
ATOM 2545 C C . GLU A 1 360 ? 11.926 -5.889 8.683 1.00 96.19 360 GLU A C 1
ATOM 2547 O O . GLU A 1 360 ? 10.790 -6.334 8.536 1.00 96.19 360 GLU A O 1
ATOM 2552 N N . GLN A 1 361 ? 12.138 -4.734 9.318 1.00 96.19 361 GLN A N 1
ATOM 2553 C CA . GLN A 1 361 ? 11.034 -3.954 9.871 1.00 96.19 361 GLN A CA 1
ATOM 2554 C C . GLN A 1 361 ? 10.110 -3.407 8.770 1.00 96.19 361 GLN A C 1
ATOM 2556 O O . GLN A 1 361 ? 8.889 -3.408 8.940 1.00 96.19 361 GLN A O 1
ATOM 2561 N N . LEU A 1 362 ? 10.655 -2.986 7.621 1.00 98.44 362 LEU A N 1
ATOM 2562 C CA . LEU A 1 362 ? 9.828 -2.636 6.461 1.00 98.44 362 LEU A CA 1
ATOM 2563 C C . LEU A 1 362 ? 9.021 -3.847 5.972 1.00 98.44 362 LEU A C 1
ATOM 2565 O O . LEU A 1 362 ? 7.818 -3.728 5.734 1.00 98.44 362 LEU A O 1
ATOM 2569 N N . LEU A 1 363 ? 9.665 -5.008 5.830 1.00 96.06 363 LEU A N 1
ATOM 2570 C CA . LEU A 1 363 ? 9.000 -6.233 5.386 1.00 96.06 363 LEU A CA 1
ATOM 2571 C C . LEU A 1 363 ? 7.923 -6.685 6.378 1.00 96.06 363 LEU A C 1
ATOM 2573 O O . LEU A 1 363 ? 6.849 -7.070 5.939 1.00 96.06 363 LEU A O 1
ATOM 2577 N N . ALA A 1 364 ? 8.138 -6.547 7.687 1.00 94.19 364 ALA A N 1
ATOM 2578 C CA . ALA A 1 364 ? 7.133 -6.833 8.710 1.00 94.19 364 ALA A CA 1
ATOM 2579 C C . ALA A 1 364 ? 5.900 -5.918 8.596 1.00 94.19 364 ALA A C 1
ATOM 2581 O O . ALA A 1 364 ? 4.766 -6.367 8.781 1.00 94.19 364 ALA A O 1
ATOM 2582 N N . MET A 1 365 ? 6.090 -4.642 8.244 1.00 97.06 365 MET A N 1
ATOM 2583 C CA . MET A 1 365 ? 4.970 -3.734 7.977 1.00 97.06 365 MET A CA 1
ATOM 2584 C C . MET A 1 365 ? 4.209 -4.129 6.708 1.00 97.06 365 MET A C 1
ATOM 2586 O O . MET A 1 365 ? 2.978 -4.158 6.728 1.00 97.06 365 MET A O 1
ATOM 2590 N N . ILE A 1 366 ? 4.911 -4.479 5.627 1.00 98.31 366 ILE A N 1
ATOM 2591 C CA . ILE A 1 366 ? 4.285 -4.979 4.392 1.00 98.31 366 ILE A CA 1
ATOM 2592 C C . ILE A 1 366 ? 3.521 -6.281 4.671 1.00 98.31 366 ILE A C 1
ATOM 2594 O O . ILE A 1 366 ? 2.356 -6.400 4.291 1.00 98.31 366 ILE A O 1
ATOM 2598 N N . ASP A 1 367 ? 4.126 -7.213 5.406 1.00 94.00 367 ASP A N 1
ATOM 2599 C CA . ASP A 1 367 ? 3.504 -8.455 5.855 1.00 94.00 367 ASP A CA 1
ATOM 2600 C C . ASP A 1 367 ? 2.230 -8.197 6.649 1.00 94.00 367 ASP A C 1
ATOM 2602 O O . ASP A 1 367 ? 1.228 -8.871 6.424 1.00 94.00 367 ASP A O 1
ATOM 2606 N N . SER A 1 368 ? 2.230 -7.210 7.551 1.00 90.56 368 SER A N 1
ATOM 2607 C CA . SER A 1 368 ? 1.029 -6.858 8.314 1.00 90.56 368 SER A CA 1
ATOM 2608 C C . SER A 1 368 ? -0.137 -6.491 7.391 1.00 90.56 368 SER A C 1
ATOM 2610 O O . SER A 1 368 ? -1.263 -6.938 7.613 1.00 90.56 368 SER A O 1
ATOM 2612 N N . ILE A 1 369 ? 0.141 -5.747 6.313 1.00 95.12 369 ILE A N 1
ATOM 2613 C CA . ILE A 1 369 ? -0.851 -5.328 5.321 1.00 95.12 369 ILE A CA 1
ATOM 2614 C C . ILE A 1 369 ? -1.366 -6.550 4.559 1.00 95.12 369 ILE A C 1
ATOM 2616 O O . ILE A 1 369 ? -2.568 -6.819 4.559 1.00 95.12 369 ILE A O 1
ATOM 2620 N N . VAL A 1 370 ? -0.473 -7.333 3.949 1.00 90.81 370 VAL A N 1
ATOM 2621 C CA . VAL A 1 370 ? -0.875 -8.439 3.062 1.00 90.81 370 VAL A CA 1
ATOM 2622 C C . VAL A 1 370 ? -1.473 -9.623 3.826 1.00 90.81 370 VAL A C 1
ATOM 2624 O O . VAL A 1 370 ? -2.385 -10.284 3.329 1.00 90.81 370 VAL A O 1
ATOM 2627 N N . ASN A 1 371 ? -1.037 -9.868 5.065 1.00 84.56 371 ASN A N 1
ATOM 2628 C CA . ASN A 1 371 ? -1.569 -10.942 5.906 1.00 84.56 371 ASN A CA 1
ATOM 2629 C C . ASN A 1 371 ? -2.925 -10.599 6.528 1.00 84.56 371 ASN A C 1
ATOM 2631 O O . ASN A 1 371 ? -3.620 -11.509 6.976 1.00 84.56 371 ASN A O 1
ATOM 2635 N N . SER A 1 372 ? -3.322 -9.322 6.517 1.00 80.31 372 SER A N 1
ATOM 2636 C CA . SER A 1 372 ? -4.645 -8.898 6.981 1.00 80.31 372 SER A CA 1
ATOM 2637 C C . SER A 1 372 ? -5.780 -9.269 6.029 1.00 80.31 372 SER A C 1
ATOM 2639 O O . SER A 1 372 ? -6.945 -9.174 6.421 1.00 80.31 372 SER A O 1
ATOM 2641 N N . GLN A 1 373 ? -5.464 -9.680 4.794 1.00 78.06 373 GLN A N 1
ATOM 2642 C CA . GLN A 1 373 ? -6.482 -10.008 3.806 1.00 78.06 373 GLN A CA 1
ATOM 2643 C C . GLN A 1 373 ? -7.422 -11.101 4.320 1.00 78.06 373 GLN A C 1
ATOM 2645 O O . GLN A 1 373 ? -6.984 -12.145 4.802 1.00 78.06 373 GLN A O 1
ATOM 2650 N N . THR A 1 374 ? -8.725 -10.874 4.167 1.00 66.25 374 THR A N 1
ATOM 2651 C CA . THR A 1 374 ? -9.777 -11.810 4.599 1.00 66.25 374 THR A CA 1
ATOM 2652 C C . THR A 1 374 ? -10.024 -12.927 3.587 1.00 66.25 374 THR A C 1
ATOM 2654 O O . THR A 1 374 ? -10.736 -13.887 3.878 1.00 66.25 374 THR A O 1
ATOM 2657 N N . ARG A 1 375 ? -9.444 -12.819 2.385 1.00 58.22 375 ARG A N 1
ATOM 2658 C CA . ARG A 1 375 ? -9.575 -13.831 1.335 1.00 58.22 375 ARG A CA 1
ATOM 2659 C C . ARG A 1 375 ? -8.842 -15.121 1.733 1.00 58.22 375 ARG A C 1
ATOM 2661 O O . ARG A 1 375 ? -7.688 -15.035 2.152 1.00 58.22 375 ARG A O 1
ATOM 2668 N N . PRO A 1 376 ? -9.427 -16.309 1.475 1.00 45.69 376 PRO A N 1
ATOM 2669 C CA . PRO A 1 376 ? -8.729 -17.586 1.652 1.00 45.69 376 PRO A CA 1
ATOM 2670 C C . PRO A 1 376 ? -7.450 -17.676 0.810 1.00 45.69 376 PRO A C 1
ATOM 2672 O O . PRO A 1 376 ? -6.426 -18.171 1.269 1.00 45.69 376 PRO A O 1
ATOM 2675 N N . VAL A 1 377 ? -7.497 -17.133 -0.414 1.00 58.75 377 VAL A N 1
ATOM 2676 C CA . VAL A 1 377 ? -6.327 -16.950 -1.280 1.00 58.75 377 VAL A CA 1
ATOM 2677 C C . VAL A 1 377 ? -5.993 -15.465 -1.343 1.00 58.75 377 VAL A C 1
ATOM 2679 O O . VAL A 1 377 ? -6.716 -14.677 -1.964 1.00 58.75 377 VAL A O 1
ATOM 2682 N N . ARG A 1 378 ? -4.891 -15.094 -0.690 1.00 70.94 378 ARG A N 1
ATOM 2683 C CA . ARG A 1 378 ? -4.369 -13.724 -0.649 1.00 70.94 378 ARG A CA 1
ATOM 2684 C C . ARG A 1 378 ? -3.945 -13.265 -2.044 1.00 70.94 378 ARG A C 1
ATOM 2686 O O . ARG A 1 378 ? -3.279 -14.004 -2.771 1.00 70.94 378 ARG A O 1
ATOM 2693 N N . ARG A 1 379 ? -4.326 -12.041 -2.404 1.00 84.56 379 ARG A N 1
ATOM 2694 C CA . ARG A 1 379 ? -4.020 -11.413 -3.696 1.00 84.56 379 ARG A CA 1
ATOM 2695 C C . ARG A 1 379 ? -3.384 -10.061 -3.436 1.00 84.56 379 ARG A C 1
ATOM 2697 O O . ARG A 1 379 ? -4.078 -9.114 -3.070 1.00 84.56 379 ARG A O 1
ATOM 2704 N N . PHE A 1 380 ? -2.074 -9.991 -3.598 1.00 94.31 380 PHE A N 1
ATOM 2705 C CA . PHE A 1 380 ? -1.319 -8.775 -3.359 1.00 94.31 380 PHE A CA 1
ATOM 2706 C C . PHE A 1 380 ? -0.083 -8.702 -4.247 1.00 94.31 380 PHE A C 1
ATOM 2708 O O . PHE A 1 380 ? 0.516 -9.730 -4.559 1.00 94.31 380 PHE A O 1
ATOM 2715 N N . LEU A 1 381 ? 0.323 -7.489 -4.594 1.00 97.56 381 LEU A N 1
ATOM 2716 C CA . LEU A 1 381 ? 1.635 -7.194 -5.141 1.00 97.56 381 LEU A CA 1
ATOM 2717 C C . LEU A 1 381 ? 2.389 -6.269 -4.196 1.00 97.56 381 LEU A C 1
ATOM 2719 O O . LEU A 1 381 ? 1.806 -5.369 -3.595 1.00 97.56 381 LEU A O 1
ATOM 2723 N N . VAL A 1 382 ? 3.693 -6.489 -4.093 1.00 98.44 382 VAL A N 1
ATOM 2724 C CA . VAL A 1 382 ? 4.630 -5.586 -3.426 1.00 98.44 382 VAL A CA 1
ATOM 2725 C C . VAL A 1 382 ? 5.443 -4.896 -4.505 1.00 98.44 382 VAL A C 1
ATOM 2727 O O . VAL A 1 382 ? 6.118 -5.559 -5.292 1.00 98.44 382 VAL A O 1
ATOM 2730 N N . ILE A 1 383 ? 5.360 -3.572 -4.555 1.00 98.56 383 ILE A N 1
ATOM 2731 C CA . ILE A 1 383 ? 6.041 -2.764 -5.562 1.00 98.56 383 ILE A CA 1
ATOM 2732 C C . ILE A 1 383 ? 7.353 -2.247 -4.979 1.00 98.56 383 ILE A C 1
ATOM 2734 O O . ILE A 1 383 ? 7.372 -1.600 -3.931 1.00 98.56 383 ILE A O 1
ATOM 2738 N N . GLY A 1 384 ? 8.459 -2.542 -5.659 1.00 95.44 384 GLY A N 1
ATOM 2739 C CA . GLY A 1 384 ? 9.779 -2.061 -5.271 1.00 95.44 384 GLY A CA 1
ATOM 2740 C C . GLY A 1 384 ? 9.941 -0.551 -5.453 1.00 95.44 384 GLY A C 1
ATOM 2741 O O . GLY A 1 384 ? 9.243 0.093 -6.233 1.00 95.44 384 GLY A O 1
ATOM 2742 N N . PHE A 1 385 ? 10.922 0.014 -4.748 1.00 97.00 385 PHE A N 1
ATOM 2743 C CA . PHE A 1 385 ? 11.355 1.402 -4.930 1.00 97.00 385 PHE A CA 1
ATOM 2744 C C . PHE A 1 385 ? 11.663 1.723 -6.392 1.00 97.00 385 PHE A C 1
ATOM 2746 O O . PHE A 1 385 ? 12.370 0.955 -7.036 1.00 97.00 385 PHE A O 1
ATOM 2753 N N . THR A 1 386 ? 11.223 2.891 -6.858 1.00 96.19 386 THR A N 1
ATOM 2754 C CA . THR A 1 386 ? 11.528 3.433 -8.193 1.00 96.19 386 THR A CA 1
ATOM 2755 C C . THR A 1 386 ? 12.640 4.486 -8.172 1.00 96.19 386 THR A C 1
ATOM 2757 O O . THR A 1 386 ? 13.008 5.010 -9.212 1.00 96.19 386 THR A O 1
ATOM 2760 N N . THR A 1 387 ? 13.195 4.812 -7.002 1.00 95.50 387 THR A N 1
ATOM 2761 C CA . THR A 1 387 ? 14.238 5.838 -6.837 1.00 95.50 387 THR A CA 1
ATOM 2762 C C . THR A 1 387 ? 15.623 5.234 -6.619 1.00 95.50 387 THR A C 1
ATOM 2764 O O . THR A 1 387 ? 15.749 4.125 -6.089 1.00 95.50 387 THR A O 1
ATOM 2767 N N . SER A 1 388 ? 16.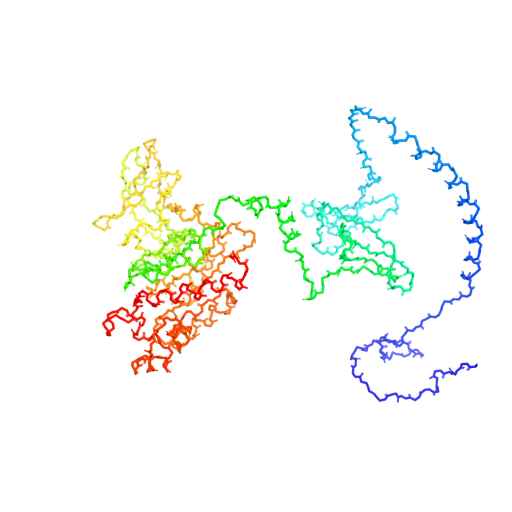665 6.027 -6.907 1.00 95.81 388 SER A N 1
ATOM 2768 C CA . SER A 1 388 ? 18.079 5.613 -6.908 1.00 95.81 388 SER A CA 1
ATOM 2769 C C . SER A 1 388 ? 18.418 4.684 -8.089 1.00 95.81 388 SER A C 1
ATOM 2771 O O . SER A 1 388 ? 17.788 4.779 -9.140 1.00 95.81 388 SER A O 1
ATOM 2773 N N . THR A 1 389 ? 19.445 3.845 -7.941 1.00 97.12 389 THR A N 1
ATOM 2774 C CA . THR A 1 389 ? 19.896 2.866 -8.939 1.00 97.12 389 THR A CA 1
ATOM 2775 C C . THR A 1 389 ? 19.491 1.447 -8.535 1.00 97.12 389 THR A C 1
ATOM 2777 O O . THR A 1 389 ? 19.348 1.145 -7.346 1.00 97.12 389 THR A O 1
ATOM 2780 N N . LEU A 1 390 ? 19.394 0.540 -9.510 1.00 93.69 390 LEU A N 1
ATOM 2781 C CA . LEU A 1 390 ? 19.222 -0.897 -9.270 1.00 93.69 390 LEU A CA 1
ATOM 2782 C C . LEU A 1 390 ? 20.293 -1.451 -8.324 1.00 93.69 390 LEU A C 1
ATOM 2784 O O . LEU A 1 390 ? 19.969 -2.169 -7.384 1.00 93.69 390 LEU A O 1
ATOM 2788 N N . ALA A 1 391 ? 21.556 -1.056 -8.511 1.00 94.81 391 ALA A N 1
ATOM 2789 C CA . ALA A 1 391 ? 22.650 -1.476 -7.639 1.00 94.81 391 ALA A CA 1
ATOM 2790 C C . ALA A 1 391 ? 22.446 -1.017 -6.183 1.00 94.81 391 ALA A C 1
ATOM 2792 O O . ALA A 1 391 ? 22.631 -1.802 -5.256 1.00 94.81 391 ALA A O 1
ATOM 2793 N N . ALA A 1 392 ? 22.008 0.227 -5.965 1.00 95.94 392 ALA A N 1
ATOM 2794 C CA . ALA A 1 392 ? 21.753 0.750 -4.624 1.00 95.94 392 ALA A CA 1
ATOM 2795 C C . ALA A 1 392 ? 20.529 0.101 -3.955 1.00 95.94 392 ALA A C 1
ATOM 2797 O O . ALA A 1 392 ? 20.479 -0.018 -2.730 1.00 95.94 392 ALA A O 1
ATOM 2798 N N . ARG A 1 393 ? 19.537 -0.333 -4.743 1.00 94.75 393 ARG A N 1
ATOM 2799 C CA . ARG A 1 393 ? 18.330 -1.017 -4.252 1.00 94.75 393 ARG A CA 1
ATOM 2800 C C . ARG A 1 393 ? 18.454 -2.542 -4.208 1.00 94.75 393 ARG A C 1
ATOM 2802 O O . ARG A 1 393 ? 17.560 -3.186 -3.666 1.00 94.75 393 ARG A O 1
ATOM 2809 N N . ALA A 1 394 ? 19.560 -3.114 -4.684 1.00 90.69 394 ALA A N 1
ATOM 2810 C CA . ALA A 1 394 ? 19.723 -4.557 -4.853 1.00 90.69 394 ALA A CA 1
ATOM 2811 C C . ALA A 1 394 ? 19.424 -5.356 -3.576 1.00 90.69 394 ALA A C 1
ATOM 2813 O O . ALA A 1 394 ? 18.687 -6.335 -3.638 1.00 90.69 394 ALA A O 1
ATOM 2814 N N . SER A 1 395 ? 19.929 -4.921 -2.416 1.00 92.62 395 SER A N 1
ATOM 2815 C CA . SER A 1 395 ? 19.711 -5.624 -1.140 1.00 92.62 395 SER A CA 1
ATOM 2816 C C . SER A 1 395 ? 18.226 -5.680 -0.754 1.00 92.62 395 SER A C 1
ATOM 2818 O O . SER A 1 395 ? 17.673 -6.759 -0.539 1.00 92.62 395 SER A O 1
ATOM 2820 N N . ILE A 1 396 ? 17.541 -4.531 -0.753 1.00 93.56 396 ILE A N 1
ATOM 2821 C CA . ILE A 1 396 ? 16.134 -4.451 -0.341 1.00 93.56 396 ILE A CA 1
ATOM 2822 C C . ILE A 1 396 ? 15.187 -5.077 -1.372 1.00 93.56 396 ILE A C 1
ATOM 2824 O O . ILE A 1 396 ? 14.235 -5.756 -0.996 1.00 93.56 396 ILE A O 1
ATOM 2828 N N . HIS A 1 397 ? 15.464 -4.916 -2.671 1.00 93.69 397 HIS A N 1
ATOM 2829 C CA . HIS A 1 397 ? 14.699 -5.571 -3.735 1.00 93.69 397 HIS A CA 1
ATOM 2830 C C . HIS A 1 397 ? 14.907 -7.088 -3.732 1.00 93.69 397 HIS A C 1
ATOM 2832 O O . HIS A 1 397 ? 13.938 -7.814 -3.922 1.00 93.69 397 HIS A O 1
ATOM 2838 N N . SER A 1 398 ? 16.115 -7.582 -3.435 1.00 87.50 398 SER A N 1
ATOM 2839 C CA . SER A 1 398 ? 16.363 -9.025 -3.272 1.00 87.50 398 SER A CA 1
ATOM 2840 C C . SER A 1 398 ? 15.613 -9.589 -2.069 1.00 87.50 398 SER A C 1
ATOM 2842 O O . SER A 1 398 ? 15.021 -10.658 -2.166 1.00 87.50 398 SER A O 1
ATOM 2844 N N . ALA A 1 399 ? 15.570 -8.862 -0.950 1.00 84.88 399 ALA A N 1
ATOM 2845 C CA . ALA A 1 399 ? 14.792 -9.274 0.216 1.00 84.88 399 ALA A CA 1
ATOM 2846 C C . ALA A 1 399 ? 13.282 -9.332 -0.093 1.00 84.88 399 ALA A C 1
ATOM 2848 O O . ALA A 1 399 ? 12.613 -10.304 0.260 1.00 84.88 399 ALA A O 1
ATOM 2849 N N . MET A 1 400 ? 12.749 -8.344 -0.823 1.00 88.56 400 MET A N 1
ATOM 2850 C CA . MET A 1 400 ? 11.360 -8.361 -1.298 1.00 88.56 400 MET A CA 1
ATOM 2851 C C . MET A 1 400 ? 11.096 -9.516 -2.278 1.00 88.56 400 MET A C 1
ATOM 2853 O O . MET A 1 400 ? 10.089 -10.210 -2.143 1.00 88.56 400 MET A O 1
ATOM 2857 N N . LEU A 1 401 ? 11.999 -9.768 -3.231 1.00 83.44 401 LEU A N 1
ATOM 2858 C CA . LEU A 1 401 ? 11.886 -10.890 -4.165 1.00 83.44 401 LEU A CA 1
ATOM 2859 C C . LEU A 1 401 ? 11.904 -12.235 -3.433 1.00 83.44 401 LEU A C 1
ATOM 2861 O O . LEU A 1 401 ? 11.050 -13.075 -3.694 1.00 83.44 401 LEU A O 1
ATOM 2865 N N . ASN A 1 402 ? 12.818 -12.428 -2.482 1.00 76.31 402 ASN A N 1
ATOM 2866 C CA . ASN A 1 402 ? 12.906 -13.662 -1.703 1.00 76.31 402 ASN A CA 1
ATOM 2867 C C . ASN A 1 402 ? 11.654 -13.889 -0.847 1.00 76.31 402 ASN A C 1
ATOM 2869 O O . ASN A 1 402 ? 11.200 -15.023 -0.716 1.00 76.31 402 ASN A O 1
ATOM 2873 N N . ARG A 1 403 ? 11.069 -12.822 -0.283 1.00 86.50 403 ARG A N 1
ATOM 2874 C CA . ARG A 1 403 ? 9.895 -12.933 0.595 1.00 86.50 403 ARG A CA 1
ATOM 2875 C C . ARG A 1 403 ? 8.583 -13.115 -0.166 1.00 86.50 403 ARG A C 1
ATOM 2877 O O . ARG A 1 403 ? 7.710 -13.850 0.289 1.00 86.50 403 ARG A O 1
ATOM 2884 N N . TYR A 1 404 ? 8.426 -12.456 -1.313 1.00 83.75 404 TYR A N 1
ATOM 2885 C CA . TYR A 1 404 ? 7.145 -12.399 -2.030 1.00 83.75 404 TYR A CA 1
ATOM 2886 C C . TYR A 1 404 ? 7.158 -13.124 -3.384 1.00 83.75 404 TYR A C 1
ATOM 2888 O O . TYR A 1 404 ? 6.097 -13.329 -3.982 1.00 83.75 404 TYR A O 1
ATOM 2896 N N . GLY A 1 405 ? 8.326 -13.539 -3.878 1.00 85.50 405 GLY A N 1
ATOM 2897 C CA . GLY A 1 405 ? 8.496 -14.256 -5.140 1.00 85.50 405 GLY A CA 1
ATOM 2898 C C . GLY A 1 405 ? 7.821 -13.534 -6.303 1.00 85.50 405 GLY A C 1
ATOM 2899 O O . GLY A 1 405 ? 7.983 -12.332 -6.502 1.00 85.50 405 GLY A O 1
ATOM 2900 N N . ARG A 1 406 ? 6.966 -14.255 -7.037 1.00 79.69 406 ARG A N 1
ATOM 2901 C CA . ARG A 1 406 ? 6.191 -13.713 -8.171 1.00 79.69 406 ARG A CA 1
ATOM 2902 C C . ARG A 1 406 ? 5.236 -12.569 -7.791 1.00 79.69 406 ARG A C 1
ATOM 2904 O O . ARG A 1 406 ? 4.713 -11.906 -8.682 1.00 79.69 406 ARG A O 1
ATOM 2911 N N . ARG A 1 407 ? 4.997 -12.315 -6.501 1.00 86.12 407 ARG A N 1
ATOM 2912 C CA . ARG A 1 407 ? 4.175 -11.194 -6.012 1.00 86.12 407 ARG A CA 1
ATOM 2913 C C . ARG A 1 407 ? 4.988 -9.919 -5.770 1.00 86.12 407 ARG A C 1
ATOM 2915 O O . ARG A 1 407 ? 4.405 -8.889 -5.458 1.00 86.12 407 ARG A O 1
ATOM 2922 N N . PHE A 1 408 ? 6.309 -9.954 -5.941 1.00 93.94 408 PHE A N 1
ATOM 2923 C CA . PHE A 1 408 ? 7.145 -8.758 -5.987 1.00 93.94 408 PHE A CA 1
ATOM 2924 C C . PHE A 1 408 ? 7.267 -8.227 -7.421 1.00 93.94 408 PHE A C 1
ATOM 2926 O O . PHE A 1 408 ? 7.559 -8.980 -8.353 1.00 93.94 408 PHE A O 1
ATOM 2933 N N . VAL A 1 409 ? 7.067 -6.922 -7.598 1.00 91.94 409 VAL A N 1
ATOM 2934 C CA . VAL A 1 409 ? 7.250 -6.208 -8.866 1.00 91.94 409 VAL A CA 1
ATOM 2935 C C . VAL A 1 409 ? 8.411 -5.236 -8.721 1.00 91.94 409 VAL A C 1
ATOM 2937 O O . VAL A 1 409 ? 8.321 -4.232 -8.010 1.00 91.94 409 VAL A O 1
ATOM 2940 N N . ASN A 1 410 ? 9.500 -5.515 -9.432 1.00 92.50 410 ASN A N 1
ATOM 2941 C CA . ASN A 1 410 ? 10.628 -4.602 -9.536 1.00 92.50 410 ASN A CA 1
ATOM 2942 C C . ASN A 1 410 ? 10.338 -3.514 -10.583 1.00 92.50 410 ASN A C 1
ATOM 2944 O O . ASN A 1 410 ? 10.762 -3.606 -11.734 1.00 92.50 410 ASN A O 1
ATOM 2948 N N . SER A 1 411 ? 9.569 -2.492 -10.197 1.00 93.19 411 SER A N 1
ATOM 2949 C CA . SER A 1 411 ? 9.216 -1.396 -11.110 1.00 93.19 411 SER A CA 1
ATOM 2950 C C . SER A 1 411 ? 10.443 -0.639 -11.614 1.00 93.19 411 SER A C 1
ATOM 2952 O O . SER A 1 411 ? 10.452 -0.222 -12.766 1.00 93.19 411 SER A O 1
ATOM 2954 N N . LEU A 1 412 ? 11.490 -0.477 -10.795 1.00 96.50 412 LEU A N 1
ATOM 2955 C CA . LEU A 1 412 ? 12.714 0.208 -11.222 1.00 96.50 412 LEU A CA 1
ATOM 2956 C C . LEU A 1 412 ? 13.402 -0.524 -12.372 1.00 96.50 412 LEU A C 1
ATOM 2958 O O . LEU A 1 412 ? 13.829 0.121 -13.322 1.00 96.50 412 LEU A O 1
ATOM 2962 N N . GLU A 1 413 ? 13.478 -1.851 -12.314 1.00 93.69 413 GLU A N 1
ATOM 2963 C CA . GLU A 1 413 ? 14.090 -2.663 -13.370 1.00 93.69 413 GLU A CA 1
ATOM 2964 C C . GLU A 1 413 ? 13.356 -2.515 -14.701 1.00 93.69 413 GLU A C 1
ATOM 2966 O O . GLU A 1 413 ? 13.984 -2.267 -15.726 1.00 93.69 413 GLU A O 1
ATOM 2971 N N . TYR A 1 414 ? 12.023 -2.565 -14.684 1.00 95.56 414 TYR A N 1
ATOM 2972 C CA . TYR A 1 414 ? 11.238 -2.343 -15.895 1.00 95.56 414 TYR A CA 1
ATOM 2973 C C . TYR A 1 414 ? 11.346 -0.898 -16.404 1.00 95.56 414 TYR A C 1
ATOM 2975 O O . TYR A 1 414 ? 11.600 -0.671 -17.587 1.00 95.56 414 TYR A O 1
ATOM 2983 N N . LEU A 1 415 ? 11.172 0.092 -15.526 1.00 96.75 415 LEU A N 1
ATOM 2984 C CA . LEU A 1 415 ? 11.136 1.506 -15.909 1.00 96.75 415 LEU A CA 1
ATOM 2985 C C . LEU A 1 415 ? 12.508 2.049 -16.331 1.00 96.75 415 LEU A C 1
ATOM 2987 O O . LEU A 1 415 ? 12.566 3.008 -17.095 1.00 96.75 415 LEU A O 1
ATOM 2991 N N . SER A 1 416 ? 13.604 1.430 -15.885 1.00 95.75 416 SER A N 1
ATOM 2992 C CA . SER A 1 416 ? 14.973 1.721 -16.339 1.00 95.75 416 SER A CA 1
ATOM 2993 C C . SER A 1 416 ? 15.370 0.914 -17.581 1.00 95.75 416 SER A C 1
ATOM 2995 O O . SER A 1 416 ? 16.523 0.526 -17.734 1.00 95.75 416 SER A O 1
ATOM 2997 N N . SER A 1 417 ? 14.424 0.674 -18.496 1.00 95.06 417 SER A N 1
ATOM 2998 C CA . SER A 1 417 ? 14.662 -0.084 -19.726 1.00 95.06 417 SER A CA 1
ATOM 2999 C C . SER A 1 417 ? 14.204 0.657 -20.982 1.00 95.06 417 SER A C 1
ATOM 3001 O O . SER A 1 417 ? 13.238 1.425 -20.975 1.00 95.06 417 SER A O 1
ATOM 3003 N N . TYR A 1 418 ? 14.850 0.348 -22.108 1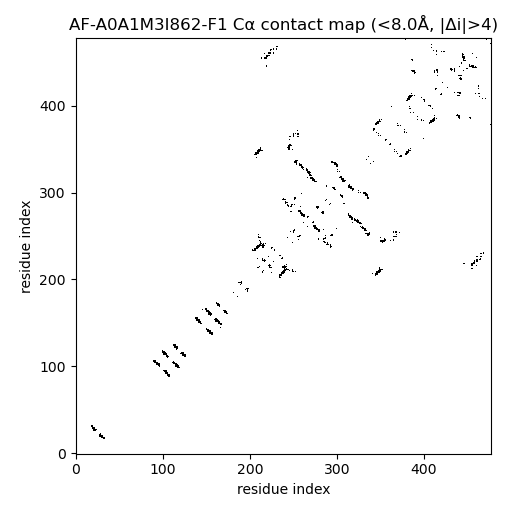.00 93.56 418 TYR A N 1
ATOM 3004 C CA . TYR A 1 418 ? 14.410 0.809 -23.426 1.00 93.56 418 TYR A CA 1
ATOM 3005 C C . TYR A 1 418 ? 13.015 0.290 -23.798 1.00 93.56 418 TYR A C 1
ATOM 3007 O O . TYR A 1 418 ? 12.289 0.965 -24.524 1.00 93.56 418 TYR A O 1
ATOM 3015 N N . ALA A 1 419 ? 12.614 -0.881 -23.289 1.00 92.62 419 ALA A N 1
ATOM 3016 C CA . ALA A 1 419 ? 11.297 -1.453 -23.558 1.00 92.62 419 ALA A CA 1
ATOM 3017 C C . ALA A 1 419 ? 10.168 -0.577 -22.993 1.00 92.62 419 ALA A C 1
ATOM 3019 O O . ALA A 1 419 ? 9.163 -0.361 -23.673 1.00 92.62 419 ALA A O 1
ATOM 3020 N N . ALA A 1 420 ? 10.353 -0.021 -21.791 1.00 93.38 420 ALA A N 1
ATOM 3021 C CA . ALA A 1 420 ? 9.385 0.895 -21.196 1.00 93.38 420 ALA A CA 1
ATOM 3022 C C . ALA A 1 420 ? 9.257 2.197 -22.006 1.00 93.38 420 ALA A C 1
ATOM 3024 O O . ALA A 1 420 ? 8.138 2.639 -22.273 1.00 93.38 420 ALA A O 1
ATOM 3025 N N . LEU A 1 421 ? 10.376 2.788 -22.451 1.00 93.88 421 LEU A N 1
ATOM 3026 C CA . LEU A 1 421 ? 10.362 3.992 -23.299 1.00 93.88 421 LEU A CA 1
ATOM 3027 C C . LEU A 1 421 ? 9.695 3.729 -24.653 1.00 93.88 421 LEU A C 1
ATOM 3029 O O . LEU A 1 421 ? 8.803 4.474 -25.057 1.00 93.88 421 LEU A O 1
ATOM 3033 N N . ALA A 1 422 ? 10.063 2.631 -25.317 1.00 94.94 422 ALA A N 1
ATOM 3034 C CA . ALA A 1 422 ? 9.483 2.245 -26.599 1.00 94.94 422 ALA A CA 1
ATOM 3035 C C . ALA A 1 422 ? 7.966 2.041 -26.492 1.00 94.94 422 ALA A C 1
ATOM 3037 O O . ALA A 1 422 ? 7.214 2.521 -27.339 1.00 94.94 422 ALA A O 1
ATOM 3038 N N . ARG A 1 423 ? 7.492 1.397 -25.416 1.00 95.56 423 ARG A N 1
ATOM 3039 C CA . ARG A 1 423 ? 6.056 1.227 -25.161 1.00 95.56 423 ARG A CA 1
ATOM 3040 C C . ARG A 1 423 ? 5.344 2.553 -24.895 1.00 95.56 423 ARG A C 1
ATOM 3042 O O . ARG A 1 423 ? 4.184 2.700 -25.270 1.00 95.56 423 ARG A O 1
ATOM 3049 N N . ALA A 1 424 ? 6.018 3.507 -24.260 1.00 93.00 424 ALA A N 1
ATOM 3050 C CA . ALA A 1 424 ? 5.498 4.857 -24.075 1.00 93.00 424 ALA A CA 1
ATOM 3051 C C . ALA A 1 424 ? 5.512 5.695 -25.370 1.00 93.00 424 ALA A C 1
ATOM 3053 O O . ALA A 1 424 ? 5.034 6.826 -25.354 1.00 93.00 424 ALA A O 1
ATOM 3054 N N . GLY A 1 425 ? 6.047 5.169 -26.480 1.00 96.81 425 GLY A N 1
ATOM 3055 C CA . GLY A 1 425 ? 6.216 5.917 -27.726 1.00 96.81 425 GLY A CA 1
ATOM 3056 C C . GLY A 1 425 ? 7.302 6.992 -27.637 1.00 96.81 425 GLY A C 1
ATOM 3057 O O . GLY A 1 425 ? 7.259 7.966 -28.384 1.00 96.81 425 GLY A O 1
ATOM 3058 N N . ILE A 1 426 ? 8.253 6.839 -26.711 1.00 97.38 426 ILE A N 1
ATOM 3059 C CA . ILE A 1 426 ? 9.324 7.802 -26.461 1.00 97.38 426 ILE A CA 1
ATOM 3060 C C . ILE A 1 426 ? 10.603 7.319 -27.141 1.00 97.38 426 ILE A C 1
ATOM 3062 O O . ILE A 1 426 ? 11.109 6.234 -26.851 1.00 97.38 426 ILE A O 1
ATOM 3066 N N . THR A 1 427 ? 11.155 8.157 -28.015 1.00 97.62 427 THR A N 1
ATOM 3067 C CA . THR A 1 427 ? 12.511 7.975 -28.543 1.00 97.62 427 THR A CA 1
ATOM 3068 C C . THR A 1 427 ? 13.525 8.337 -27.451 1.00 97.62 427 THR A C 1
ATOM 3070 O O . THR A 1 427 ? 13.476 9.472 -26.970 1.00 97.62 427 THR A O 1
ATOM 3073 N N . PRO A 1 428 ? 14.438 7.428 -27.056 1.00 97.62 428 PRO A N 1
ATOM 3074 C CA . PRO A 1 428 ? 15.418 7.704 -26.008 1.00 97.62 428 PRO A CA 1
ATOM 3075 C C . PRO A 1 428 ? 16.309 8.910 -26.325 1.00 97.62 428 PRO A C 1
ATOM 3077 O O . PRO A 1 428 ? 16.762 9.092 -27.457 1.00 97.62 428 PRO A O 1
ATOM 3080 N N . THR A 1 429 ? 16.576 9.725 -25.307 1.00 98.06 429 THR A N 1
ATOM 3081 C CA . THR A 1 429 ? 17.590 10.784 -25.347 1.00 98.06 429 THR A CA 1
ATOM 3082 C C . THR A 1 429 ? 18.920 10.285 -24.783 1.00 98.06 429 THR A C 1
ATOM 3084 O O . THR A 1 429 ? 18.956 9.341 -23.999 1.00 98.06 429 THR A O 1
ATOM 3087 N N . ALA A 1 430 ? 20.020 10.997 -25.049 1.00 97.88 430 ALA A N 1
ATOM 3088 C CA . ALA A 1 430 ? 21.312 10.687 -24.421 1.00 97.88 430 ALA A CA 1
ATOM 3089 C C . ALA A 1 430 ? 21.261 10.718 -22.874 1.00 97.88 430 ALA A C 1
ATOM 3091 O O . ALA A 1 430 ? 22.027 10.025 -22.203 1.00 97.88 430 ALA A O 1
ATOM 3092 N N . GLY A 1 431 ? 20.357 11.519 -22.293 1.00 97.62 431 GLY A N 1
ATOM 3093 C CA . GLY A 1 431 ? 20.121 11.540 -20.848 1.00 97.62 431 GLY A CA 1
ATOM 3094 C C . GLY A 1 431 ? 19.408 10.282 -20.346 1.00 97.62 431 GLY A C 1
ATOM 3095 O O . GLY A 1 431 ? 19.727 9.796 -19.260 1.00 97.62 431 GLY A O 1
ATOM 3096 N N . ASP A 1 432 ? 18.484 9.740 -21.142 1.00 98.19 432 ASP A N 1
ATOM 3097 C CA . ASP A 1 432 ? 17.832 8.458 -20.868 1.00 98.19 432 ASP A CA 1
ATOM 3098 C C . ASP A 1 432 ? 18.840 7.313 -20.945 1.00 98.19 432 ASP A C 1
ATOM 3100 O O . ASP A 1 432 ? 18.939 6.541 -19.993 1.00 98.19 432 ASP A O 1
ATOM 3104 N N . ASP A 1 433 ? 19.655 7.268 -22.004 1.00 98.06 433 ASP A N 1
ATOM 3105 C CA . ASP A 1 433 ? 20.685 6.240 -22.207 1.00 98.06 433 ASP A CA 1
ATOM 3106 C C . ASP A 1 433 ? 21.633 6.155 -21.002 1.00 98.06 433 ASP A C 1
ATOM 3108 O O . ASP A 1 433 ? 21.901 5.073 -20.473 1.00 98.06 433 ASP A O 1
ATOM 3112 N N . ALA A 1 434 ? 22.095 7.309 -20.509 1.00 97.81 434 ALA A N 1
ATOM 3113 C CA . ALA A 1 434 ? 22.986 7.382 -19.355 1.00 97.81 434 ALA A CA 1
ATOM 3114 C C . ALA A 1 434 ? 22.327 6.882 -18.055 1.00 97.81 434 ALA A C 1
ATOM 3116 O O . ALA A 1 434 ? 22.989 6.253 -17.224 1.00 97.81 434 ALA A O 1
ATOM 3117 N N . LYS A 1 435 ? 21.031 7.153 -17.847 1.00 97.31 435 LYS A N 1
ATOM 3118 C CA . LYS A 1 435 ? 20.302 6.685 -16.657 1.00 97.31 435 LYS A CA 1
ATOM 3119 C C . LYS A 1 435 ? 19.952 5.204 -16.740 1.00 97.31 435 LYS A C 1
ATOM 3121 O O . LYS A 1 435 ? 20.133 4.512 -15.740 1.00 97.31 435 LYS A O 1
ATOM 3126 N N . ILE A 1 436 ? 19.550 4.715 -17.913 1.00 97.31 436 ILE A N 1
ATOM 3127 C CA . ILE A 1 436 ? 19.305 3.292 -18.187 1.00 97.31 436 ILE A CA 1
ATOM 3128 C C . ILE A 1 436 ? 20.583 2.483 -17.960 1.00 97.31 436 ILE A C 1
ATOM 3130 O O . ILE A 1 436 ? 20.557 1.495 -17.232 1.00 97.31 436 ILE A O 1
ATOM 3134 N N . ALA A 1 437 ? 21.725 2.943 -18.484 1.00 95.69 437 ALA A N 1
ATOM 3135 C CA . ALA A 1 437 ? 23.017 2.285 -18.278 1.00 95.69 437 ALA A CA 1
ATOM 3136 C C . ALA A 1 437 ? 23.413 2.181 -16.791 1.00 95.69 437 ALA A C 1
ATOM 3138 O O . ALA A 1 437 ? 24.122 1.258 -16.398 1.00 95.69 437 ALA A O 1
ATOM 3139 N N . ASN A 1 438 ? 22.931 3.104 -15.956 1.00 95.19 438 ASN A N 1
ATOM 3140 C CA . ASN A 1 438 ? 23.146 3.108 -14.509 1.00 95.19 438 ASN A CA 1
ATOM 3141 C C . ASN A 1 438 ? 21.980 2.473 -13.713 1.00 95.19 438 ASN A C 1
ATOM 3143 O O . ASN A 1 438 ? 21.920 2.609 -12.489 1.00 95.19 438 ASN A O 1
ATOM 3147 N N . GLY A 1 439 ? 21.009 1.840 -14.382 1.00 95.94 439 GLY A N 1
ATOM 3148 C CA . GLY A 1 439 ? 19.843 1.217 -13.747 1.00 95.94 439 GLY A CA 1
ATOM 3149 C C . GLY A 1 439 ? 18.978 2.197 -12.951 1.00 95.94 439 GLY A C 1
ATOM 3150 O O . GLY A 1 439 ? 18.544 1.880 -11.847 1.00 95.94 439 GLY A O 1
ATOM 3151 N N . SER A 1 440 ? 18.814 3.426 -13.438 1.00 97.00 440 SER A N 1
ATOM 3152 C CA . SER A 1 440 ? 17.992 4.479 -12.825 1.00 97.00 440 SER A CA 1
ATOM 3153 C C . SER A 1 440 ? 16.838 4.870 -13.742 1.00 97.00 440 SER A C 1
ATOM 3155 O O . SER A 1 440 ? 16.903 4.650 -14.951 1.00 97.00 440 SER A O 1
ATOM 3157 N N . LEU A 1 441 ? 15.817 5.525 -13.184 1.00 97.00 441 LEU A N 1
ATOM 3158 C CA . LEU A 1 441 ? 14.748 6.126 -13.982 1.00 97.00 441 LEU A CA 1
ATOM 3159 C C . LEU A 1 441 ? 15.318 7.066 -15.070 1.00 97.00 441 LEU A C 1
ATOM 3161 O O . LEU A 1 441 ? 16.104 7.966 -14.741 1.00 97.00 441 LEU A O 1
ATOM 3165 N N . PRO A 1 442 ? 14.916 6.886 -16.340 1.00 97.75 442 PRO A N 1
ATOM 3166 C CA . PRO A 1 442 ? 15.229 7.808 -17.425 1.00 97.75 442 PRO A CA 1
ATOM 3167 C C . PRO A 1 442 ? 14.611 9.195 -17.165 1.00 97.75 442 PRO A C 1
ATOM 3169 O O . PRO A 1 442 ? 13.481 9.257 -16.666 1.00 97.75 442 PRO A O 1
ATOM 3172 N N . PRO A 1 443 ? 15.281 10.316 -17.514 1.00 97.75 443 PRO A N 1
ATOM 3173 C CA . PRO A 1 443 ? 14.709 11.656 -17.379 1.00 97.75 443 PRO A CA 1
ATOM 3174 C C . PRO A 1 443 ? 13.352 11.819 -18.066 1.00 97.75 443 PRO A C 1
ATOM 3176 O O . PRO A 1 443 ? 12.500 12.538 -17.551 1.00 97.75 443 PRO A O 1
ATOM 3179 N N . SER A 1 444 ? 13.113 11.105 -19.168 1.00 97.81 444 SER A N 1
ATOM 3180 C CA . SER A 1 444 ? 11.836 11.123 -19.889 1.00 97.81 444 SER A CA 1
ATOM 3181 C C . SER A 1 444 ? 10.639 10.613 -19.071 1.00 97.81 444 SER A C 1
ATOM 3183 O O . SER A 1 444 ? 9.496 10.914 -19.412 1.00 97.81 444 SER A O 1
ATOM 3185 N N . PHE A 1 445 ? 10.862 9.891 -17.967 1.00 98.38 445 PHE A N 1
ATOM 3186 C CA . PHE A 1 445 ? 9.810 9.468 -17.032 1.00 98.38 445 PHE A CA 1
ATOM 3187 C C . PHE A 1 445 ? 9.715 10.314 -15.764 1.00 98.38 445 PHE A C 1
ATOM 3189 O O . PHE A 1 445 ? 8.807 10.094 -14.963 1.00 98.38 445 PHE A O 1
ATOM 3196 N N . LEU A 1 446 ? 10.612 11.279 -15.565 1.00 97.31 446 LEU A N 1
ATOM 3197 C CA . LEU A 1 446 ? 10.645 12.114 -14.369 1.00 97.31 446 LEU A CA 1
ATOM 3198 C C . LEU A 1 446 ? 9.929 13.445 -14.599 1.00 97.31 446 LEU A C 1
ATOM 3200 O O . LEU A 1 446 ? 9.940 14.017 -15.691 1.00 97.31 446 LEU A O 1
ATOM 3204 N N . THR A 1 447 ? 9.293 13.945 -13.545 1.00 93.75 447 THR A N 1
ATOM 3205 C CA . THR A 1 447 ? 8.750 15.303 -13.533 1.00 93.75 447 THR A CA 1
ATOM 3206 C C . THR A 1 447 ? 9.884 16.299 -13.289 1.00 93.75 447 THR A C 1
ATOM 3208 O O . THR A 1 447 ? 10.770 16.024 -12.492 1.00 93.75 447 THR A O 1
ATOM 3211 N N . ASN A 1 448 ? 9.893 17.449 -13.969 1.00 89.81 448 ASN A N 1
ATOM 3212 C CA . ASN A 1 448 ? 10.828 18.560 -13.710 1.00 89.81 448 ASN A CA 1
ATOM 3213 C C . ASN A 1 448 ? 12.315 18.167 -13.532 1.00 89.81 448 ASN A C 1
ATOM 3215 O O . ASN A 1 448 ? 13.039 18.768 -12.728 1.00 89.81 448 ASN A O 1
ATOM 3219 N N . PHE A 1 449 ? 12.801 17.164 -14.267 1.00 89.62 449 PHE A N 1
ATOM 3220 C CA . PHE A 1 449 ? 14.204 16.754 -14.204 1.00 89.62 449 PHE A CA 1
ATOM 3221 C C . PHE A 1 449 ? 15.134 17.915 -14.621 1.00 89.62 449 PHE A C 1
ATOM 3223 O O . PHE A 1 449 ? 14.847 18.586 -15.615 1.00 89.62 449 PHE A O 1
ATOM 3230 N N . PRO A 1 450 ? 16.260 18.169 -13.917 1.00 91.00 450 PRO A N 1
ATOM 3231 C CA . PRO A 1 450 ? 16.849 17.384 -12.823 1.00 91.00 450 PRO A CA 1
ATOM 3232 C C . PRO A 1 450 ? 16.435 17.816 -11.406 1.00 91.00 450 PRO A C 1
ATOM 3234 O O . PRO A 1 450 ? 17.020 17.334 -10.440 1.00 91.00 450 PRO A O 1
ATOM 3237 N N . THR A 1 451 ? 15.487 18.744 -11.256 1.00 92.81 451 THR A N 1
ATOM 3238 C CA . THR A 1 451 ? 15.115 19.292 -9.937 1.00 92.81 451 THR A CA 1
ATOM 3239 C C . THR A 1 451 ? 14.319 18.306 -9.089 1.00 92.81 451 THR A C 1
ATOM 3241 O O . THR A 1 451 ? 14.519 18.242 -7.878 1.00 92.81 451 THR A O 1
ATOM 3244 N N . ASP A 1 452 ? 13.479 17.495 -9.730 1.00 91.56 452 ASP A N 1
ATOM 3245 C CA . ASP A 1 452 ? 12.800 16.370 -9.106 1.00 91.56 452 ASP A CA 1
ATOM 3246 C C . ASP A 1 452 ? 13.266 15.071 -9.776 1.00 91.56 452 ASP A C 1
ATOM 3248 O O . ASP A 1 452 ? 13.110 14.849 -10.974 1.00 91.56 452 ASP A O 1
ATOM 3252 N N . VAL A 1 453 ? 13.930 14.231 -8.985 1.00 92.00 453 VAL A N 1
ATOM 3253 C CA . VAL A 1 453 ? 14.442 12.916 -9.406 1.00 92.00 453 VAL A CA 1
ATOM 3254 C C . VAL A 1 453 ? 13.707 11.767 -8.715 1.00 92.00 453 VAL A C 1
ATOM 3256 O O . VAL A 1 453 ? 14.159 10.623 -8.750 1.00 92.00 453 VAL A O 1
ATOM 3259 N N . THR A 1 454 ? 12.606 12.085 -8.033 1.00 94.00 454 THR A N 1
ATOM 3260 C CA . THR A 1 454 ? 11.805 11.145 -7.245 1.00 94.00 454 THR A CA 1
ATOM 3261 C C . THR A 1 454 ? 10.488 10.855 -7.938 1.00 94.00 454 THR A C 1
ATOM 3263 O O . THR A 1 454 ? 10.108 9.693 -8.080 1.00 94.00 454 THR A O 1
ATOM 3266 N N . HIS A 1 455 ? 9.791 11.905 -8.358 1.00 97.38 455 HIS A N 1
ATOM 3267 C CA . HIS A 1 455 ? 8.426 11.807 -8.839 1.00 97.38 455 HIS A CA 1
ATOM 3268 C C . HIS A 1 455 ? 8.371 11.631 -10.354 1.00 97.38 455 HIS A C 1
ATOM 3270 O O . HIS A 1 455 ? 9.068 12.303 -11.118 1.00 97.38 455 HIS A O 1
ATOM 3276 N N . MET A 1 456 ? 7.520 10.706 -10.788 1.00 97.88 456 MET A N 1
ATOM 3277 C CA . MET A 1 456 ? 7.319 10.430 -12.203 1.00 97.88 456 MET A CA 1
ATOM 3278 C C . MET A 1 456 ? 6.311 11.398 -12.821 1.00 97.88 456 MET A C 1
ATOM 3280 O O . MET A 1 456 ? 5.465 11.965 -12.131 1.00 97.88 456 MET A O 1
ATOM 3284 N N . ASN A 1 457 ? 6.411 11.579 -14.133 1.00 97.94 457 ASN A N 1
ATOM 3285 C CA . ASN A 1 457 ? 5.385 12.236 -14.937 1.00 97.94 457 ASN A CA 1
ATOM 3286 C C . ASN A 1 457 ? 4.302 11.226 -15.378 1.00 97.94 457 ASN A C 1
ATOM 3288 O O . ASN A 1 457 ? 4.346 10.046 -15.014 1.00 97.94 457 ASN A O 1
ATOM 3292 N N . ASP A 1 458 ? 3.334 11.680 -16.182 1.00 98.12 458 ASP A N 1
ATOM 3293 C CA . ASP A 1 458 ? 2.235 10.838 -16.682 1.00 98.12 458 ASP A CA 1
ATOM 3294 C C . ASP A 1 458 ? 2.734 9.591 -17.439 1.00 98.12 458 ASP A C 1
ATOM 3296 O O . ASP A 1 458 ? 2.180 8.502 -17.277 1.00 98.12 458 ASP A O 1
ATOM 3300 N N . ALA A 1 459 ? 3.811 9.710 -18.227 1.00 97.88 459 ALA A N 1
ATOM 3301 C CA . ALA A 1 459 ? 4.369 8.583 -18.973 1.00 97.88 459 ALA A CA 1
ATOM 3302 C C . ALA A 1 459 ? 4.995 7.535 -18.038 1.00 97.88 459 ALA A C 1
ATOM 3304 O O . ALA A 1 459 ? 4.752 6.339 -18.209 1.00 97.88 459 ALA A O 1
ATOM 3305 N N . GLY A 1 460 ? 5.746 7.973 -17.023 1.00 98.06 460 GLY A N 1
ATOM 3306 C CA . GLY A 1 460 ? 6.357 7.080 -16.035 1.00 98.06 460 GLY A CA 1
ATOM 3307 C C . GLY A 1 460 ? 5.319 6.301 -15.221 1.00 98.06 460 GLY A C 1
ATOM 3308 O O . GLY A 1 460 ? 5.375 5.070 -15.167 1.00 98.06 460 GLY A O 1
ATOM 3309 N N . TYR A 1 461 ? 4.315 6.984 -14.654 1.00 98.69 461 TYR A N 1
ATOM 3310 C CA . TYR A 1 461 ? 3.232 6.298 -13.933 1.00 98.69 461 TYR A CA 1
ATOM 3311 C C . TYR A 1 461 ? 2.367 5.426 -14.847 1.00 98.69 461 TYR A C 1
ATOM 3313 O O . TYR A 1 461 ? 1.922 4.361 -14.419 1.00 98.69 461 TYR A O 1
ATOM 3321 N N . GLY A 1 462 ? 2.152 5.831 -16.103 1.00 98.25 462 GLY A N 1
ATOM 3322 C CA . GLY A 1 462 ? 1.452 5.014 -17.091 1.00 98.25 462 GLY A CA 1
ATOM 3323 C C . GLY A 1 462 ? 2.169 3.688 -17.366 1.00 98.25 462 GLY A C 1
ATOM 3324 O O . GLY A 1 462 ? 1.528 2.638 -17.421 1.00 98.25 462 GLY A O 1
ATOM 3325 N N . GLN A 1 463 ? 3.501 3.708 -17.476 1.00 98.12 463 GLN A N 1
ATOM 3326 C CA . GLN A 1 463 ? 4.297 2.490 -17.648 1.00 98.12 463 GLN A CA 1
ATOM 3327 C C . GLN A 1 463 ? 4.339 1.626 -16.382 1.00 98.12 463 GLN A C 1
ATOM 3329 O O . GLN A 1 463 ? 4.235 0.404 -16.486 1.00 98.12 463 GLN A O 1
ATOM 3334 N N . GLU A 1 464 ? 4.419 2.225 -15.191 1.00 98.44 464 GLU A N 1
ATOM 3335 C CA . GLU A 1 464 ? 4.319 1.475 -13.933 1.00 98.44 464 GLU A CA 1
ATOM 3336 C C . GLU A 1 464 ? 2.965 0.757 -13.821 1.00 98.44 464 GLU A C 1
ATOM 3338 O O . GLU A 1 464 ? 2.918 -0.444 -13.552 1.00 98.44 464 GLU A O 1
ATOM 3343 N N . ALA A 1 465 ? 1.865 1.465 -14.097 1.00 98.44 465 ALA A N 1
ATOM 3344 C CA . ALA A 1 465 ? 0.520 0.898 -14.094 1.00 98.44 465 ALA A CA 1
ATOM 3345 C C . ALA A 1 465 ? 0.370 -0.251 -15.097 1.00 98.44 465 ALA A C 1
ATOM 3347 O O . ALA A 1 465 ? -0.234 -1.271 -14.771 1.00 98.44 465 ALA A O 1
ATOM 3348 N N . PHE A 1 466 ? 0.946 -0.115 -16.295 1.00 94.62 466 PHE A N 1
ATOM 3349 C CA . PHE A 1 466 ? 0.958 -1.195 -17.277 1.00 94.62 466 PHE A CA 1
ATOM 3350 C C . PHE A 1 466 ? 1.695 -2.429 -16.750 1.00 94.62 466 PHE A C 1
ATOM 3352 O O . PHE A 1 466 ? 1.179 -3.538 -16.849 1.00 94.62 466 PHE A O 1
ATOM 3359 N N . TYR A 1 467 ? 2.884 -2.256 -16.175 1.00 94.50 467 TYR A N 1
ATOM 3360 C CA . TYR A 1 467 ? 3.667 -3.388 -15.685 1.00 94.50 467 TYR A CA 1
ATOM 3361 C C . TYR A 1 467 ? 2.967 -4.117 -14.530 1.00 94.50 467 TYR A C 1
ATOM 3363 O O . TYR A 1 467 ? 2.965 -5.348 -14.469 1.00 94.50 467 TYR A O 1
ATOM 3371 N N . ILE A 1 468 ? 2.289 -3.361 -13.662 1.00 97.25 468 ILE A N 1
ATOM 3372 C CA . ILE A 1 468 ? 1.420 -3.909 -12.618 1.00 97.25 468 ILE A CA 1
ATOM 3373 C C . ILE A 1 468 ? 0.248 -4.690 -13.236 1.00 97.25 468 ILE A C 1
ATOM 3375 O O . ILE A 1 468 ? 0.013 -5.825 -12.828 1.00 97.25 468 ILE A O 1
ATOM 3379 N N . ASP A 1 469 ? -0.455 -4.138 -14.233 1.00 91.88 469 ASP A N 1
ATOM 3380 C CA . ASP A 1 469 ? -1.541 -4.831 -14.951 1.00 91.88 469 ASP A CA 1
ATOM 3381 C C . ASP A 1 469 ? -1.073 -6.166 -15.550 1.00 91.88 469 ASP A C 1
ATOM 3383 O O . ASP A 1 469 ? -1.727 -7.191 -15.350 1.00 91.88 469 ASP A O 1
ATOM 3387 N N . GLN A 1 470 ? 0.092 -6.192 -16.204 1.00 86.56 470 GLN A N 1
ATOM 3388 C CA . GLN A 1 470 ? 0.646 -7.433 -16.749 1.00 86.56 470 GLN A CA 1
ATOM 3389 C C . GLN A 1 470 ? 0.899 -8.464 -15.651 1.00 86.56 470 GLN A C 1
ATOM 3391 O O . GLN A 1 470 ? 0.472 -9.612 -15.782 1.00 86.56 470 GLN A O 1
ATOM 3396 N N . ARG A 1 471 ? 1.489 -8.058 -14.519 1.00 86.81 471 ARG A N 1
ATOM 3397 C CA . ARG A 1 471 ? 1.701 -8.981 -13.400 1.00 86.81 471 ARG A CA 1
ATOM 3398 C C . ARG A 1 471 ? 0.385 -9.505 -12.818 1.00 86.81 471 ARG A C 1
ATOM 3400 O O . ARG A 1 471 ? 0.304 -10.672 -12.438 1.00 86.81 471 ARG A O 1
ATOM 3407 N N . LEU A 1 472 ? -0.652 -8.673 -12.743 1.00 81.69 472 LEU A N 1
ATOM 3408 C CA . LEU A 1 472 ? -1.973 -9.100 -12.275 1.00 81.69 472 LEU A CA 1
ATOM 3409 C C . LEU A 1 472 ? -2.597 -10.155 -13.205 1.00 81.69 472 LEU A C 1
ATOM 3411 O O . LEU A 1 472 ? -3.167 -11.133 -12.710 1.00 81.69 472 LEU A O 1
ATOM 3415 N N . ARG A 1 473 ? -2.442 -9.999 -14.527 1.00 81.19 473 ARG A N 1
ATOM 3416 C CA . ARG A 1 473 ? -2.884 -10.978 -15.539 1.00 81.19 473 ARG A CA 1
ATOM 3417 C C . ARG A 1 473 ? -2.082 -12.277 -15.468 1.00 81.19 473 ARG A C 1
ATOM 3419 O O . ARG A 1 473 ? -2.670 -13.353 -15.445 1.00 81.19 473 ARG A O 1
ATOM 3426 N N . GLU A 1 474 ? -0.756 -12.194 -15.343 1.00 72.44 474 GLU A N 1
ATOM 3427 C CA . GLU A 1 474 ? 0.144 -13.353 -15.178 1.00 72.44 474 GLU A CA 1
ATOM 3428 C C . GLU A 1 474 ? -0.179 -14.208 -13.941 1.00 72.44 474 GLU A C 1
ATOM 3430 O O . GLU A 1 474 ? 0.129 -15.403 -13.894 1.00 72.44 474 GLU A O 1
ATOM 3435 N N . LEU A 1 475 ? -0.755 -13.592 -12.908 1.00 75.12 475 LEU A N 1
ATOM 3436 C CA . LEU A 1 475 ? -1.179 -14.264 -11.680 1.00 75.12 475 LEU A CA 1
ATOM 3437 C C . LEU A 1 475 ? -2.639 -14.744 -11.735 1.00 75.12 475 LEU A C 1
ATOM 3439 O O . LEU A 1 475 ? -3.102 -15.367 -10.778 1.00 75.12 475 LEU A O 1
ATOM 3443 N N . GLY A 1 476 ? -3.356 -14.475 -12.833 1.00 70.12 476 GLY A N 1
ATOM 3444 C CA . GLY A 1 476 ? -4.748 -14.877 -13.037 1.00 70.12 476 GLY A CA 1
ATOM 3445 C C . GLY A 1 476 ? -5.729 -14.176 -12.096 1.00 70.12 476 GLY A C 1
ATOM 3446 O O . GLY A 1 476 ? -6.718 -14.773 -11.669 1.00 70.12 476 GLY A O 1
ATOM 3447 N N . TRP A 1 477 ? -5.430 -12.943 -11.677 1.00 76.50 477 TRP A N 1
ATOM 3448 C CA . TRP A 1 477 ? -6.281 -12.207 -10.733 1.00 76.50 477 TRP A CA 1
ATOM 3449 C C . TRP A 1 477 ? -7.288 -11.290 -11.410 1.00 76.50 477 TRP A C 1
ATOM 3451 O O . TRP A 1 477 ? -8.279 -10.928 -10.763 1.00 76.50 477 TRP A O 1
ATOM 3461 N N . ILE A 1 478 ? -7.039 -10.934 -12.673 1.00 72.06 478 ILE A N 1
ATOM 3462 C CA . ILE A 1 478 ? -7.877 -10.047 -13.479 1.00 72.06 478 ILE A CA 1
ATOM 3463 C C . ILE A 1 478 ? -8.079 -10.559 -14.895 1.00 72.06 478 ILE A C 1
ATOM 3465 O O . ILE A 1 478 ? -7.186 -11.274 -15.403 1.00 72.06 478 ILE A O 1
#

Mean predicted aligned error: 18.97 Å

Nearest PDB structures (foldseek):
  3b4u-assembly1_A  TM=5.324E-01  e=1.566E+00  Agrobacterium fabrum str. C58